Protein AF-A0A9E3CIA0-F1 (afdb_monomer)

Sequence (448 aa):
MLYSSHSVLGVLFTSPPWKVFLYASAAACLLLLLPAWLLHLHSIPTTSDNLGFFYTYHWSVVYPIIIPLLLAMAVAVSERMNSCVVQLIKDGRITTRPDRNEPSYAEALSRYLQARAKKLVIIAFVITVIVTLADTYDLWIGFIADHVPSSRNPGWDTAFNAQNWGGAYQVQNFSPGDHYLRFKLGNLFFDVIAYLFQGTAFFLGLFWVGKFTLYLMAFARLIGGEDASYQFNPLTSDLDFCMGLKPMGVLFNNFLSITVVLTGLAFLKRLYLIDSGRGQPFGMYLQTSFWNIIQPSKDNPLPFPFNHFTEFFRSGCWGIDGLDVSALIAVVFMTVPIVVICFLPLWQIRTLVDKRRSEELDRLQAEHAEALRLRNYDRVQLVQYEKQCLEKANIWPNGNARAKRYLTIIFALAAGAFAPPLLAIVLAGSFSDGLVKYFKLIFHSRTA

Radius of gyration: 27.61 Å; Cα contacts (8 Å, |Δi|>4): 446; chains: 1; bounding box: 72×44×93 Å

Nearest PDB structures (foldseek):
  8iza-assembly1_A  TM=1.812E-01  e=1.238E+00  Homo sapiens

Solvent-accessible surface area (backbone atoms only — not comparable to full-atom values): 23900 Å² total; per-residue (Å²): 107,90,41,71,84,34,76,69,65,21,54,58,45,70,40,62,29,70,56,46,23,53,52,42,20,50,48,32,39,61,60,46,51,46,52,29,51,78,68,58,41,40,62,38,73,52,100,88,52,52,70,5,41,66,64,38,59,54,66,54,40,37,50,32,45,49,50,17,45,50,51,16,51,51,19,51,50,54,57,44,55,58,54,36,52,54,48,35,40,74,72,54,30,41,40,73,40,92,92,53,100,66,76,57,70,67,55,52,49,35,53,58,46,49,76,44,44,66,59,46,53,52,52,24,49,54,53,28,51,55,51,45,51,51,50,42,45,68,54,55,48,15,67,74,61,76,59,51,76,91,78,56,65,79,56,92,74,51,76,63,63,50,70,42,70,82,59,66,63,59,53,96,78,68,70,89,60,70,57,56,55,53,51,55,52,47,49,53,55,49,33,55,45,50,51,52,51,49,36,49,51,47,26,53,50,46,38,48,55,52,50,54,34,53,50,42,42,47,54,36,45,45,44,57,40,101,80,34,63,26,40,69,46,69,40,47,80,32,90,82,23,24,37,71,34,48,55,59,14,56,52,48,52,54,53,50,50,56,47,44,50,56,38,47,53,43,24,54,52,41,50,50,51,47,24,67,55,63,81,42,60,54,71,57,50,51,50,51,49,49,44,45,68,76,55,51,44,91,91,55,64,59,68,70,70,79,85,38,62,68,54,50,63,65,36,66,71,54,49,54,75,62,49,58,67,29,59,54,48,52,43,4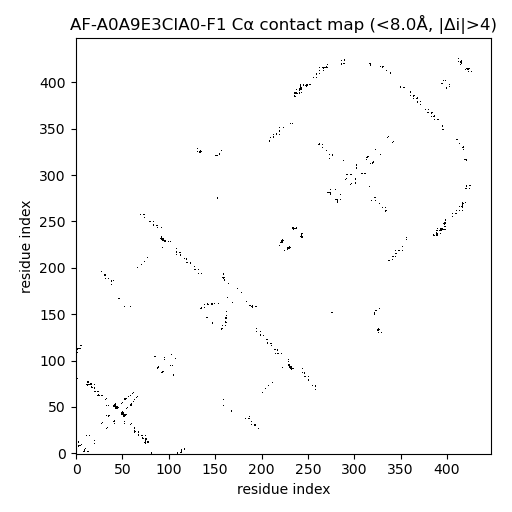6,65,55,40,49,51,54,54,57,51,52,46,54,36,50,50,51,39,31,55,48,45,45,52,53,49,51,56,49,47,54,50,42,52,52,48,35,54,49,27,57,74,71,67,39,62,70,57,31,54,51,39,53,50,30,45,55,35,49,73,66,33,28,62,36,41,65,32,58,68,54,53,50,51,51,50,52,51,46,49,42,34,42,40,28,37,73,27,50,58,54,28,53,51,51,51,52,50,58,47,39,63,50,44,54,52,49,49,49,56,62,65,56,73,76,74,124

Mean predicted aligned error: 10.42 Å

Structure (mmCIF, N/CA/C/O backbone):
data_AF-A0A9E3CIA0-F1
#
_entry.id   AF-A0A9E3CIA0-F1
#
loop_
_atom_site.group_PDB
_atom_site.id
_atom_site.type_symbol
_atom_site.label_atom_id
_atom_site.label_alt_id
_atom_site.label_comp_id
_atom_site.label_asym_id
_atom_site.label_entity_id
_atom_site.label_seq_id
_atom_site.pdbx_PDB_ins_code
_atom_site.Cartn_x
_atom_site.Cartn_y
_atom_site.Cartn_z
_atom_site.occupancy
_atom_site.B_iso_or_equiv
_atom_site.auth_seq_id
_atom_site.auth_comp_id
_atom_site.auth_asym_id
_atom_site.auth_atom_id
_atom_site.pdbx_PDB_model_num
ATOM 1 N N . MET A 1 1 ? -19.661 4.865 -1.825 1.00 65.38 1 MET A N 1
ATOM 2 C CA . MET A 1 1 ? -19.329 5.657 -0.618 1.00 65.38 1 MET A CA 1
ATOM 3 C C . MET A 1 1 ? -17.910 6.232 -0.677 1.00 65.38 1 MET A C 1
ATOM 5 O O . MET A 1 1 ? -17.776 7.414 -0.964 1.00 65.38 1 MET A O 1
ATOM 9 N N . LEU A 1 2 ? -16.858 5.409 -0.557 1.00 75.00 2 LEU A N 1
ATOM 10 C CA . LEU A 1 2 ? -15.448 5.847 -0.459 1.00 75.00 2 LEU A CA 1
ATOM 11 C C . LEU A 1 2 ? -14.902 6.647 -1.662 1.00 75.00 2 LEU A C 1
ATOM 13 O O . LEU A 1 2 ? -14.087 7.555 -1.475 1.00 75.00 2 LEU A O 1
ATOM 17 N N . TYR A 1 3 ? -15.365 6.340 -2.878 1.00 80.75 3 TYR A N 1
ATOM 18 C CA . TYR A 1 3 ? -14.881 6.955 -4.125 1.00 80.75 3 TYR A CA 1
ATOM 19 C C . TYR A 1 3 ? -15.952 7.722 -4.909 1.00 80.75 3 TYR A C 1
ATOM 21 O O . TYR A 1 3 ? -15.725 8.107 -6.048 1.00 80.75 3 TYR A O 1
ATOM 29 N N . SER A 1 4 ? -17.104 7.985 -4.291 1.00 79.12 4 SER A N 1
ATOM 30 C CA . SER A 1 4 ? -18.243 8.669 -4.931 1.00 79.12 4 SER A CA 1
ATOM 31 C C . SER A 1 4 ? -17.907 10.058 -5.496 1.00 79.12 4 SER A C 1
ATOM 33 O O . SER A 1 4 ? -18.561 10.522 -6.419 1.00 79.12 4 SER A O 1
ATOM 35 N N . SER A 1 5 ? -16.867 10.708 -4.971 1.00 81.06 5 SER A N 1
ATOM 36 C CA . SER A 1 5 ? -16.386 12.020 -5.413 1.00 81.06 5 SER A CA 1
ATOM 37 C C . SER A 1 5 ? -15.472 11.985 -6.645 1.00 81.06 5 SER A C 1
ATOM 39 O O . SER A 1 5 ? -14.976 13.034 -7.053 1.00 81.06 5 SER A O 1
ATOM 41 N N . HIS A 1 6 ? -15.174 10.808 -7.201 1.00 84.25 6 HIS A N 1
ATOM 42 C CA . HIS A 1 6 ? -14.298 10.657 -8.361 1.00 84.25 6 HIS A CA 1
ATOM 43 C C . HIS A 1 6 ? -15.020 9.873 -9.452 1.00 84.25 6 HIS A C 1
ATOM 45 O O . HIS A 1 6 ? -15.336 8.709 -9.245 1.00 84.25 6 HIS A O 1
ATOM 51 N N . SER A 1 7 ? -15.238 10.472 -10.623 1.00 84.62 7 SER A N 1
ATOM 52 C CA . SER A 1 7 ? -15.901 9.783 -11.736 1.00 84.62 7 SER A CA 1
ATOM 53 C C . SER A 1 7 ? -15.069 8.594 -12.230 1.00 84.62 7 SER A C 1
ATOM 55 O O . SER A 1 7 ? -15.485 7.449 -12.100 1.00 84.62 7 SER A O 1
ATOM 57 N N . VAL A 1 8 ? -13.849 8.844 -12.711 1.00 89.75 8 VAL A N 1
ATOM 58 C CA . VAL A 1 8 ? -12.990 7.802 -13.304 1.00 89.75 8 VAL A CA 1
ATOM 59 C C . VAL A 1 8 ? -12.382 6.884 -12.240 1.00 89.75 8 VAL A C 1
ATOM 61 O O . VAL A 1 8 ? -12.529 5.666 -12.304 1.00 89.75 8 VAL A O 1
ATOM 64 N N . LEU A 1 9 ? -11.740 7.459 -11.215 1.00 90.62 9 LEU A N 1
ATOM 65 C CA . LEU A 1 9 ? -11.125 6.664 -10.143 1.00 90.62 9 LEU A CA 1
ATOM 66 C C . LEU A 1 9 ? -12.173 5.919 -9.313 1.00 90.62 9 LEU A C 1
ATOM 68 O O . LEU A 1 9 ? -11.881 4.852 -8.786 1.00 90.62 9 LEU A O 1
ATOM 72 N N . GLY A 1 10 ? -13.394 6.451 -9.209 1.00 88.94 10 GLY A N 1
ATOM 73 C CA . GLY A 1 10 ? -14.493 5.743 -8.567 1.00 88.94 10 GLY A CA 1
ATOM 74 C C . GLY A 1 10 ? -14.844 4.474 -9.311 1.00 88.94 10 GLY A C 1
ATOM 75 O O . GLY A 1 10 ? -14.804 3.417 -8.695 1.00 88.94 10 GLY A O 1
ATOM 76 N N . VAL A 1 11 ? -15.068 4.557 -10.625 1.00 92.69 11 VAL A N 1
ATOM 77 C CA . VAL A 1 11 ? -15.352 3.376 -11.452 1.00 92.69 11 VAL A CA 1
ATOM 78 C C . VAL A 1 11 ? -14.238 2.336 -11.330 1.00 92.69 11 VAL A C 1
ATOM 80 O O . VAL A 1 11 ? -14.533 1.157 -11.145 1.00 92.69 11 VAL A O 1
ATOM 83 N N . LEU A 1 12 ? -12.968 2.755 -11.358 1.00 93.25 12 LEU A N 1
ATOM 84 C CA . LEU A 1 12 ? -11.829 1.845 -11.220 1.00 93.25 12 LEU A CA 1
ATOM 85 C C . LEU A 1 12 ? -11.809 1.128 -9.857 1.00 93.25 12 LEU A C 1
ATOM 87 O O . LEU A 1 12 ? -11.757 -0.098 -9.812 1.00 93.25 12 LEU A O 1
ATOM 91 N N . PHE A 1 13 ? -11.883 1.873 -8.748 1.00 91.81 13 PHE A N 1
ATOM 92 C CA . PHE A 1 13 ? -11.757 1.321 -7.389 1.00 91.81 13 PHE A CA 1
ATOM 93 C C . PHE A 1 13 ? -13.036 0.678 -6.833 1.00 91.81 13 PHE A C 1
ATOM 95 O O . PHE A 1 13 ? -13.015 0.155 -5.720 1.00 91.81 13 PHE A O 1
ATOM 102 N N . THR A 1 14 ? -14.140 0.704 -7.584 1.00 91.38 14 THR A N 1
ATOM 103 C CA . THR A 1 14 ? -15.372 -0.042 -7.273 1.00 91.38 14 THR A CA 1
ATOM 104 C C . THR A 1 14 ? -15.670 -1.152 -8.280 1.00 91.38 14 THR A C 1
ATOM 106 O O . THR A 1 14 ? -16.736 -1.761 -8.216 1.00 91.38 14 THR A O 1
ATOM 109 N N . SER A 1 15 ? -14.788 -1.372 -9.257 1.00 94.81 15 SER A N 1
ATOM 110 C CA . SER A 1 15 ? -14.933 -2.467 -10.214 1.00 94.81 15 SER A CA 1
ATOM 111 C C . SER A 1 15 ? -14.483 -3.788 -9.590 1.00 94.81 15 SER A C 1
ATOM 113 O O . SER A 1 15 ? -13.536 -3.784 -8.810 1.00 94.81 15 SER A O 1
ATOM 115 N N . PRO A 1 16 ? -15.063 -4.936 -9.991 1.00 96.56 16 PRO A N 1
ATOM 116 C CA . PRO A 1 16 ? -14.598 -6.236 -9.522 1.00 96.56 16 PRO A CA 1
ATOM 117 C C . PRO A 1 16 ? -13.082 -6.409 -9.745 1.00 96.56 16 PRO A C 1
ATOM 119 O O . PRO A 1 16 ? -12.627 -6.215 -10.879 1.00 96.56 16 PRO A O 1
ATOM 122 N N . PRO A 1 17 ? -12.297 -6.827 -8.730 1.00 96.69 17 PRO A N 1
ATOM 123 C CA . PRO A 1 17 ? -10.834 -6.898 -8.808 1.00 96.69 17 PRO A CA 1
ATOM 124 C C . PRO A 1 17 ? -10.300 -7.668 -10.019 1.00 96.69 17 PRO A C 1
ATOM 126 O O . PRO A 1 17 ? -9.365 -7.228 -10.683 1.00 96.69 17 PRO A O 1
ATOM 129 N N . TRP A 1 18 ? -10.932 -8.794 -10.356 1.00 97.50 18 TRP A N 1
ATOM 130 C CA . TRP A 1 18 ? -10.537 -9.611 -11.504 1.00 97.50 18 TRP A CA 1
ATOM 131 C C . TRP A 1 18 ? -10.726 -8.882 -12.844 1.00 97.50 18 TRP A C 1
ATOM 133 O O . TRP A 1 18 ? -9.916 -9.063 -13.748 1.00 97.50 18 TRP A O 1
ATOM 143 N N . LYS A 1 19 ? -11.747 -8.020 -12.976 1.00 97.44 19 LYS A N 1
ATOM 144 C CA . LYS A 1 19 ? -11.937 -7.191 -14.178 1.00 97.44 19 LYS A CA 1
ATOM 145 C C . LYS A 1 19 ? -10.846 -6.139 -14.278 1.00 97.44 19 LYS A C 1
ATOM 147 O O . LYS A 1 19 ? -10.323 -5.918 -15.361 1.00 97.44 19 LYS A O 1
ATOM 152 N N . VAL A 1 20 ? -10.488 -5.520 -13.152 1.00 96.94 20 VAL A N 1
ATOM 153 C CA . VAL A 1 20 ? -9.400 -4.535 -13.110 1.00 96.94 20 VAL A CA 1
ATOM 154 C C . VAL A 1 20 ? -8.080 -5.176 -13.524 1.00 96.94 20 VAL A C 1
ATOM 156 O O . VAL A 1 20 ? -7.387 -4.601 -14.355 1.00 96.94 20 VAL A O 1
ATOM 159 N N . PHE A 1 21 ? -7.778 -6.381 -13.028 1.00 97.44 21 PHE A N 1
ATOM 160 C CA . PHE A 1 21 ? -6.616 -7.153 -13.473 1.00 97.44 21 PHE A CA 1
ATOM 161 C C . PHE A 1 21 ? -6.641 -7.375 -14.989 1.00 97.44 21 PHE A C 1
ATOM 163 O O . PHE A 1 21 ? -5.723 -6.946 -15.679 1.00 97.44 21 PHE A O 1
ATOM 170 N N . LEU A 1 22 ? -7.714 -7.975 -15.519 1.00 97.56 22 LEU A N 1
ATOM 171 C CA . LEU A 1 22 ? -7.807 -8.298 -16.945 1.00 97.56 22 LEU A CA 1
ATOM 172 C C . LEU A 1 22 ? -7.706 -7.056 -17.835 1.00 97.56 22 LEU A C 1
ATOM 174 O O . LEU A 1 22 ? -6.965 -7.075 -18.813 1.00 97.56 22 LEU A O 1
ATOM 178 N N . TYR A 1 23 ? -8.414 -5.974 -17.505 1.00 96.62 23 TYR A N 1
ATOM 179 C CA . TYR A 1 23 ? -8.383 -4.750 -18.304 1.00 96.62 23 TYR A CA 1
ATOM 180 C C . TYR A 1 23 ? -7.047 -4.020 -18.203 1.00 96.62 23 TYR A C 1
ATOM 182 O O . TYR A 1 23 ? -6.560 -3.535 -19.220 1.00 96.62 23 TYR A O 1
ATOM 190 N N . ALA A 1 24 ? -6.431 -3.956 -17.020 1.00 95.44 24 ALA A N 1
ATOM 191 C CA . ALA A 1 24 ? -5.124 -3.328 -16.861 1.00 95.44 24 ALA A CA 1
ATOM 192 C C . ALA A 1 24 ? -4.017 -4.143 -17.548 1.00 95.44 24 ALA A C 1
ATOM 194 O O . ALA A 1 24 ? -3.172 -3.556 -18.217 1.00 95.44 24 ALA A O 1
ATOM 195 N N . SER A 1 25 ? -4.054 -5.477 -17.462 1.00 96.00 25 SER A N 1
ATOM 196 C CA . SER A 1 25 ? -3.141 -6.358 -18.199 1.00 96.00 25 SER A CA 1
ATOM 197 C C . SER A 1 25 ? -3.344 -6.253 -19.708 1.00 96.00 25 SER A C 1
ATOM 199 O O . SER A 1 25 ? -2.373 -6.093 -20.440 1.00 96.00 25 SER A O 1
ATOM 201 N N . ALA A 1 26 ? -4.591 -6.265 -20.188 1.00 96.19 26 ALA A N 1
ATOM 202 C CA . ALA A 1 26 ? -4.884 -6.078 -21.607 1.00 96.19 26 ALA A CA 1
ATOM 203 C C . ALA A 1 26 ? -4.418 -4.702 -22.103 1.00 96.19 26 ALA A C 1
ATOM 205 O O . ALA A 1 26 ? -3.800 -4.618 -23.159 1.00 96.19 26 ALA A O 1
ATOM 206 N N . ALA A 1 27 ? -4.648 -3.636 -21.329 1.00 94.19 27 ALA A N 1
ATOM 207 C CA . ALA A 1 27 ? -4.149 -2.302 -21.644 1.00 94.19 27 ALA A CA 1
ATOM 208 C C . ALA A 1 27 ? -2.615 -2.265 -21.674 1.00 94.19 27 ALA A C 1
ATOM 210 O O . ALA A 1 27 ? -2.051 -1.699 -22.601 1.00 94.19 27 ALA A O 1
ATOM 211 N N . ALA A 1 28 ? -1.933 -2.910 -20.725 1.00 92.38 28 ALA A N 1
ATOM 212 C CA . ALA A 1 28 ? -0.477 -3.018 -20.730 1.00 92.38 28 ALA A CA 1
ATOM 213 C C . ALA A 1 28 ? 0.035 -3.761 -21.974 1.00 92.38 28 ALA A C 1
ATOM 215 O O . ALA A 1 28 ? 0.963 -3.299 -22.629 1.00 92.38 28 ALA A O 1
ATOM 216 N N . CYS A 1 29 ? -0.590 -4.875 -22.363 1.00 92.06 29 CYS A N 1
ATOM 217 C CA . CYS A 1 29 ? -0.238 -5.577 -23.597 1.00 92.06 29 CYS A CA 1
ATOM 218 C C . CYS A 1 29 ? -0.504 -4.710 -24.841 1.00 92.06 29 CYS A C 1
ATOM 220 O O . CYS A 1 29 ? 0.338 -4.617 -25.728 1.00 92.06 29 CYS A O 1
ATOM 222 N N . LEU A 1 30 ? -1.645 -4.029 -24.915 1.00 93.94 30 LEU A N 1
ATOM 223 C CA . LEU A 1 30 ? -1.985 -3.189 -26.065 1.00 93.94 30 LEU A CA 1
ATOM 224 C C . LEU A 1 30 ? -1.110 -1.936 -26.175 1.00 93.94 30 LEU A C 1
ATOM 226 O O . LEU A 1 30 ? -0.823 -1.506 -27.285 1.00 93.94 30 LEU A O 1
ATOM 230 N N . LEU A 1 31 ? -0.701 -1.346 -25.052 1.00 91.69 31 LEU A N 1
ATOM 231 C CA . LEU A 1 31 ? 0.063 -0.097 -25.025 1.00 91.69 31 LEU A CA 1
ATOM 232 C C . LEU A 1 31 ? 1.575 -0.316 -24.987 1.00 91.69 31 LEU A C 1
ATOM 234 O O . LEU A 1 31 ? 2.312 0.557 -25.422 1.00 91.69 31 LEU A O 1
ATOM 238 N N . LEU A 1 32 ? 2.051 -1.455 -24.490 1.00 89.94 32 LEU A N 1
ATOM 239 C CA . LEU A 1 32 ? 3.484 -1.732 -24.383 1.00 89.94 32 LEU A CA 1
ATOM 240 C C . LEU A 1 32 ? 3.906 -2.831 -25.357 1.00 89.94 32 LEU A C 1
ATOM 242 O O . LEU A 1 32 ? 4.764 -2.617 -26.204 1.00 89.94 32 LEU A O 1
ATOM 246 N N . LEU A 1 33 ? 3.269 -4.000 -25.305 1.00 89.44 33 LEU A N 1
ATOM 247 C CA . LEU A 1 33 ? 3.695 -5.138 -26.122 1.00 89.44 33 LEU A CA 1
ATOM 248 C C . LEU A 1 33 ? 3.472 -4.895 -27.622 1.00 89.44 33 LEU A C 1
ATOM 250 O O . LEU A 1 33 ? 4.367 -5.153 -28.425 1.00 89.44 33 LEU A O 1
ATOM 254 N N . LEU A 1 34 ? 2.294 -4.397 -28.010 1.00 89.00 34 LEU A N 1
ATOM 255 C CA . LEU A 1 34 ? 1.970 -4.175 -29.420 1.00 89.00 34 LEU A CA 1
ATOM 256 C C . LEU A 1 34 ? 2.868 -3.093 -30.057 1.00 89.00 34 LEU A C 1
ATOM 258 O O . LEU A 1 34 ? 3.450 -3.380 -31.103 1.00 89.00 34 LEU A O 1
ATOM 262 N N . PRO A 1 35 ? 3.072 -1.903 -29.452 1.00 88.50 35 PRO A N 1
ATOM 263 C CA . PRO A 1 35 ? 4.022 -0.925 -29.976 1.00 88.50 35 PRO A CA 1
ATOM 264 C C . PRO A 1 35 ? 5.459 -1.443 -30.004 1.00 88.50 35 PRO A C 1
ATOM 266 O O . PRO A 1 35 ? 6.139 -1.243 -31.007 1.00 88.50 35 PRO A O 1
ATOM 269 N N . ALA A 1 36 ? 5.904 -2.174 -28.974 1.00 86.31 36 ALA A N 1
ATOM 270 C CA . ALA A 1 36 ? 7.232 -2.786 -28.979 1.00 86.31 36 ALA A CA 1
ATOM 271 C C . ALA A 1 36 ? 7.400 -3.769 -30.146 1.00 86.31 36 ALA A C 1
ATOM 273 O O . ALA A 1 36 ? 8.452 -3.825 -30.778 1.00 86.31 36 ALA A O 1
ATOM 274 N N . TRP A 1 37 ? 6.361 -4.537 -30.472 1.00 86.44 37 TRP A N 1
ATOM 275 C CA . TRP A 1 37 ? 6.397 -5.459 -31.600 1.00 86.44 37 TRP A CA 1
ATOM 276 C C . TRP A 1 37 ? 6.401 -4.724 -32.948 1.00 86.44 37 TRP A C 1
ATOM 278 O O . TRP A 1 37 ? 7.287 -4.971 -33.764 1.00 86.44 37 TRP A O 1
ATOM 288 N N . LEU A 1 38 ? 5.480 -3.772 -33.151 1.00 86.94 38 LEU A N 1
ATOM 289 C CA . LEU A 1 38 ? 5.347 -2.994 -34.394 1.00 86.94 38 LEU A CA 1
ATOM 290 C C . LEU A 1 38 ? 6.608 -2.186 -34.727 1.00 86.94 38 LEU A C 1
ATOM 292 O O . LEU A 1 38 ? 6.976 -2.048 -35.893 1.00 86.94 38 LEU A O 1
ATOM 296 N N . LEU A 1 39 ? 7.285 -1.675 -33.702 1.00 81.56 39 LEU A N 1
ATOM 297 C CA . LEU A 1 39 ? 8.508 -0.889 -33.839 1.00 81.56 39 LEU A CA 1
ATOM 298 C C . LEU A 1 39 ? 9.781 -1.756 -33.842 1.00 81.56 39 LEU A C 1
ATOM 300 O O . LEU A 1 39 ? 10.877 -1.213 -33.900 1.00 81.56 39 LEU A O 1
ATOM 304 N N . HIS A 1 40 ? 9.650 -3.091 -33.817 1.00 77.00 40 HIS A N 1
ATOM 305 C CA . HIS A 1 40 ? 10.763 -4.053 -33.756 1.00 77.00 40 HIS A CA 1
ATOM 306 C C . HIS A 1 40 ? 11.671 -3.888 -32.523 1.00 77.00 40 HIS A C 1
ATOM 308 O O . HIS A 1 40 ? 12.847 -4.232 -32.540 1.00 77.00 40 HIS A O 1
ATOM 314 N N . LEU A 1 41 ? 11.094 -3.418 -31.420 1.00 76.50 41 LEU A N 1
ATOM 315 C CA . LEU A 1 41 ? 11.759 -3.164 -30.141 1.00 76.50 41 LEU A CA 1
ATOM 316 C C . LEU A 1 41 ? 11.647 -4.337 -29.157 1.00 76.50 41 LEU A C 1
ATOM 318 O O . LEU A 1 41 ? 12.113 -4.284 -28.020 1.00 76.50 41 LEU A O 1
ATOM 322 N N . HIS A 1 42 ? 11.008 -5.420 -29.588 1.00 80.75 42 HIS A N 1
ATOM 323 C CA . HIS A 1 42 ? 10.791 -6.614 -28.783 1.00 80.75 42 HIS A CA 1
ATOM 324 C C . HIS A 1 42 ? 12.085 -7.399 -28.496 1.00 80.75 42 HIS A C 1
ATOM 326 O O . HIS A 1 42 ? 12.179 -8.063 -27.463 1.00 80.75 42 HIS A O 1
ATOM 332 N N . SER A 1 43 ? 13.078 -7.304 -29.385 1.00 77.81 43 SER A N 1
ATOM 333 C CA . SER A 1 43 ? 14.399 -7.925 -29.268 1.00 77.81 43 SER A CA 1
ATOM 334 C C . SER A 1 43 ? 15.439 -7.001 -29.892 1.00 77.81 43 SER A C 1
ATOM 336 O O . SER A 1 43 ? 15.408 -6.768 -31.097 1.00 77.81 43 SER A O 1
ATOM 338 N N . ILE A 1 44 ? 16.370 -6.511 -29.081 1.00 71.44 44 ILE A N 1
ATOM 339 C CA . ILE A 1 44 ? 17.448 -5.621 -29.508 1.00 71.44 44 ILE A CA 1
ATOM 340 C C . ILE A 1 44 ? 18.770 -6.250 -29.069 1.00 71.44 44 ILE A C 1
ATOM 342 O O . ILE A 1 44 ? 19.197 -6.050 -27.927 1.00 71.44 44 ILE A O 1
ATOM 346 N N . PRO A 1 45 ? 19.402 -7.058 -29.935 1.00 66.19 45 PRO A N 1
ATOM 347 C CA . PRO A 1 45 ? 20.661 -7.699 -29.601 1.00 66.19 45 PRO A CA 1
ATOM 348 C C . PRO A 1 45 ? 21.776 -6.657 -29.468 1.00 66.19 45 PRO A C 1
ATOM 350 O O . PRO A 1 45 ? 21.880 -5.717 -30.254 1.00 66.19 45 PRO A O 1
ATOM 353 N N . THR A 1 46 ? 22.631 -6.860 -28.477 1.00 64.69 46 THR A N 1
ATOM 354 C CA . THR A 1 46 ? 23.883 -6.133 -28.255 1.00 64.69 46 THR A CA 1
ATOM 355 C C . THR A 1 46 ? 25.051 -7.117 -28.310 1.00 64.69 46 THR A C 1
ATOM 357 O O . THR A 1 46 ? 24.861 -8.318 -28.501 1.00 64.69 46 THR A O 1
ATOM 360 N N . THR A 1 47 ? 26.279 -6.628 -28.146 1.00 61.16 47 THR A N 1
ATOM 361 C CA . THR A 1 47 ? 27.492 -7.462 -28.157 1.00 61.16 47 THR A CA 1
ATOM 362 C C . THR A 1 47 ? 27.544 -8.488 -27.025 1.00 61.16 47 THR A C 1
ATOM 364 O O . THR A 1 47 ? 28.229 -9.498 -27.169 1.00 61.16 47 THR A O 1
ATOM 367 N N . SER A 1 48 ? 26.835 -8.256 -25.916 1.00 62.84 48 SER A N 1
ATOM 368 C CA . SER A 1 48 ? 26.877 -9.118 -24.727 1.00 62.84 48 SER A CA 1
ATOM 369 C C . SER A 1 48 ? 25.509 -9.516 -24.170 1.00 62.84 48 SER A C 1
ATOM 371 O O . SER A 1 48 ? 25.458 -10.401 -23.323 1.00 62.84 48 SER A O 1
ATOM 373 N N . ASP A 1 49 ? 24.418 -8.882 -24.606 1.00 68.88 49 ASP A N 1
ATOM 374 C CA . ASP A 1 49 ? 23.072 -9.101 -24.056 1.00 68.88 49 ASP A CA 1
ATOM 375 C C . ASP A 1 49 ? 21.957 -8.709 -25.051 1.00 68.88 49 ASP A C 1
ATOM 377 O O . ASP A 1 49 ? 22.231 -8.334 -26.193 1.00 68.88 49 ASP A O 1
ATOM 381 N N . ASN A 1 50 ? 20.695 -8.751 -24.635 1.00 70.88 50 ASN A N 1
ATOM 382 C CA . ASN A 1 50 ? 19.547 -8.258 -25.381 1.00 70.88 50 ASN A CA 1
ATOM 383 C C . ASN A 1 50 ? 18.760 -7.236 -24.549 1.00 70.88 50 ASN A C 1
ATOM 385 O O . ASN A 1 50 ? 18.279 -7.534 -23.460 1.00 70.88 50 ASN A O 1
ATOM 389 N N . LEU A 1 51 ? 18.601 -6.030 -25.093 1.00 71.38 51 LEU A N 1
ATOM 390 C CA . LEU A 1 51 ? 17.903 -4.913 -24.444 1.00 71.38 51 LEU A CA 1
ATOM 391 C C . LEU A 1 51 ? 16.447 -4.769 -24.910 1.00 71.38 51 LEU A C 1
ATOM 393 O O . LEU A 1 51 ? 15.803 -3.759 -24.647 1.00 71.38 51 LEU A O 1
ATOM 397 N N . GLY A 1 52 ? 15.934 -5.740 -25.664 1.00 71.44 52 GLY A N 1
ATOM 398 C CA . GLY A 1 52 ? 14.564 -5.708 -26.156 1.00 71.44 52 GLY A CA 1
ATOM 399 C C . GLY A 1 52 ? 13.539 -5.915 -25.046 1.00 71.44 52 GLY A C 1
ATOM 400 O O . GLY A 1 52 ? 13.815 -6.543 -24.024 1.00 71.44 52 GLY A O 1
ATOM 401 N N . PHE A 1 53 ? 12.313 -5.451 -25.298 1.00 81.94 53 PHE A N 1
ATOM 402 C CA . PHE A 1 53 ? 11.190 -5.488 -24.356 1.00 81.94 53 PHE A CA 1
ATOM 403 C C . PHE A 1 53 ? 11.035 -6.825 -23.611 1.00 81.94 53 PHE A C 1
ATOM 405 O O . PHE A 1 53 ? 10.778 -6.834 -22.409 1.00 81.94 53 PHE A O 1
ATOM 412 N N . PHE A 1 54 ? 11.196 -7.962 -24.300 1.00 83.38 54 PHE A N 1
ATOM 413 C CA . PHE A 1 54 ? 11.025 -9.286 -23.692 1.00 83.38 54 PHE A CA 1
ATOM 414 C C . PHE A 1 54 ? 12.146 -9.693 -22.736 1.00 83.38 54 PHE A C 1
ATOM 416 O O . PHE A 1 54 ? 11.902 -10.474 -21.817 1.00 83.38 54 PHE A O 1
ATOM 423 N N . TYR A 1 55 ? 13.343 -9.154 -22.935 1.00 78.75 55 TYR A N 1
ATOM 424 C CA . TYR A 1 55 ? 14.536 -9.471 -22.156 1.00 78.75 55 TYR A CA 1
ATOM 425 C C . TYR A 1 55 ? 14.651 -8.581 -20.916 1.00 78.75 55 TYR A C 1
ATOM 427 O O . TYR A 1 55 ? 15.285 -8.953 -19.931 1.00 78.75 55 TYR A O 1
ATOM 435 N N . THR A 1 56 ? 13.932 -7.457 -20.894 1.00 76.81 56 THR A N 1
ATOM 436 C CA . THR A 1 56 ? 13.795 -6.621 -19.705 1.00 76.81 56 THR A CA 1
ATOM 437 C C . THR A 1 56 ? 12.579 -7.043 -18.877 1.00 76.81 56 THR A C 1
ATOM 439 O O . THR A 1 56 ? 11.446 -6.653 -19.159 1.00 76.81 56 THR A O 1
ATOM 442 N N . TYR A 1 57 ? 12.815 -7.782 -17.784 1.00 79.88 57 TYR A N 1
ATOM 443 C CA . TYR A 1 57 ? 11.780 -8.317 -16.872 1.00 79.88 57 TYR A CA 1
ATOM 444 C C . TYR A 1 57 ? 10.714 -7.288 -16.432 1.00 79.88 57 TYR A C 1
ATOM 446 O O . TYR A 1 57 ? 9.569 -7.626 -16.135 1.00 79.88 57 TYR A O 1
ATOM 454 N N . HIS A 1 58 ? 11.055 -6.004 -16.398 1.00 75.50 58 HIS A N 1
ATOM 455 C CA . HIS A 1 58 ? 10.179 -4.962 -15.865 1.00 75.50 58 HIS A CA 1
ATOM 456 C C . HIS A 1 58 ? 9.095 -4.596 -16.861 1.00 75.50 58 HIS A C 1
ATOM 458 O O . HIS A 1 58 ? 7.917 -4.513 -16.513 1.00 75.50 58 HIS A O 1
ATOM 464 N N . TRP A 1 59 ? 9.495 -4.461 -18.117 1.00 80.94 59 TRP A N 1
ATOM 465 C CA . TRP A 1 59 ? 8.596 -4.170 -19.213 1.00 80.94 59 TRP A CA 1
ATOM 466 C C . TRP A 1 59 ? 7.765 -5.397 -19.593 1.00 80.94 59 TRP A C 1
ATOM 468 O O . TRP A 1 59 ? 6.559 -5.262 -19.789 1.00 80.94 59 TRP A O 1
ATOM 478 N N . SER A 1 60 ? 8.352 -6.599 -19.584 1.00 86.00 60 SER A N 1
ATOM 479 C CA . SER A 1 60 ? 7.655 -7.825 -19.994 1.00 86.00 60 SER A CA 1
ATOM 480 C C . SER A 1 60 ? 6.814 -8.497 -18.904 1.00 86.00 60 SER A C 1
ATOM 482 O O . SER A 1 60 ? 5.787 -9.096 -19.224 1.00 86.00 60 SER A O 1
ATOM 484 N N . VAL A 1 61 ? 7.198 -8.395 -17.626 1.00 88.38 61 VAL A N 1
ATOM 485 C CA . VAL A 1 61 ? 6.509 -9.082 -16.514 1.00 88.38 61 VAL A CA 1
ATOM 486 C C . VAL A 1 61 ? 5.901 -8.098 -15.523 1.00 88.38 61 VAL A C 1
ATOM 488 O O . VAL A 1 61 ? 4.722 -8.218 -15.176 1.00 88.38 61 VAL A O 1
ATOM 491 N N . VAL A 1 62 ? 6.671 -7.112 -15.054 1.00 88.12 62 VAL A N 1
ATOM 492 C CA . VAL A 1 62 ? 6.202 -6.232 -13.972 1.00 88.12 62 VAL A CA 1
ATOM 493 C C . VAL A 1 62 ? 5.004 -5.396 -14.421 1.00 88.12 62 VAL A C 1
ATOM 495 O O . VAL A 1 62 ? 3.961 -5.450 -13.772 1.00 88.12 62 VAL A O 1
ATOM 498 N N . TYR A 1 63 ? 5.100 -4.674 -15.536 1.00 88.12 63 TYR A N 1
ATOM 499 C CA . TYR A 1 63 ? 4.001 -3.826 -16.012 1.00 88.12 63 TYR A CA 1
ATOM 500 C C . TYR A 1 63 ? 2.774 -4.586 -16.544 1.00 88.12 63 TYR A C 1
ATOM 502 O O . TYR A 1 63 ? 1.664 -4.143 -16.248 1.00 88.12 63 TYR A O 1
ATOM 510 N N . PRO A 1 64 ? 2.900 -5.716 -17.267 1.00 92.69 64 PRO A N 1
ATOM 511 C CA . PRO A 1 64 ? 1.730 -6.426 -17.790 1.00 92.69 64 PRO A CA 1
ATOM 512 C C . PRO A 1 64 ? 1.051 -7.363 -16.789 1.00 92.69 64 PRO A C 1
ATOM 514 O O . PRO A 1 64 ? -0.132 -7.665 -16.946 1.00 92.69 64 PRO A O 1
ATOM 517 N N . ILE A 1 65 ? 1.770 -7.828 -15.762 1.00 93.88 65 ILE A N 1
ATOM 518 C CA . ILE A 1 65 ? 1.262 -8.841 -14.824 1.00 93.88 65 ILE A CA 1
ATOM 519 C C . ILE A 1 65 ? 1.242 -8.301 -13.396 1.00 93.88 65 ILE A C 1
ATOM 521 O O . ILE A 1 65 ? 0.183 -8.240 -12.770 1.00 93.88 65 ILE A O 1
ATOM 525 N N . ILE A 1 66 ? 2.397 -7.893 -12.867 1.00 92.00 66 ILE A N 1
ATOM 526 C CA . ILE A 1 66 ? 2.532 -7.577 -11.439 1.00 92.00 66 ILE A CA 1
ATOM 527 C C . ILE A 1 66 ? 1.793 -6.286 -11.064 1.00 92.00 66 ILE A C 1
ATOM 529 O O . ILE A 1 66 ? 1.066 -6.272 -10.074 1.00 92.00 66 ILE A O 1
ATOM 533 N N . ILE A 1 67 ? 1.921 -5.211 -11.846 1.00 91.44 67 ILE A N 1
ATOM 534 C CA . ILE A 1 67 ? 1.233 -3.936 -11.588 1.00 91.44 67 ILE A CA 1
ATOM 535 C C . ILE A 1 67 ? -0.298 -4.092 -11.676 1.00 91.44 67 ILE A C 1
ATOM 537 O O . ILE A 1 67 ? -0.976 -3.692 -10.725 1.00 91.44 67 ILE A O 1
ATOM 541 N N . PRO A 1 68 ? -0.875 -4.723 -12.719 1.00 95.81 68 PRO A N 1
ATOM 542 C CA . PRO A 1 68 ? -2.297 -5.065 -12.759 1.00 95.81 68 PRO A CA 1
ATOM 543 C C . PRO A 1 68 ? -2.758 -5.903 -11.570 1.00 95.81 68 PRO A C 1
ATOM 545 O O . PRO A 1 68 ? -3.830 -5.646 -11.020 1.00 95.81 68 PRO A O 1
ATOM 548 N N . LEU A 1 69 ? -1.952 -6.878 -11.136 1.00 96.50 69 LEU A N 1
ATOM 549 C CA . LEU A 1 69 ? -2.266 -7.705 -9.972 1.00 96.50 69 LEU A CA 1
ATOM 550 C C . LEU A 1 69 ? -2.308 -6.866 -8.692 1.00 96.50 69 LEU A C 1
ATOM 552 O O . LEU A 1 69 ? -3.267 -6.959 -7.927 1.00 96.50 69 LEU A O 1
ATOM 556 N N . LEU A 1 70 ? -1.312 -6.005 -8.475 1.00 93.31 70 LEU A N 1
ATOM 557 C CA . LEU A 1 70 ? -1.267 -5.102 -7.326 1.00 93.31 70 LEU A CA 1
ATOM 558 C C . LEU A 1 70 ? -2.434 -4.114 -7.332 1.00 93.31 70 LEU A C 1
ATOM 560 O O . LEU A 1 70 ? -3.025 -3.866 -6.282 1.00 93.31 70 LEU A O 1
ATOM 564 N N . LEU A 1 71 ? -2.815 -3.600 -8.504 1.00 95.00 71 LEU A N 1
ATOM 565 C CA . LEU A 1 71 ? -3.985 -2.740 -8.653 1.00 95.00 71 LEU A CA 1
ATOM 566 C C . LEU A 1 71 ? -5.279 -3.496 -8.318 1.00 95.00 71 LEU A C 1
ATOM 568 O O . LEU A 1 71 ? -6.108 -2.986 -7.570 1.00 95.00 71 LEU A O 1
ATOM 572 N N . ALA A 1 72 ? -5.440 -4.732 -8.793 1.00 97.12 72 ALA A N 1
ATOM 573 C CA . ALA A 1 72 ? -6.583 -5.570 -8.443 1.00 97.12 72 ALA A CA 1
ATOM 574 C C . ALA A 1 72 ? -6.643 -5.869 -6.936 1.00 97.12 72 ALA A C 1
ATOM 576 O O . ALA A 1 72 ? -7.705 -5.767 -6.321 1.00 97.12 72 ALA A O 1
ATOM 577 N N . MET A 1 73 ? -5.504 -6.171 -6.306 1.00 95.75 73 MET A N 1
ATOM 578 C CA . MET A 1 73 ? -5.423 -6.340 -4.853 1.00 95.75 73 MET A CA 1
ATOM 579 C C . MET A 1 73 ? -5.798 -5.051 -4.111 1.00 95.75 73 MET A C 1
ATOM 581 O O . MET A 1 73 ? -6.548 -5.102 -3.136 1.00 95.75 73 MET 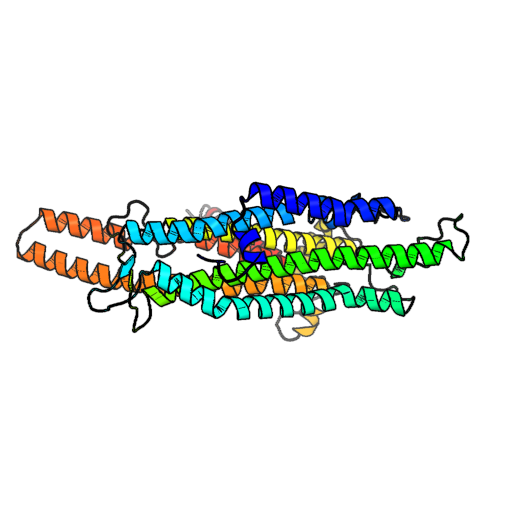A O 1
ATOM 585 N N . ALA A 1 74 ? -5.325 -3.896 -4.582 1.00 94.25 74 ALA A N 1
ATOM 586 C CA . ALA A 1 74 ? -5.658 -2.590 -4.024 1.00 94.25 74 ALA A CA 1
ATOM 587 C C . ALA A 1 74 ? -7.169 -2.315 -4.085 1.00 94.25 74 ALA A C 1
ATOM 589 O O . ALA A 1 74 ? -7.753 -1.889 -3.089 1.00 94.25 74 ALA A O 1
ATOM 590 N N . VAL A 1 75 ? -7.814 -2.640 -5.209 1.00 95.38 75 VAL A N 1
ATOM 591 C CA . VAL A 1 75 ? -9.272 -2.554 -5.390 1.00 95.38 75 VAL A CA 1
ATOM 592 C C . VAL A 1 75 ? -10.005 -3.500 -4.434 1.00 95.38 75 VAL A C 1
ATOM 594 O O . VAL A 1 75 ? -10.928 -3.073 -3.744 1.00 95.38 75 VAL A O 1
ATOM 597 N N . ALA A 1 76 ? -9.547 -4.747 -4.291 1.00 95.69 76 ALA A N 1
ATOM 598 C CA . ALA A 1 76 ? -10.138 -5.707 -3.354 1.00 95.69 76 ALA A CA 1
ATOM 599 C C . ALA A 1 76 ? -10.057 -5.227 -1.892 1.00 95.69 76 ALA A C 1
ATOM 601 O O . ALA A 1 76 ? -10.980 -5.433 -1.101 1.00 95.69 76 ALA A O 1
ATOM 602 N N . VAL A 1 77 ? -8.955 -4.570 -1.512 1.00 94.44 77 VAL A N 1
ATOM 603 C CA . VAL A 1 77 ? -8.819 -3.922 -0.199 1.00 94.44 77 VAL A CA 1
ATOM 604 C C . VAL A 1 77 ? -9.797 -2.757 -0.077 1.00 94.44 77 VAL A C 1
ATOM 606 O O . VAL A 1 77 ? -10.499 -2.659 0.930 1.00 94.44 77 VAL A O 1
ATOM 609 N N . SER A 1 78 ? -9.890 -1.917 -1.105 1.00 93.88 78 SER A N 1
ATOM 610 C CA . SER A 1 78 ? -10.786 -0.762 -1.156 1.00 93.88 78 SER A CA 1
ATOM 611 C C . SER A 1 78 ? -12.267 -1.122 -1.016 1.00 93.88 78 SER A C 1
ATOM 613 O O . SER A 1 78 ? -12.994 -0.434 -0.298 1.00 93.88 78 SER A O 1
ATOM 615 N N . GLU A 1 79 ? -12.717 -2.218 -1.629 1.00 91.69 79 GLU A N 1
ATOM 616 C CA . GLU A 1 79 ? -14.080 -2.738 -1.463 1.00 91.69 79 GLU A CA 1
ATOM 617 C C . GLU A 1 79 ? -14.358 -3.141 -0.006 1.00 91.69 79 GLU A C 1
ATOM 619 O O . GLU A 1 79 ? -15.406 -2.811 0.558 1.00 91.69 79 GLU A O 1
ATOM 624 N N . ARG A 1 80 ? -13.385 -3.792 0.648 1.00 93.31 80 ARG A N 1
ATOM 625 C CA . ARG A 1 80 ? -13.513 -4.261 2.038 1.00 93.31 80 ARG A CA 1
ATOM 626 C C . ARG A 1 80 ? -13.545 -3.130 3.059 1.00 93.31 80 ARG A C 1
ATOM 628 O O . ARG A 1 80 ? -14.160 -3.308 4.105 1.00 93.31 80 ARG A O 1
ATOM 635 N N . MET A 1 81 ? -12.941 -1.975 2.772 1.00 93.12 81 MET A N 1
ATOM 636 C CA . MET A 1 81 ? -12.917 -0.826 3.691 1.00 93.12 81 MET A CA 1
ATOM 637 C C . MET A 1 81 ? -14.327 -0.437 4.166 1.00 93.12 81 MET A C 1
ATOM 639 O O . MET A 1 81 ? -14.538 -0.212 5.354 1.00 93.12 81 MET A O 1
ATOM 643 N N . ASN A 1 82 ? -15.309 -0.397 3.259 1.00 89.69 82 ASN A N 1
ATOM 644 C CA . ASN A 1 82 ? -16.686 -0.057 3.623 1.00 89.69 82 ASN A CA 1
ATOM 645 C C . ASN A 1 82 ? -17.335 -1.158 4.473 1.00 89.69 82 ASN A C 1
ATOM 647 O O . ASN A 1 82 ? -17.954 -0.869 5.495 1.00 89.69 82 ASN A O 1
ATOM 651 N N . SER A 1 83 ? -17.153 -2.420 4.079 1.00 91.50 83 SER A N 1
ATOM 652 C CA . SER A 1 83 ? -17.691 -3.569 4.812 1.00 91.50 83 SER A CA 1
ATOM 653 C C . SER A 1 83 ? -17.134 -3.661 6.233 1.00 91.50 83 SER A C 1
ATOM 655 O O . SER A 1 83 ? -17.889 -3.957 7.153 1.00 91.50 83 SER A O 1
ATOM 657 N N . CYS A 1 84 ? -15.852 -3.335 6.441 1.00 92.44 84 CYS A N 1
ATOM 658 C CA . CYS A 1 84 ? -15.244 -3.280 7.771 1.00 92.44 84 CYS A CA 1
ATOM 659 C C . CYS A 1 84 ? -15.939 -2.256 8.679 1.00 92.44 84 CYS A C 1
ATOM 661 O O . CYS A 1 84 ? -16.234 -2.565 9.830 1.00 92.44 84 CYS A O 1
ATOM 663 N N . VAL A 1 85 ? -16.228 -1.055 8.170 1.00 92.12 85 VAL A N 1
ATOM 664 C CA . VAL A 1 85 ? -16.920 -0.009 8.944 1.00 92.12 85 VAL A CA 1
ATOM 665 C C . VAL A 1 85 ? -18.346 -0.427 9.275 1.00 92.12 85 VAL A C 1
ATOM 667 O O . VAL A 1 85 ? -18.763 -0.321 10.424 1.00 92.12 85 VAL A O 1
ATOM 670 N N . VAL A 1 86 ? -19.082 -0.937 8.285 1.00 92.06 86 VAL A N 1
ATOM 671 C CA . VAL A 1 86 ? -20.458 -1.414 8.483 1.00 92.06 86 VAL A CA 1
ATOM 672 C C . VAL A 1 86 ? -20.501 -2.538 9.516 1.00 92.06 86 VAL A C 1
ATOM 674 O O . VAL A 1 86 ? -21.372 -2.531 10.381 1.00 92.06 86 VAL A O 1
ATOM 677 N N . GLN A 1 87 ? -19.540 -3.464 9.470 1.00 93.25 87 GLN A N 1
ATOM 678 C CA . GLN A 1 87 ? -19.427 -4.540 10.447 1.00 93.25 87 GLN A CA 1
ATOM 679 C C . GLN A 1 87 ? -19.168 -4.000 11.860 1.00 93.25 87 GLN A C 1
ATOM 681 O O . GLN A 1 87 ? -19.890 -4.359 12.781 1.00 93.25 87 GLN A O 1
ATOM 686 N N . LEU A 1 88 ? -18.215 -3.078 12.036 1.00 92.00 88 LEU A N 1
ATOM 687 C CA . LEU A 1 88 ? -17.934 -2.483 13.349 1.00 92.00 88 LEU A CA 1
ATOM 688 C C . LEU A 1 88 ? -19.135 -1.733 13.944 1.00 92.00 88 LEU A C 1
ATOM 690 O O . LEU A 1 88 ? -19.331 -1.758 15.159 1.00 92.00 88 LEU A O 1
ATOM 694 N N . ILE A 1 89 ? -19.938 -1.072 13.105 1.00 93.00 89 ILE A N 1
ATOM 695 C CA . ILE A 1 89 ? -21.180 -0.416 13.536 1.00 93.00 89 ILE A CA 1
ATOM 696 C C . ILE A 1 89 ? -22.220 -1.468 13.939 1.00 93.00 89 ILE A C 1
ATOM 698 O O . ILE A 1 89 ? -22.795 -1.377 15.021 1.00 93.00 89 ILE A O 1
ATOM 702 N N . LYS A 1 90 ? -22.443 -2.485 13.095 1.00 92.44 90 LYS A N 1
ATOM 703 C CA . LYS A 1 90 ? -23.417 -3.559 13.347 1.00 92.44 90 LYS A CA 1
ATOM 704 C C . LYS A 1 90 ? -23.100 -4.336 14.627 1.00 92.44 90 LYS A C 1
ATOM 706 O O . LYS A 1 90 ? -24.011 -4.666 15.377 1.00 92.44 90 LYS A O 1
ATOM 711 N N . ASP A 1 91 ? -21.819 -4.566 14.896 1.00 91.50 91 ASP A N 1
ATOM 712 C CA . ASP A 1 91 ? -21.329 -5.277 16.081 1.00 91.50 91 ASP A CA 1
ATOM 713 C C . ASP A 1 91 ? -21.333 -4.388 17.351 1.00 91.50 91 ASP A C 1
ATOM 715 O O . ASP A 1 91 ? -20.835 -4.785 18.412 1.00 91.50 91 ASP A O 1
ATOM 719 N N . GLY A 1 92 ? -21.839 -3.149 17.253 1.00 90.19 92 GLY A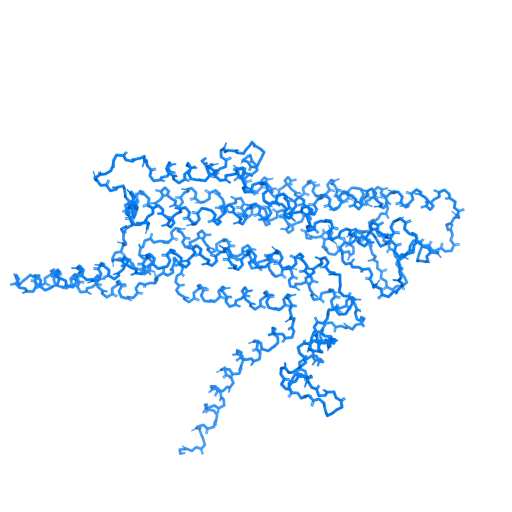 N 1
ATOM 720 C CA . GLY A 1 92 ? -21.907 -2.181 18.352 1.00 90.19 92 GLY A CA 1
ATOM 721 C C . GLY A 1 92 ? -20.541 -1.686 18.835 1.00 90.19 92 GLY A C 1
ATOM 722 O O . GLY A 1 92 ? -20.444 -1.077 19.902 1.00 90.19 92 GLY A O 1
ATOM 723 N N . ARG A 1 93 ? -19.469 -1.954 18.073 1.00 91.44 93 ARG A N 1
ATOM 724 C CA . ARG A 1 93 ? -18.103 -1.524 18.408 1.00 91.44 93 ARG A CA 1
ATOM 725 C C . ARG A 1 93 ? -17.921 -0.033 18.181 1.00 91.44 93 ARG A C 1
ATOM 727 O O . ARG A 1 93 ? -17.107 0.583 18.856 1.00 91.44 93 ARG A O 1
ATOM 734 N N . ILE A 1 94 ? -18.667 0.543 17.243 1.00 91.25 94 ILE A N 1
ATOM 735 C CA . ILE A 1 94 ? -18.739 1.987 17.031 1.00 91.25 94 ILE A CA 1
ATOM 736 C C . ILE A 1 94 ? -20.186 2.419 17.205 1.00 91.25 94 ILE A C 1
ATOM 738 O O . ILE A 1 94 ? -21.071 1.925 16.510 1.00 91.25 94 ILE A O 1
ATOM 742 N N . THR A 1 95 ? -20.413 3.357 18.118 1.00 90.75 95 THR A N 1
ATOM 743 C CA . THR A 1 95 ? -21.744 3.898 18.419 1.00 90.75 95 THR A CA 1
ATOM 744 C C . THR A 1 95 ? -21.719 5.421 18.377 1.00 90.75 95 THR A C 1
ATOM 746 O O . THR A 1 95 ? -20.694 6.041 18.672 1.00 90.75 95 THR A O 1
ATOM 749 N N . THR A 1 96 ? -22.829 6.034 17.966 1.00 90.00 96 THR A N 1
ATOM 750 C CA . THR A 1 96 ? -23.027 7.484 18.093 1.00 90.00 96 THR A CA 1
ATOM 751 C C . THR A 1 96 ? -23.310 7.795 19.554 1.00 90.00 96 THR A C 1
ATOM 753 O O . THR A 1 96 ? -24.077 7.071 20.193 1.00 90.00 96 THR A O 1
ATOM 756 N N . ARG A 1 97 ? -22.683 8.839 20.101 1.00 85.31 97 ARG A N 1
ATOM 757 C CA . ARG A 1 97 ? -22.970 9.214 21.484 1.00 85.31 97 ARG A CA 1
ATOM 758 C C . ARG A 1 97 ? -24.406 9.755 21.600 1.00 85.31 97 ARG A C 1
ATOM 760 O O . ARG A 1 97 ? -24.839 10.495 20.717 1.00 85.31 97 ARG A O 1
ATOM 767 N N . PRO A 1 98 ? -25.149 9.395 22.660 1.00 80.38 98 PRO A N 1
ATOM 768 C CA . PRO A 1 98 ? -26.571 9.729 22.791 1.00 80.38 98 PRO A CA 1
ATOM 769 C C . PRO A 1 98 ? -26.840 11.232 22.962 1.00 80.38 98 PRO A C 1
ATOM 771 O O . PRO A 1 98 ? -27.954 11.685 22.730 1.00 80.38 98 PRO A O 1
ATOM 774 N N . ASP A 1 99 ? -25.829 12.005 23.353 1.00 80.12 99 ASP A N 1
ATOM 775 C CA . ASP A 1 99 ? -25.879 13.451 23.573 1.00 80.12 99 ASP A CA 1
ATOM 776 C C . ASP A 1 99 ? -25.732 14.277 22.285 1.00 80.12 99 ASP A C 1
ATOM 778 O O . ASP A 1 99 ? -25.887 15.498 22.324 1.00 80.12 99 ASP A O 1
ATOM 782 N N . ARG A 1 100 ? -25.446 13.647 21.135 1.00 79.00 100 ARG A N 1
ATOM 783 C CA . ARG A 1 100 ? -25.198 14.360 19.877 1.00 79.00 100 ARG A CA 1
ATOM 784 C C . ARG A 1 100 ? -26.121 13.908 18.748 1.00 79.00 100 ARG A C 1
ATOM 786 O O . ARG A 1 100 ? -26.180 12.732 18.400 1.00 79.00 100 ARG A O 1
ATOM 793 N N . ASN A 1 101 ? -26.794 14.874 18.118 1.00 84.25 101 ASN A N 1
ATOM 794 C CA . ASN A 1 101 ? -27.605 14.658 16.917 1.00 84.25 101 ASN A CA 1
ATOM 795 C C . ASN A 1 101 ? -26.718 14.654 15.662 1.00 84.25 101 ASN A C 1
ATOM 797 O O . ASN A 1 101 ? -26.695 15.607 14.884 1.00 84.25 101 ASN A O 1
ATOM 801 N N . GLU A 1 102 ? -25.918 13.605 15.527 1.00 86.56 102 GLU A N 1
ATOM 802 C CA . GLU A 1 102 ? -24.911 13.468 14.476 1.00 86.56 102 GLU A CA 1
ATOM 803 C C . GLU A 1 102 ? -25.338 12.413 13.448 1.00 86.56 102 GLU A C 1
ATOM 805 O O . GLU A 1 102 ? -26.080 11.484 13.783 1.00 86.56 102 GLU A O 1
ATOM 810 N N . PRO A 1 103 ? -24.895 12.533 12.182 1.00 88.38 103 PRO A N 1
ATOM 811 C CA . PRO A 1 103 ? -25.191 11.536 11.162 1.00 88.38 103 PRO A CA 1
ATOM 812 C C . PRO A 1 103 ? -24.598 10.169 11.538 1.00 88.38 103 PRO A C 1
ATOM 814 O O . PRO A 1 103 ? -23.833 10.024 12.491 1.00 88.38 103 PRO A O 1
ATOM 817 N N . SER A 1 104 ? -24.921 9.128 10.769 1.00 89.81 104 SER A N 1
ATOM 818 C CA . SER A 1 104 ? -24.292 7.820 10.993 1.00 89.81 104 SER A CA 1
ATOM 819 C C . SER A 1 104 ? -22.763 7.918 10.865 1.00 89.81 104 SER A C 1
ATOM 821 O O . SER A 1 104 ? -22.247 8.664 10.026 1.00 89.81 104 SER A O 1
ATOM 823 N N . TYR A 1 105 ? -22.019 7.122 11.643 1.00 91.06 105 TYR A N 1
ATOM 824 C CA . TYR A 1 105 ? -20.550 7.111 11.585 1.00 91.06 105 TYR A CA 1
ATOM 825 C C . TYR A 1 105 ? -20.024 6.904 10.163 1.00 91.06 105 TYR A C 1
ATOM 827 O O . TYR A 1 105 ? -19.091 7.580 9.725 1.00 91.06 105 TYR A O 1
ATOM 835 N N . ALA A 1 106 ? -20.653 5.986 9.424 1.00 91.25 106 ALA A N 1
ATOM 836 C CA . ALA A 1 106 ? -20.314 5.739 8.036 1.00 91.25 106 ALA A CA 1
ATOM 837 C C . ALA A 1 106 ? -20.464 7.035 7.221 1.00 91.25 106 ALA A C 1
ATOM 839 O O . ALA A 1 106 ? -19.535 7.446 6.528 1.00 91.25 106 ALA A O 1
ATOM 840 N N . GLU A 1 107 ? -21.595 7.728 7.329 1.00 91.06 107 GLU A N 1
ATOM 841 C CA . GLU A 1 107 ? -21.826 8.972 6.600 1.00 91.06 107 GLU A CA 1
ATOM 842 C C . GLU A 1 107 ? -20.807 10.067 6.953 1.00 91.06 107 GLU A C 1
ATOM 844 O O . GLU A 1 107 ? -20.239 10.678 6.043 1.00 91.06 107 GLU A O 1
ATOM 849 N N . ALA A 1 108 ? -20.497 10.269 8.237 1.00 92.06 108 ALA A N 1
ATOM 850 C CA . ALA A 1 108 ? -19.462 11.216 8.656 1.00 92.06 108 ALA A CA 1
ATOM 851 C C . ALA A 1 108 ? -18.080 10.860 8.087 1.00 92.06 108 ALA A C 1
ATOM 853 O O . ALA A 1 108 ? -17.369 11.735 7.580 1.00 92.06 108 ALA A O 1
ATOM 854 N N . LEU A 1 109 ? -17.723 9.573 8.091 1.00 92.69 109 LEU A N 1
ATOM 855 C CA . LEU A 1 109 ? -16.503 9.069 7.467 1.00 92.69 109 LEU A CA 1
ATOM 856 C C . LEU A 1 109 ? -16.481 9.369 5.961 1.00 92.69 109 LEU A C 1
ATOM 858 O O . LEU A 1 109 ? -15.479 9.856 5.434 1.00 92.69 109 LEU A O 1
ATOM 862 N N . SER A 1 110 ? -17.595 9.138 5.263 1.00 91.94 110 SER A N 1
ATOM 863 C CA . SER A 1 110 ? -17.721 9.439 3.834 1.00 91.94 110 SER A CA 1
ATOM 864 C C . SER A 1 110 ? -17.561 10.929 3.550 1.00 91.94 110 SER A C 1
ATOM 866 O O . SER A 1 110 ? -16.775 11.290 2.674 1.00 91.94 110 SER A O 1
ATOM 868 N N . ARG A 1 111 ? -18.232 11.803 4.312 1.00 91.75 111 ARG A N 1
ATOM 869 C CA . ARG A 1 111 ? -18.108 13.265 4.175 1.00 91.75 111 ARG A CA 1
ATOM 870 C C . ARG A 1 111 ? -16.663 13.720 4.390 1.00 91.75 111 ARG A C 1
ATOM 872 O O . ARG A 1 111 ? -16.132 14.494 3.593 1.00 91.75 111 ARG A O 1
ATOM 879 N N . TYR A 1 112 ? -15.984 13.181 5.406 1.00 91.44 112 TYR A N 1
ATOM 880 C CA . TYR A 1 112 ? -14.575 13.481 5.677 1.00 91.44 112 TYR A CA 1
ATOM 881 C C . TYR A 1 112 ? -13.663 13.105 4.498 1.00 91.44 112 TYR A C 1
ATOM 883 O O . TYR A 1 112 ? -12.755 13.864 4.136 1.00 91.44 112 TYR A O 1
ATOM 891 N N . LEU A 1 113 ? -13.898 11.937 3.895 1.00 91.94 113 LEU A N 1
ATOM 892 C CA . LEU A 1 113 ? -13.126 11.438 2.757 1.00 91.94 113 LEU A CA 1
ATOM 893 C C . LEU A 1 113 ? -13.422 12.191 1.460 1.00 91.94 113 LEU A C 1
ATOM 895 O O . LEU A 1 113 ? -12.499 12.416 0.674 1.00 91.94 113 LEU A O 1
ATOM 899 N N . GLN A 1 114 ? -14.674 12.592 1.237 1.00 91.06 114 GLN A N 1
ATOM 900 C CA . GLN A 1 114 ? -15.084 13.410 0.094 1.00 91.06 114 GLN A CA 1
ATOM 901 C C . GLN A 1 114 ? -14.461 14.810 0.164 1.00 91.06 114 GLN A C 1
ATOM 903 O O . GLN A 1 114 ? -13.895 15.280 -0.822 1.00 91.06 114 GLN A O 1
ATOM 908 N N . ALA A 1 115 ? -14.454 15.439 1.344 1.00 92.19 115 ALA A N 1
ATOM 909 C CA . ALA A 1 115 ? -13.894 16.780 1.536 1.00 92.19 115 ALA A CA 1
ATOM 910 C C . ALA A 1 115 ? -12.393 16.877 1.193 1.00 92.19 115 ALA A C 1
ATOM 912 O O . ALA A 1 115 ? -11.897 17.938 0.812 1.00 92.19 115 ALA A O 1
ATOM 913 N N . ARG A 1 116 ? -11.647 15.770 1.308 1.00 92.44 116 ARG A N 1
ATOM 914 C CA . ARG A 1 116 ? -10.202 15.712 1.006 1.00 92.44 116 ARG A CA 1
ATOM 915 C C . ARG A 1 116 ? -9.871 15.066 -0.334 1.00 92.44 116 ARG A C 1
ATOM 917 O O . ARG A 1 116 ? -8.716 15.098 -0.752 1.00 92.44 116 ARG A O 1
ATOM 924 N N . ALA A 1 117 ? -10.866 14.519 -1.023 1.00 88.88 117 ALA A N 1
ATOM 925 C CA . ALA A 1 117 ? -10.664 13.712 -2.216 1.00 88.88 117 ALA A CA 1
ATOM 926 C C . ALA A 1 117 ? -9.966 14.500 -3.339 1.00 88.88 117 ALA A C 1
ATOM 928 O O . ALA A 1 117 ? -8.980 14.029 -3.902 1.00 88.88 117 ALA A O 1
ATOM 929 N N . LYS A 1 118 ? -10.418 15.732 -3.618 1.00 90.69 118 LYS A N 1
ATOM 930 C CA . LYS A 1 118 ? -9.821 16.593 -4.657 1.00 90.69 118 LYS A CA 1
ATOM 931 C C . LYS A 1 118 ? -8.364 16.951 -4.348 1.00 90.69 118 LYS A C 1
ATOM 933 O O . LYS A 1 118 ? -7.518 16.875 -5.232 1.00 90.69 118 LYS A O 1
ATOM 938 N N . LYS A 1 119 ? -8.063 17.298 -3.090 1.00 93.44 119 LYS A N 1
ATOM 939 C CA . LYS A 1 119 ? -6.695 17.632 -2.656 1.00 93.44 119 LYS A CA 1
ATOM 940 C C . LYS A 1 119 ? -5.756 16.440 -2.826 1.00 93.44 119 LYS A C 1
ATOM 942 O O . LYS A 1 119 ? -4.654 16.616 -3.327 1.00 93.44 119 LYS A O 1
ATOM 947 N N . LEU A 1 120 ? -6.212 15.238 -2.469 1.00 91.81 120 LEU A N 1
ATOM 948 C CA . LEU A 1 120 ? -5.427 14.016 -2.630 1.00 91.81 120 LEU A CA 1
ATOM 949 C C . LEU A 1 120 ? -5.068 13.749 -4.098 1.00 91.81 120 LEU A C 1
ATOM 951 O O . LEU A 1 120 ? -3.917 13.444 -4.382 1.00 91.81 120 LEU A O 1
ATOM 955 N N . VAL A 1 121 ? -6.026 13.894 -5.021 1.00 93.44 121 VAL A N 1
ATOM 956 C CA . VAL A 1 121 ? -5.771 13.722 -6.463 1.00 93.44 121 VAL A CA 1
ATOM 957 C C . VAL A 1 121 ? -4.713 14.706 -6.954 1.00 93.44 121 VAL A C 1
ATOM 959 O O . VAL A 1 121 ? -3.780 14.295 -7.633 1.00 93.44 121 VAL A O 1
ATOM 962 N N . ILE A 1 122 ? -4.825 15.984 -6.577 1.00 94.69 122 ILE A N 1
ATOM 963 C CA . ILE A 1 122 ? -3.862 17.019 -6.979 1.00 94.69 122 ILE A CA 1
ATOM 964 C C . ILE A 1 122 ? -2.465 16.700 -6.438 1.00 94.69 122 ILE A C 1
ATOM 966 O O . ILE A 1 122 ? -1.500 16.745 -7.190 1.00 94.69 122 ILE A O 1
ATOM 970 N N . ILE A 1 123 ? -2.355 16.340 -5.156 1.00 91.38 123 ILE A N 1
ATOM 971 C CA . ILE A 1 123 ? -1.067 16.010 -4.530 1.00 91.38 123 ILE A CA 1
ATOM 972 C C . ILE A 1 123 ? -0.437 14.786 -5.203 1.00 91.38 123 ILE A C 1
ATOM 974 O O . ILE A 1 123 ? 0.733 14.838 -5.569 1.00 91.38 123 ILE A O 1
ATOM 978 N N . ALA A 1 124 ? -1.207 13.711 -5.402 1.00 91.38 124 ALA A N 1
ATOM 979 C CA . ALA A 1 124 ? -0.716 12.511 -6.073 1.00 91.38 124 ALA A CA 1
ATOM 980 C C . ALA A 1 124 ? -0.244 12.828 -7.500 1.00 91.38 124 ALA A C 1
ATOM 982 O O . ALA A 1 124 ? 0.839 12.407 -7.884 1.00 91.38 124 ALA A O 1
ATOM 983 N N . PHE A 1 125 ? -1.008 13.629 -8.250 1.00 94.12 125 PHE A N 1
ATOM 984 C CA . PHE A 1 125 ? -0.647 14.044 -9.606 1.00 94.12 125 PHE A CA 1
ATOM 985 C C . PHE A 1 125 ? 0.654 14.854 -9.641 1.00 94.12 125 PHE A C 1
ATOM 987 O O . PHE A 1 125 ? 1.549 14.534 -10.416 1.00 94.12 125 PHE A O 1
ATOM 994 N N . VAL A 1 126 ? 0.791 15.865 -8.777 1.00 93.19 126 VAL A N 1
ATOM 995 C CA . VAL A 1 126 ? 2.001 16.701 -8.711 1.00 93.19 126 VAL A CA 1
ATOM 996 C C . VAL A 1 126 ? 3.233 15.863 -8.368 1.00 93.19 126 VAL A C 1
ATOM 998 O O . VAL A 1 126 ? 4.257 15.997 -9.032 1.00 93.19 126 VAL A O 1
ATOM 1001 N N . ILE A 1 127 ? 3.134 14.966 -7.380 1.00 87.94 127 ILE A N 1
ATOM 1002 C CA . ILE A 1 127 ? 4.246 14.076 -7.016 1.00 87.94 127 ILE A CA 1
ATOM 1003 C C . ILE A 1 127 ? 4.606 13.165 -8.193 1.00 87.94 127 ILE A C 1
ATOM 1005 O O . ILE A 1 127 ? 5.780 13.056 -8.530 1.00 87.94 127 ILE A O 1
ATOM 1009 N N . THR A 1 128 ? 3.620 12.556 -8.858 1.00 89.88 128 THR A N 1
ATOM 1010 C CA . THR A 1 128 ? 3.861 11.721 -10.042 1.00 89.88 128 THR A CA 1
ATOM 1011 C C . THR A 1 128 ? 4.578 12.484 -11.146 1.00 89.88 128 THR A C 1
ATOM 1013 O O . THR A 1 128 ? 5.521 11.946 -11.719 1.00 89.88 128 THR A O 1
ATOM 1016 N N . VAL A 1 129 ? 4.167 13.719 -11.445 1.00 90.81 129 VAL A N 1
ATOM 1017 C CA . VAL A 1 129 ? 4.821 14.545 -12.469 1.00 90.81 129 VAL A CA 1
ATOM 1018 C C . VAL A 1 129 ? 6.273 14.821 -12.087 1.00 90.81 129 VAL A C 1
ATOM 1020 O O . VAL A 1 129 ? 7.153 14.611 -12.911 1.00 90.81 129 VAL A O 1
ATOM 1023 N N . ILE A 1 130 ? 6.544 15.213 -10.838 1.00 87.56 130 ILE A N 1
ATOM 1024 C CA . ILE A 1 130 ? 7.913 15.465 -10.357 1.00 87.56 130 ILE A CA 1
ATOM 1025 C C . ILE A 1 130 ? 8.779 14.207 -10.486 1.00 87.56 130 ILE A C 1
ATOM 1027 O O . ILE A 1 130 ? 9.884 14.280 -11.017 1.00 87.56 130 ILE A O 1
ATOM 1031 N N . VAL A 1 131 ? 8.271 13.053 -10.041 1.00 83.00 131 VAL A N 1
ATOM 1032 C CA . VAL A 1 131 ? 8.996 11.776 -10.125 1.00 83.00 131 VAL A CA 1
ATOM 1033 C C . VAL A 1 131 ? 9.234 11.385 -11.583 1.00 83.00 131 VAL A C 1
ATOM 1035 O O . VAL A 1 131 ? 10.352 11.039 -11.932 1.00 83.00 131 VAL A O 1
ATOM 1038 N N . THR A 1 132 ? 8.226 11.498 -12.450 1.00 84.62 132 THR A N 1
ATOM 1039 C CA . THR A 1 132 ? 8.343 11.129 -13.874 1.00 84.62 132 THR A CA 1
ATOM 1040 C C . THR A 1 132 ? 9.303 12.055 -14.623 1.00 84.62 132 THR A C 1
ATOM 1042 O O . THR A 1 132 ? 10.068 11.595 -15.463 1.00 84.62 132 THR A O 1
ATOM 1045 N N . LEU A 1 133 ? 9.310 13.357 -14.315 1.00 83.81 133 LEU A N 1
ATOM 1046 C CA . LEU A 1 133 ? 10.261 14.308 -14.899 1.00 83.81 133 LEU A CA 1
ATOM 1047 C C . LEU A 1 133 ? 11.695 14.031 -14.445 1.00 83.81 133 LEU A C 1
ATOM 1049 O O . LEU A 1 133 ? 12.604 14.086 -15.265 1.00 83.81 133 LEU A O 1
ATOM 1053 N N . ALA A 1 134 ? 11.896 13.706 -13.165 1.00 79.94 134 ALA A N 1
ATOM 1054 C CA . ALA A 1 134 ? 13.206 13.296 -12.666 1.00 79.94 134 ALA A CA 1
ATOM 1055 C C . ALA A 1 134 ? 13.684 11.994 -13.335 1.00 79.94 134 ALA A C 1
ATOM 1057 O O . ALA A 1 134 ? 14.859 11.875 -13.655 1.00 79.94 134 ALA A O 1
ATOM 1058 N N . ASP A 1 135 ? 12.762 11.061 -13.589 1.00 75.25 135 ASP A N 1
ATOM 1059 C CA . ASP A 1 135 ? 13.009 9.745 -14.199 1.00 75.25 135 ASP A CA 1
ATOM 1060 C C . ASP A 1 135 ? 13.238 9.755 -15.703 1.00 75.25 135 ASP A C 1
ATOM 1062 O O . ASP A 1 135 ? 13.950 8.911 -16.232 1.00 75.25 135 ASP A O 1
ATOM 1066 N N . THR A 1 136 ? 12.715 10.763 -16.390 1.00 76.94 136 THR A N 1
ATOM 1067 C CA . THR A 1 136 ? 12.913 10.936 -17.834 1.00 76.94 136 THR A CA 1
ATOM 1068 C C . THR A 1 136 ? 13.994 11.960 -18.172 1.00 76.94 136 THR A C 1
ATOM 1070 O O . THR A 1 136 ? 14.291 12.161 -19.347 1.00 76.94 136 THR A O 1
ATOM 1073 N N . TYR A 1 137 ? 14.593 12.625 -17.179 1.00 77.06 137 TYR A N 1
ATOM 1074 C CA . TYR A 1 137 ? 15.531 13.729 -17.400 1.00 77.06 137 TYR A CA 1
ATOM 1075 C C . TYR A 1 137 ? 16.720 13.331 -18.287 1.00 77.06 137 TYR A C 1
ATOM 1077 O O . TYR A 1 137 ? 16.991 13.994 -19.292 1.00 77.06 137 TYR A O 1
ATOM 1085 N N . ASP A 1 138 ? 17.380 12.217 -17.961 1.00 68.12 138 ASP A N 1
ATOM 1086 C CA . ASP A 1 138 ? 18.538 11.725 -18.714 1.00 68.12 138 ASP A CA 1
ATOM 1087 C C . ASP A 1 138 ? 18.145 11.281 -20.139 1.00 68.12 138 ASP A C 1
ATOM 1089 O O . ASP A 1 138 ? 18.914 11.481 -21.084 1.00 68.12 138 ASP A O 1
ATOM 1093 N N . LEU A 1 139 ? 16.919 10.774 -20.327 1.00 70.50 139 LEU A N 1
ATOM 1094 C CA . LEU A 1 139 ? 16.380 10.427 -21.646 1.00 70.50 139 LEU A CA 1
ATOM 1095 C C . LEU A 1 139 ? 16.227 11.661 -22.537 1.00 70.50 139 LEU A C 1
ATOM 1097 O O . LEU A 1 139 ? 16.665 11.652 -23.688 1.00 70.50 139 LEU A O 1
ATOM 1101 N N . TRP A 1 140 ? 15.631 12.735 -22.013 1.00 72.81 140 TRP A N 1
ATOM 1102 C CA . TRP A 1 140 ? 15.419 13.967 -22.776 1.00 72.81 140 TRP A CA 1
ATOM 1103 C C . TRP A 1 140 ? 16.736 14.633 -23.164 1.00 72.81 140 TRP A C 1
ATOM 1105 O O . TRP A 1 140 ? 16.878 15.093 -24.298 1.00 72.81 140 TRP A O 1
ATOM 1115 N N . ILE A 1 141 ? 17.717 14.640 -22.258 1.00 71.38 141 ILE A N 1
ATOM 1116 C CA . ILE A 1 141 ? 19.061 15.135 -22.572 1.00 71.38 141 ILE A CA 1
ATOM 1117 C C . ILE A 1 141 ? 19.703 14.287 -23.664 1.00 71.38 141 ILE A C 1
ATOM 1119 O O . ILE A 1 141 ? 20.224 14.851 -24.623 1.00 71.38 141 ILE A O 1
ATOM 1123 N N . GLY A 1 142 ? 19.629 12.958 -23.565 1.00 65.25 142 GLY A N 1
ATOM 1124 C CA . GLY A 1 142 ? 20.190 12.076 -24.585 1.00 65.25 142 GLY A CA 1
ATOM 1125 C C . GLY A 1 142 ? 19.535 12.230 -25.954 1.00 65.25 142 GLY A C 1
ATOM 1126 O O . GLY A 1 142 ? 20.233 12.226 -26.965 1.00 65.25 142 GLY A O 1
ATOM 1127 N N . PHE A 1 143 ? 18.220 12.452 -25.997 1.00 69.00 143 PHE A N 1
ATOM 1128 C CA . PHE A 1 143 ? 17.501 12.696 -27.245 1.00 69.00 143 PHE A CA 1
ATOM 1129 C C . PHE A 1 143 ? 17.910 14.015 -27.928 1.00 69.00 143 PHE A C 1
ATOM 1131 O O . PHE A 1 143 ? 18.047 14.052 -29.155 1.00 69.00 143 PHE A O 1
ATOM 1138 N N . ILE A 1 144 ? 18.087 15.088 -27.141 1.00 73.38 144 ILE A N 1
ATOM 1139 C CA . ILE A 1 144 ? 18.394 16.444 -27.632 1.00 73.38 144 ILE A CA 1
ATOM 1140 C C . ILE A 1 144 ? 19.878 16.603 -27.977 1.00 73.38 144 ILE A C 1
ATOM 1142 O O . ILE A 1 144 ? 20.203 17.209 -28.994 1.00 73.38 144 ILE A O 1
ATOM 1146 N N . ALA A 1 145 ? 20.775 16.104 -27.127 1.00 65.69 145 ALA A N 1
ATOM 1147 C CA . ALA A 1 145 ? 22.209 16.351 -27.249 1.00 65.69 145 ALA A CA 1
ATOM 1148 C C . ALA 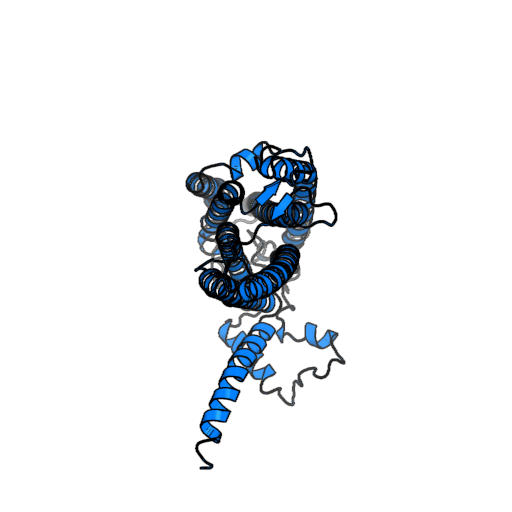A 1 145 ? 22.918 15.394 -28.223 1.00 65.69 145 ALA A C 1
ATOM 1150 O O . ALA A 1 145 ? 24.088 15.618 -28.522 1.00 65.69 145 ALA A O 1
ATOM 1151 N N . ASP A 1 146 ? 22.256 14.316 -28.671 1.00 60.44 146 ASP A N 1
ATOM 1152 C CA . ASP A 1 146 ? 22.818 13.220 -29.490 1.00 60.44 146 ASP A CA 1
ATOM 1153 C C . ASP A 1 146 ? 24.106 12.576 -28.927 1.00 60.44 146 ASP A C 1
ATOM 1155 O O . ASP A 1 146 ? 24.708 11.716 -29.567 1.00 60.44 146 ASP A O 1
ATOM 1159 N N . HIS A 1 147 ? 24.518 12.958 -27.715 1.00 52.69 147 HIS A N 1
ATOM 1160 C CA . HIS A 1 147 ? 25.627 12.442 -26.924 1.00 52.69 147 HIS A CA 1
ATOM 1161 C C . HIS A 1 147 ? 25.271 12.604 -25.442 1.00 52.69 147 HIS A C 1
ATOM 1163 O O . HIS A 1 147 ? 25.109 13.721 -24.949 1.00 52.69 147 HIS A O 1
ATOM 1169 N N . VAL A 1 148 ? 25.212 11.495 -24.706 1.00 51.66 148 VAL A N 1
ATOM 1170 C CA . VAL A 1 148 ? 25.316 11.514 -23.239 1.00 51.66 148 VAL A CA 1
ATOM 1171 C C . VAL A 1 148 ? 26.713 10.993 -22.898 1.00 51.66 148 VAL A C 1
ATOM 1173 O O . VAL A 1 148 ? 27.129 9.998 -23.495 1.00 51.66 148 VAL A O 1
ATOM 1176 N N . PRO A 1 149 ? 27.469 11.639 -21.990 1.00 49.66 149 PRO A N 1
ATOM 1177 C CA . PRO A 1 149 ? 28.797 11.173 -21.605 1.00 49.66 149 PRO A CA 1
ATOM 1178 C C . PRO A 1 149 ? 28.787 9.686 -21.220 1.00 49.66 149 PRO A C 1
ATOM 1180 O O . PRO A 1 149 ? 27.959 9.238 -20.427 1.00 49.66 149 PRO A O 1
ATOM 1183 N N . SER A 1 150 ? 29.741 8.942 -21.785 1.00 45.84 150 SER A N 1
ATOM 1184 C CA . SER A 1 150 ? 29.895 7.476 -21.778 1.00 45.84 150 SER A CA 1
ATOM 1185 C C . SER A 1 150 ? 30.118 6.825 -20.404 1.00 45.84 150 SER A C 1
ATOM 1187 O O . SER A 1 150 ? 30.458 5.649 -20.328 1.00 45.84 150 SER A O 1
ATOM 1189 N N . SER A 1 151 ? 29.994 7.579 -19.313 1.00 45.53 151 SER A N 1
ATOM 1190 C CA . SER A 1 151 ? 30.284 7.123 -17.950 1.00 45.53 151 SER A CA 1
ATOM 1191 C C . SER A 1 151 ? 29.054 6.676 -17.160 1.00 45.53 151 SER A C 1
ATOM 1193 O O . SER A 1 151 ? 29.211 6.136 -16.067 1.00 45.53 151 SER A O 1
ATOM 1195 N N . ARG A 1 152 ? 27.836 6.880 -17.677 1.00 48.91 152 ARG A N 1
ATOM 1196 C CA . ARG A 1 152 ? 26.611 6.342 -17.069 1.00 48.91 152 ARG A CA 1
ATOM 1197 C C . ARG A 1 152 ? 26.134 5.159 -17.887 1.00 48.91 152 ARG A C 1
ATOM 1199 O O . ARG A 1 152 ? 25.721 5.370 -19.017 1.00 48.91 152 ARG A O 1
ATOM 1206 N N . ASN A 1 153 ? 26.175 3.952 -17.323 1.00 45.59 153 ASN A N 1
ATOM 1207 C CA . ASN A 1 153 ? 25.458 2.822 -17.909 1.00 45.59 153 ASN A CA 1
ATOM 1208 C C . ASN A 1 153 ? 23.969 3.187 -18.010 1.00 45.59 153 ASN A C 1
ATOM 1210 O O . ASN A 1 153 ? 23.441 3.793 -17.072 1.00 45.59 153 ASN A O 1
ATOM 1214 N N . PRO A 1 154 ? 23.295 2.842 -19.117 1.00 46.22 154 PRO A N 1
ATOM 1215 C CA . PRO A 1 154 ? 21.868 3.087 -19.261 1.00 46.22 154 PRO A CA 1
ATOM 1216 C C . PRO A 1 154 ? 21.108 2.451 -18.099 1.00 46.22 154 PRO A C 1
ATOM 1218 O O . PRO A 1 154 ? 21.252 1.258 -17.821 1.00 46.22 154 PRO A O 1
ATOM 1221 N N . GLY A 1 155 ? 20.339 3.279 -17.399 1.00 48.56 155 GLY A N 1
ATOM 1222 C CA . GLY A 1 155 ? 19.481 2.845 -16.311 1.00 48.56 155 GLY A CA 1
ATOM 1223 C C . GLY A 1 155 ? 18.324 1.980 -16.809 1.00 48.56 155 GLY A C 1
ATOM 1224 O O . GLY A 1 155 ? 17.940 1.999 -17.977 1.00 48.56 155 GLY A O 1
ATOM 1225 N N . TRP A 1 156 ? 17.748 1.232 -15.873 1.00 38.34 156 TRP A N 1
ATOM 1226 C CA . TRP A 1 156 ? 16.531 0.421 -16.007 1.00 38.34 156 TRP A CA 1
ATOM 1227 C C . TRP A 1 156 ? 15.341 1.178 -16.640 1.00 38.34 156 TRP A C 1
ATOM 1229 O O . TRP A 1 156 ? 14.417 0.612 -17.217 1.00 38.34 156 TRP A O 1
ATOM 1239 N N . ASP A 1 157 ? 15.337 2.479 -16.436 1.00 44.56 157 ASP A N 1
ATOM 1240 C CA . ASP A 1 157 ? 14.222 3.411 -16.487 1.00 44.56 157 ASP A CA 1
ATOM 1241 C C . ASP A 1 157 ? 13.888 3.775 -17.929 1.00 44.56 157 ASP A C 1
ATOM 1243 O O . ASP A 1 157 ? 12.720 3.885 -18.295 1.00 44.56 157 ASP A O 1
ATOM 1247 N N . THR A 1 158 ? 14.923 3.894 -18.761 1.00 50.78 158 THR A N 1
ATOM 1248 C CA . THR A 1 158 ? 14.789 4.196 -20.180 1.00 50.78 158 THR A CA 1
ATOM 1249 C C . THR A 1 158 ? 14.272 2.974 -20.906 1.00 50.78 158 THR A C 1
ATOM 1251 O O . THR A 1 158 ? 14.964 1.957 -20.979 1.00 50.78 158 THR A O 1
ATOM 1254 N N . ALA A 1 159 ? 13.061 3.072 -21.457 1.00 47.28 159 ALA A N 1
ATOM 1255 C CA . ALA A 1 159 ? 12.539 2.030 -22.326 1.00 47.28 159 ALA A CA 1
ATOM 1256 C C . ALA A 1 159 ? 13.514 1.779 -23.494 1.00 47.28 159 ALA A C 1
ATOM 1258 O O . ALA A 1 159 ? 13.730 0.613 -23.817 1.00 47.28 159 ALA A O 1
ATOM 1259 N N . PHE A 1 160 ? 14.212 2.814 -24.000 1.00 56.00 160 PHE A N 1
ATOM 1260 C CA . PHE A 1 160 ? 15.372 2.667 -24.886 1.00 56.00 160 PHE A CA 1
ATOM 1261 C C . PHE A 1 160 ? 16.542 3.630 -24.608 1.00 56.00 160 PHE A C 1
ATOM 1263 O O . PHE A 1 160 ? 16.395 4.833 -24.416 1.00 56.00 160 PHE A O 1
ATOM 1270 N N . ASN A 1 161 ? 17.756 3.072 -24.633 1.00 52.41 161 ASN A N 1
ATOM 1271 C CA . ASN A 1 161 ? 19.010 3.764 -24.342 1.00 52.41 161 ASN A CA 1
ATOM 1272 C C . ASN A 1 161 ? 19.396 4.779 -25.438 1.00 52.41 161 ASN A C 1
ATOM 1274 O O . ASN A 1 161 ? 19.842 4.359 -26.505 1.00 52.41 161 ASN A O 1
ATOM 1278 N N . ALA A 1 162 ? 19.325 6.084 -25.150 1.00 43.44 162 ALA A N 1
ATOM 1279 C CA . ALA A 1 162 ? 19.801 7.169 -26.022 1.00 43.44 162 ALA A CA 1
ATOM 1280 C C . ALA A 1 162 ? 21.322 7.141 -26.312 1.00 43.44 162 ALA A C 1
ATOM 1282 O O . ALA A 1 162 ? 21.760 7.636 -27.347 1.00 43.44 162 ALA A O 1
ATOM 1283 N N . GLN A 1 163 ? 22.148 6.535 -25.448 1.00 41.75 163 GLN A N 1
ATOM 1284 C CA . GLN A 1 163 ? 23.613 6.492 -25.615 1.00 41.75 163 GLN A CA 1
ATOM 1285 C C . GLN A 1 163 ? 24.088 5.545 -26.717 1.00 41.75 163 GLN A C 1
ATOM 1287 O O . GLN A 1 163 ? 25.178 5.722 -27.254 1.00 41.75 163 GLN A O 1
ATOM 1292 N N . ASN A 1 164 ? 23.293 4.533 -27.068 1.00 45.47 164 ASN A N 1
ATOM 1293 C CA . ASN A 1 164 ? 23.711 3.495 -28.012 1.00 45.47 164 ASN A CA 1
ATOM 1294 C C . ASN A 1 164 ? 23.337 3.786 -29.464 1.00 45.47 164 ASN A C 1
ATOM 1296 O O . ASN A 1 164 ? 23.613 2.959 -30.334 1.00 45.47 164 ASN A O 1
ATOM 1300 N N . TRP A 1 165 ? 22.744 4.948 -29.744 1.00 49.31 165 TRP A N 1
ATOM 1301 C CA . TRP A 1 165 ? 22.180 5.250 -31.058 1.00 49.31 165 TRP A CA 1
ATOM 1302 C C . TRP A 1 165 ? 23.273 5.301 -32.136 1.00 49.31 165 TRP A C 1
ATOM 1304 O O . TRP A 1 165 ? 23.048 4.845 -33.251 1.00 49.31 165 TRP A O 1
ATOM 1314 N N . GLY A 1 166 ? 24.495 5.716 -31.786 1.00 40.12 166 GLY A N 1
ATOM 1315 C CA . GLY A 1 166 ? 25.605 5.833 -32.740 1.00 40.12 166 GLY A CA 1
ATOM 1316 C C . GLY A 1 166 ? 26.514 4.605 -32.918 1.00 40.12 166 GLY A C 1
ATOM 1317 O O . GLY A 1 166 ? 27.208 4.538 -33.930 1.00 40.12 166 GLY A O 1
ATOM 1318 N N . GLY A 1 167 ? 26.545 3.652 -31.971 1.00 40.31 167 GLY A N 1
ATOM 1319 C CA . GLY A 1 167 ? 27.594 2.612 -31.910 1.00 40.31 167 GLY A CA 1
ATOM 1320 C C . GLY A 1 167 ? 27.099 1.161 -31.895 1.00 40.31 167 GLY A C 1
ATOM 1321 O O . GLY A 1 167 ? 27.545 0.356 -32.705 1.00 40.31 167 GLY A O 1
ATOM 1322 N N . ALA A 1 168 ? 26.145 0.812 -31.025 1.00 40.97 168 ALA A N 1
ATOM 1323 C CA . ALA A 1 168 ? 25.638 -0.565 -30.924 1.00 40.97 168 ALA A CA 1
ATOM 1324 C C . ALA A 1 168 ? 24.690 -0.947 -32.079 1.00 40.97 168 ALA A C 1
ATOM 1326 O O . ALA A 1 168 ? 24.537 -2.124 -32.391 1.00 40.97 168 ALA A O 1
ATOM 1327 N N . TYR A 1 169 ? 24.098 0.047 -32.751 1.00 43.94 169 TYR A N 1
ATOM 1328 C CA . TYR A 1 169 ? 23.299 -0.145 -33.967 1.00 43.94 169 TYR A CA 1
ATOM 1329 C C . TYR A 1 169 ? 24.124 -0.087 -35.259 1.00 43.94 169 TYR A C 1
ATOM 1331 O O . TYR A 1 169 ? 23.560 -0.253 -36.339 1.00 43.94 169 TYR A O 1
ATOM 1339 N N . GLN A 1 170 ? 25.456 0.038 -35.173 1.00 43.34 170 GLN A N 1
ATOM 1340 C CA . GLN A 1 170 ? 26.354 -0.278 -36.291 1.00 43.34 170 GLN A CA 1
ATOM 1341 C C . GLN A 1 170 ? 26.497 -1.798 -36.477 1.00 43.34 170 GLN A C 1
ATOM 1343 O O . GLN A 1 170 ? 27.586 -2.322 -36.712 1.00 43.34 170 GLN A O 1
ATOM 1348 N N . VAL A 1 171 ? 25.386 -2.538 -36.401 1.00 43.78 171 VAL A N 1
ATOM 1349 C CA . VAL A 1 171 ? 25.317 -3.829 -37.081 1.00 43.78 171 VAL A CA 1
ATOM 1350 C C . VAL A 1 171 ? 25.587 -3.509 -38.550 1.00 43.78 171 VAL A C 1
ATOM 1352 O O . VAL A 1 171 ? 24.888 -2.681 -39.131 1.00 43.78 171 VAL A O 1
ATOM 1355 N N . GLN A 1 172 ? 26.637 -4.113 -39.107 1.00 43.78 172 GLN A N 1
ATOM 1356 C CA . GLN A 1 172 ? 27.377 -3.734 -40.324 1.00 43.78 172 GLN A CA 1
ATOM 1357 C C . GLN A 1 172 ? 26.569 -3.537 -41.633 1.00 43.78 172 GLN A C 1
ATOM 1359 O O . GLN A 1 172 ? 27.173 -3.319 -42.676 1.00 43.78 172 GLN A O 1
ATOM 1364 N N . ASN A 1 173 ? 25.231 -3.564 -41.615 1.00 45.03 173 ASN A N 1
ATOM 1365 C CA . 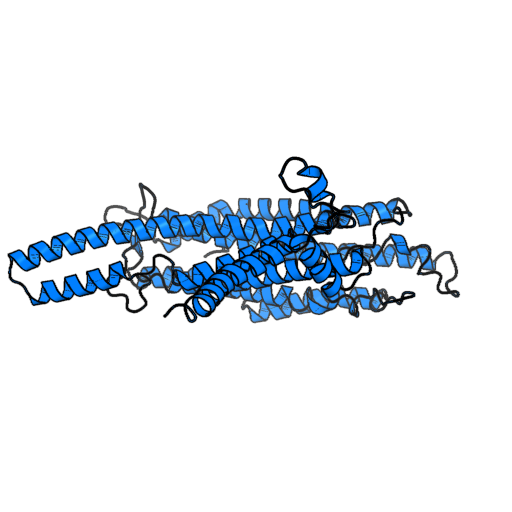ASN A 1 173 ? 24.369 -3.576 -42.799 1.00 45.03 173 ASN A CA 1
ATOM 1366 C C . ASN A 1 173 ? 23.231 -2.527 -42.817 1.00 45.03 173 ASN A C 1
ATOM 1368 O O . ASN A 1 173 ? 22.398 -2.578 -43.721 1.00 45.03 173 ASN A O 1
ATOM 1372 N N . PHE A 1 174 ? 23.145 -1.582 -41.870 1.00 46.25 174 PHE A N 1
ATOM 1373 C CA . PHE A 1 174 ? 22.103 -0.538 -41.912 1.00 46.25 174 PHE A CA 1
ATOM 1374 C C . PHE A 1 174 ? 22.596 0.749 -42.591 1.00 46.25 174 PHE A C 1
ATOM 1376 O O . PHE A 1 174 ? 23.489 1.428 -42.092 1.00 46.25 174 PHE A O 1
ATOM 1383 N N . SER A 1 175 ? 21.993 1.091 -43.738 1.00 43.56 175 SER A N 1
ATOM 1384 C CA . SER A 1 175 ? 22.332 2.295 -44.509 1.00 43.56 175 SER A CA 1
ATOM 1385 C C . SER A 1 175 ? 22.074 3.574 -43.687 1.00 43.56 175 SER A C 1
ATOM 1387 O O . SER A 1 175 ? 20.941 3.784 -43.234 1.00 43.56 175 SER A O 1
ATOM 1389 N N . PRO A 1 176 ? 23.082 4.446 -43.504 1.00 47.38 176 PRO A N 1
ATOM 1390 C CA . PRO A 1 176 ? 22.973 5.660 -42.703 1.00 47.38 176 PRO A CA 1
ATOM 1391 C C . PRO A 1 176 ? 22.181 6.719 -43.480 1.00 47.38 176 PRO A C 1
ATOM 1393 O O . PRO A 1 176 ? 22.566 7.116 -44.575 1.00 47.38 176 PRO A O 1
ATOM 1396 N N . GLY A 1 177 ? 21.039 7.151 -42.948 1.00 51.41 177 GLY A N 1
ATOM 1397 C CA . GLY A 1 177 ? 20.187 8.157 -43.586 1.00 51.41 177 GLY A CA 1
ATOM 1398 C C . GLY A 1 177 ? 18.765 8.111 -43.038 1.00 51.41 177 GLY A C 1
ATOM 1399 O O . GLY A 1 177 ? 18.506 8.582 -41.934 1.00 51.41 177 GLY A O 1
ATOM 1400 N N . ASP A 1 178 ? 17.851 7.472 -43.765 1.00 49.31 178 ASP A N 1
ATOM 1401 C CA . ASP A 1 178 ? 16.417 7.493 -43.436 1.00 49.31 178 ASP A CA 1
ATOM 1402 C C . ASP A 1 178 ? 15.994 6.465 -42.381 1.00 49.31 178 ASP A C 1
ATOM 1404 O O . ASP A 1 178 ? 15.042 6.686 -41.627 1.00 49.31 178 ASP A O 1
ATOM 1408 N N . HIS A 1 179 ? 16.701 5.337 -42.297 1.00 50.97 179 HIS A N 1
ATOM 1409 C CA . HIS A 1 179 ? 16.390 4.302 -41.313 1.00 50.97 179 HIS A CA 1
ATOM 1410 C C . HIS A 1 179 ? 16.708 4.785 -39.896 1.00 50.97 179 HIS A C 1
ATOM 1412 O O . HIS A 1 179 ? 15.869 4.651 -39.009 1.00 50.97 179 HIS A O 1
ATOM 1418 N N . TYR A 1 180 ? 17.852 5.446 -39.701 1.00 57.53 180 TYR A N 1
ATOM 1419 C CA . TYR A 1 180 ? 18.279 5.965 -38.400 1.00 57.53 180 TYR A CA 1
ATOM 1420 C C . TYR A 1 180 ? 17.255 6.925 -37.774 1.00 57.53 180 TYR A C 1
ATOM 1422 O O . TYR A 1 180 ? 16.851 6.739 -36.627 1.00 57.53 180 TYR A O 1
ATOM 1430 N N . LEU A 1 181 ? 16.767 7.909 -38.540 1.00 57.53 181 LEU A N 1
ATOM 1431 C CA . LEU A 1 181 ? 15.797 8.890 -38.042 1.00 57.53 181 LEU A CA 1
ATOM 1432 C C . LEU A 1 181 ? 14.434 8.252 -37.719 1.00 57.53 181 LEU A C 1
ATOM 1434 O O . LEU A 1 181 ? 13.823 8.586 -36.702 1.00 57.53 181 LEU A O 1
ATOM 1438 N N . ARG A 1 182 ? 13.964 7.311 -38.552 1.00 57.59 182 ARG A N 1
ATOM 1439 C CA . ARG A 1 182 ? 12.710 6.575 -38.304 1.00 57.59 182 ARG A CA 1
ATOM 1440 C C . ARG A 1 182 ? 12.796 5.706 -37.048 1.00 57.59 182 ARG A C 1
ATOM 1442 O O . ARG A 1 182 ? 11.837 5.679 -36.282 1.00 57.59 182 ARG A O 1
ATOM 1449 N N . PHE A 1 183 ? 13.937 5.063 -36.800 1.00 65.25 183 PHE A N 1
ATOM 1450 C CA . PHE A 1 183 ? 14.175 4.302 -35.569 1.00 65.25 183 PHE A CA 1
ATOM 1451 C C . PHE A 1 183 ? 14.282 5.215 -34.336 1.00 65.25 183 PHE A C 1
ATOM 1453 O O . PHE A 1 183 ? 13.659 4.926 -33.318 1.00 65.25 183 PHE A O 1
ATOM 1460 N N . LYS A 1 184 ? 14.965 6.364 -34.442 1.00 68.25 184 LYS A N 1
ATOM 1461 C CA . LYS A 1 184 ? 15.057 7.393 -33.384 1.00 68.25 184 LYS A CA 1
ATOM 1462 C C . LYS A 1 184 ? 13.679 7.914 -32.949 1.00 68.25 184 LYS A C 1
ATOM 1464 O O . LYS A 1 184 ? 13.385 7.961 -31.756 1.00 68.25 184 LYS A O 1
ATOM 1469 N N . LEU A 1 185 ? 12.813 8.272 -33.899 1.00 74.62 185 LEU A N 1
ATOM 1470 C CA . LEU A 1 185 ? 11.456 8.751 -33.597 1.00 74.62 185 LEU A CA 1
ATOM 1471 C C . LEU A 1 185 ? 10.522 7.633 -33.111 1.00 74.62 185 LEU A C 1
ATOM 1473 O O . LEU A 1 185 ? 9.695 7.879 -32.236 1.00 74.62 185 LEU A O 1
ATOM 1477 N N . GLY A 1 186 ? 10.666 6.414 -33.644 1.00 75.69 186 GLY A N 1
ATOM 1478 C CA . GLY A 1 186 ? 9.932 5.239 -33.170 1.00 75.69 186 GLY A CA 1
ATOM 1479 C C . GLY A 1 186 ? 10.247 4.912 -31.709 1.00 75.69 186 GLY A C 1
ATOM 1480 O O . GLY A 1 186 ? 9.327 4.732 -30.915 1.00 75.69 186 GLY A O 1
ATOM 1481 N N . ASN A 1 187 ? 11.529 4.931 -31.337 1.00 73.38 187 ASN A N 1
ATOM 1482 C CA . ASN A 1 187 ? 11.976 4.735 -29.957 1.00 73.38 187 ASN A CA 1
ATOM 1483 C C . ASN A 1 187 ? 11.418 5.809 -29.026 1.00 73.38 187 ASN A C 1
ATOM 1485 O O . ASN A 1 187 ? 10.778 5.470 -28.038 1.00 73.38 187 ASN A O 1
ATOM 1489 N N . LEU A 1 188 ? 11.555 7.090 -29.391 1.00 77.00 188 LEU A N 1
ATOM 1490 C CA . LEU A 1 188 ? 11.009 8.186 -28.587 1.00 77.00 188 LEU A CA 1
ATOM 1491 C C . LEU A 1 188 ? 9.491 8.050 -28.395 1.00 77.00 188 LEU A C 1
ATOM 1493 O O . LEU A 1 188 ? 8.979 8.263 -27.298 1.00 77.00 188 LEU A O 1
ATOM 1497 N N . PHE A 1 189 ? 8.755 7.701 -29.454 1.00 83.19 189 PHE A N 1
ATOM 1498 C CA . PHE A 1 189 ? 7.311 7.489 -29.363 1.00 83.19 189 PHE A CA 1
ATOM 1499 C C . PHE A 1 189 ? 6.966 6.355 -28.392 1.00 83.19 189 PHE A C 1
ATOM 1501 O O . PHE A 1 189 ? 6.060 6.503 -27.569 1.00 83.19 189 PHE A O 1
ATOM 1508 N N . PHE A 1 190 ? 7.704 5.245 -28.456 1.00 83.56 190 PHE A N 1
ATOM 1509 C CA . PHE A 1 190 ? 7.544 4.150 -27.511 1.00 83.56 190 PHE A CA 1
ATOM 1510 C C . PHE A 1 190 ? 7.858 4.580 -26.076 1.00 83.56 190 PHE A C 1
ATOM 1512 O O . PHE A 1 190 ? 7.054 4.316 -25.183 1.00 83.56 190 PHE A O 1
ATOM 1519 N N . ASP A 1 191 ? 8.973 5.279 -25.857 1.00 81.69 191 ASP A N 1
ATOM 1520 C CA . ASP A 1 191 ? 9.375 5.781 -24.543 1.00 81.69 191 ASP A CA 1
ATOM 1521 C C . ASP A 1 191 ? 8.273 6.662 -23.944 1.00 81.69 191 ASP A C 1
ATOM 1523 O O . ASP A 1 191 ? 7.852 6.446 -22.810 1.00 81.69 191 ASP A O 1
ATOM 1527 N N . VAL A 1 192 ? 7.710 7.594 -24.719 1.00 85.44 192 VAL A N 1
ATOM 1528 C CA . VAL A 1 192 ? 6.591 8.437 -24.265 1.00 85.44 192 VAL A CA 1
ATOM 1529 C C . VAL A 1 192 ? 5.408 7.590 -23.782 1.00 85.44 192 VAL A C 1
ATOM 1531 O O . VAL A 1 192 ? 4.837 7.886 -22.730 1.00 85.44 192 VAL A O 1
ATOM 1534 N N . ILE A 1 193 ? 5.046 6.522 -24.501 1.00 88.44 193 ILE A N 1
ATOM 1535 C CA . ILE A 1 193 ? 3.966 5.616 -24.080 1.00 88.44 193 ILE A CA 1
ATOM 1536 C C . ILE A 1 193 ? 4.352 4.854 -22.807 1.00 88.44 193 ILE A C 1
ATOM 1538 O O . ILE A 1 193 ? 3.554 4.777 -21.868 1.00 88.44 193 ILE A O 1
ATOM 1542 N N . ALA A 1 194 ? 5.567 4.314 -22.759 1.00 85.50 194 ALA A N 1
ATOM 1543 C CA . ALA A 1 194 ? 6.079 3.535 -21.641 1.00 85.50 194 ALA A CA 1
ATOM 1544 C C . ALA A 1 194 ? 6.108 4.362 -20.343 1.00 85.50 194 ALA A C 1
ATOM 1546 O O . ALA A 1 194 ? 5.571 3.938 -19.316 1.00 85.50 194 ALA A O 1
ATOM 1547 N N . TYR A 1 195 ? 6.625 5.590 -20.406 1.00 85.56 195 TYR A N 1
ATOM 1548 C CA . TYR A 1 195 ? 6.674 6.508 -19.270 1.00 85.56 195 TYR A CA 1
ATOM 1549 C C . TYR A 1 195 ? 5.305 7.075 -18.891 1.00 85.56 195 TYR A C 1
ATOM 1551 O O . TYR A 1 195 ? 5.047 7.293 -17.707 1.00 85.56 195 TYR A O 1
ATOM 1559 N N . LEU A 1 196 ? 4.384 7.256 -19.843 1.00 89.62 196 LEU A N 1
ATOM 1560 C CA . LEU A 1 196 ? 2.995 7.594 -19.522 1.00 89.62 196 LEU A CA 1
ATOM 1561 C C . LEU A 1 196 ? 2.315 6.457 -18.744 1.00 89.62 196 LEU A C 1
ATOM 1563 O O . LEU A 1 196 ? 1.588 6.708 -17.775 1.00 89.62 196 LEU A O 1
ATOM 1567 N N . PHE A 1 197 ? 2.570 5.206 -19.132 1.00 89.44 197 PHE A N 1
ATOM 1568 C CA . PHE A 1 197 ? 2.062 4.029 -18.431 1.00 89.44 197 PHE A CA 1
ATOM 1569 C C . PHE A 1 197 ? 2.657 3.916 -17.020 1.00 89.44 197 PHE A C 1
ATOM 1571 O O . PHE A 1 197 ? 1.916 3.783 -16.042 1.00 89.44 197 PHE A O 1
ATOM 1578 N N . GLN A 1 198 ? 3.978 4.059 -16.892 1.00 87.00 198 GLN A N 1
ATOM 1579 C CA . GLN A 1 198 ? 4.680 4.089 -15.607 1.00 87.00 198 GLN A CA 1
ATOM 1580 C C . GLN A 1 198 ? 4.175 5.219 -14.698 1.00 87.00 198 GLN A C 1
ATOM 1582 O O . GLN A 1 198 ? 3.829 4.977 -13.539 1.00 87.00 198 GLN A O 1
ATOM 1587 N N . GLY A 1 199 ? 4.064 6.442 -15.222 1.00 89.19 199 GLY A N 1
ATOM 1588 C CA . GLY A 1 199 ? 3.532 7.590 -14.490 1.00 89.19 199 GLY A CA 1
ATOM 1589 C C . GLY A 1 199 ? 2.103 7.339 -14.004 1.00 89.19 199 GLY A C 1
ATOM 1590 O O . GLY A 1 199 ? 1.778 7.608 -12.846 1.00 89.19 199 GLY A O 1
ATOM 1591 N N . THR A 1 200 ? 1.261 6.720 -14.836 1.00 91.94 200 THR A N 1
ATOM 1592 C CA . THR A 1 200 ? -0.097 6.310 -14.445 1.00 91.94 200 THR A CA 1
ATOM 1593 C C . THR A 1 200 ? -0.072 5.306 -13.289 1.00 91.94 200 THR A C 1
ATOM 1595 O O . THR A 1 200 ? -0.825 5.464 -12.325 1.00 91.94 200 THR A O 1
ATOM 1598 N N . ALA A 1 201 ? 0.819 4.311 -13.329 1.00 89.56 201 ALA A N 1
ATOM 1599 C CA . ALA A 1 201 ? 0.982 3.344 -12.245 1.00 89.56 201 ALA A CA 1
ATOM 1600 C C . ALA A 1 201 ? 1.424 4.017 -10.931 1.00 89.56 201 ALA A C 1
ATOM 1602 O O . ALA A 1 201 ? 0.834 3.752 -9.879 1.00 89.56 201 ALA A O 1
ATOM 1603 N N . PHE A 1 202 ? 2.391 4.942 -10.983 1.00 86.69 202 PHE A N 1
ATOM 1604 C CA . PHE A 1 202 ? 2.813 5.727 -9.816 1.00 86.69 202 PHE A CA 1
ATOM 1605 C C . PHE A 1 202 ? 1.678 6.576 -9.250 1.00 86.69 202 PHE A C 1
ATOM 1607 O O . PHE A 1 202 ? 1.452 6.573 -8.040 1.00 86.69 202 PHE A O 1
ATOM 1614 N N . PHE A 1 203 ? 0.928 7.264 -10.112 1.00 92.38 203 PHE A N 1
ATOM 1615 C CA . PHE A 1 203 ? -0.225 8.058 -9.697 1.00 92.38 203 PHE A CA 1
ATOM 1616 C C . PHE A 1 203 ? -1.274 7.209 -8.977 1.00 92.38 203 PHE A C 1
ATOM 1618 O O . PHE A 1 203 ? -1.713 7.570 -7.883 1.00 92.38 203 P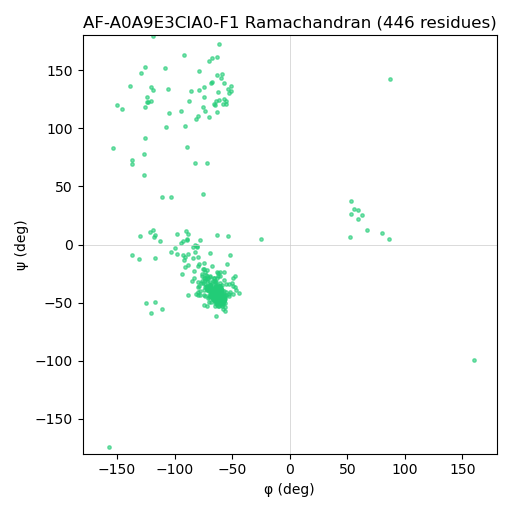HE A O 1
ATOM 1625 N N . LEU A 1 204 ? -1.652 6.064 -9.555 1.00 92.56 204 LEU A N 1
ATOM 1626 C CA . LEU A 1 204 ? -2.632 5.158 -8.958 1.00 92.56 204 LEU A CA 1
ATOM 1627 C C . LEU A 1 204 ? -2.149 4.602 -7.612 1.00 92.56 204 LEU A C 1
ATOM 1629 O O . LEU A 1 204 ? -2.931 4.560 -6.659 1.00 92.56 204 LEU A O 1
ATOM 1633 N N . GLY A 1 205 ? -0.868 4.235 -7.512 1.00 88.81 205 GLY A N 1
ATOM 1634 C CA . GLY A 1 205 ? -0.250 3.774 -6.269 1.00 88.81 205 GLY A CA 1
ATOM 1635 C C . GLY A 1 205 ? -0.279 4.839 -5.169 1.00 88.81 205 GLY A C 1
ATOM 1636 O O . GLY A 1 205 ? -0.805 4.591 -4.081 1.00 88.81 205 GLY A O 1
ATOM 1637 N N . LEU A 1 206 ? 0.210 6.049 -5.462 1.00 88.12 206 LEU A N 1
ATOM 1638 C CA . LEU A 1 206 ? 0.221 7.177 -4.520 1.00 88.12 206 LEU A CA 1
ATOM 1639 C C . LEU A 1 206 ? -1.192 7.576 -4.090 1.00 88.12 206 LEU A C 1
ATOM 1641 O O . LEU A 1 206 ? -1.451 7.791 -2.902 1.00 88.12 206 LEU A O 1
ATOM 1645 N N . PHE A 1 207 ? -2.124 7.640 -5.043 1.00 91.44 207 PHE A N 1
ATOM 1646 C CA . PHE A 1 207 ? -3.523 7.930 -4.762 1.00 91.44 207 PHE A CA 1
ATOM 1647 C C . PHE A 1 207 ? -4.133 6.882 -3.826 1.00 91.44 207 PHE A C 1
ATOM 1649 O O . PHE A 1 207 ? -4.785 7.250 -2.847 1.00 91.44 207 PHE A O 1
ATOM 1656 N N . TRP A 1 208 ? -3.910 5.590 -4.080 1.00 91.69 208 TRP A N 1
ATOM 1657 C CA . TRP A 1 208 ? -4.448 4.520 -3.241 1.00 91.69 208 TRP A CA 1
ATOM 1658 C C . TRP A 1 208 ? -3.864 4.543 -1.821 1.00 91.69 208 TRP A C 1
ATOM 1660 O O . TRP A 1 208 ? -4.635 4.547 -0.858 1.00 91.69 208 TRP A O 1
ATOM 1670 N N . VAL A 1 209 ? -2.537 4.656 -1.674 1.00 89.38 209 VAL A N 1
ATOM 1671 C CA . VAL A 1 209 ? -1.870 4.762 -0.359 1.00 89.38 209 VAL A CA 1
ATOM 1672 C C . VAL A 1 209 ? -2.388 5.974 0.415 1.00 89.38 209 VAL A C 1
ATOM 1674 O O . VAL A 1 209 ? -2.770 5.865 1.585 1.00 89.38 209 VAL A O 1
ATOM 1677 N N . GLY A 1 210 ? -2.476 7.134 -0.238 1.00 90.06 210 GLY A N 1
ATOM 1678 C CA . GLY A 1 210 ? -3.005 8.342 0.387 1.00 90.06 210 GLY A CA 1
ATOM 1679 C C . GLY A 1 210 ? -4.488 8.223 0.749 1.00 90.06 210 GLY A C 1
ATOM 1680 O O . GLY A 1 210 ? -4.906 8.689 1.809 1.00 90.06 210 GLY A O 1
ATOM 1681 N N . LYS A 1 211 ? -5.302 7.540 -0.065 1.00 91.38 211 LYS A N 1
ATOM 1682 C CA . LYS A 1 211 ? -6.722 7.312 0.240 1.00 91.38 211 LYS A CA 1
ATOM 1683 C C . LYS A 1 211 ? -6.895 6.390 1.445 1.00 91.38 211 LYS A C 1
ATOM 1685 O O . LYS A 1 211 ? -7.698 6.699 2.327 1.00 91.38 211 LYS A O 1
ATOM 1690 N N . PHE A 1 212 ? -6.132 5.301 1.502 1.00 91.25 212 PHE A N 1
ATOM 1691 C CA . PHE A 1 212 ? -6.132 4.371 2.630 1.00 91.25 212 PHE A CA 1
ATOM 1692 C C . PHE A 1 212 ? -5.698 5.061 3.928 1.00 91.25 212 PHE A C 1
ATOM 1694 O O . PHE A 1 212 ? -6.327 4.910 4.974 1.00 91.25 212 PHE A O 1
ATOM 1701 N N . THR A 1 213 ? -4.687 5.919 3.839 1.00 89.25 213 THR A N 1
ATOM 1702 C CA . THR A 1 213 ? -4.245 6.765 4.950 1.00 89.25 213 THR A CA 1
ATOM 1703 C C . THR A 1 213 ? -5.352 7.676 5.446 1.00 89.25 213 THR A C 1
ATOM 1705 O O . THR A 1 213 ? -5.636 7.709 6.642 1.00 89.25 213 THR A O 1
ATOM 1708 N N . LEU A 1 214 ? -5.970 8.443 4.542 1.00 91.19 214 LEU A N 1
ATOM 1709 C CA . LEU A 1 214 ? -7.038 9.365 4.913 1.00 91.19 214 LEU A CA 1
ATOM 1710 C C . LEU A 1 214 ? -8.192 8.622 5.578 1.00 91.19 214 LEU A C 1
ATOM 1712 O O . LEU A 1 214 ? -8.787 9.157 6.506 1.00 91.19 214 LEU A O 1
ATOM 1716 N N . TYR A 1 215 ? -8.478 7.396 5.141 1.00 92.69 215 TYR A N 1
ATOM 1717 C CA . TYR A 1 215 ? -9.445 6.523 5.795 1.00 92.69 215 TYR A CA 1
ATOM 1718 C C . TYR A 1 215 ? -9.038 6.176 7.228 1.00 92.69 215 TYR A C 1
ATOM 1720 O O . TYR A 1 215 ? -9.853 6.364 8.126 1.00 92.69 215 TYR A O 1
ATOM 1728 N N . LEU A 1 216 ? -7.795 5.751 7.476 1.00 90.50 216 LEU A N 1
ATOM 1729 C CA . LEU A 1 216 ? -7.332 5.448 8.836 1.00 90.50 216 LEU A CA 1
ATOM 1730 C C . LEU A 1 216 ? -7.318 6.690 9.740 1.00 90.50 216 LEU A C 1
ATOM 1732 O O . LEU A 1 216 ? -7.747 6.616 10.889 1.00 90.50 216 LEU A O 1
ATOM 1736 N N . MET A 1 217 ? -6.879 7.841 9.223 1.00 89.44 217 MET A N 1
ATOM 1737 C CA . MET A 1 217 ? -6.900 9.110 9.963 1.00 89.44 217 MET A CA 1
ATOM 1738 C C . MET A 1 217 ? -8.327 9.543 10.301 1.00 89.44 217 MET A C 1
ATOM 1740 O O . MET A 1 217 ? -8.602 9.969 11.421 1.00 89.44 217 MET A O 1
ATOM 1744 N N . ALA A 1 218 ? -9.242 9.440 9.334 1.00 91.19 218 ALA A N 1
ATOM 1745 C CA . ALA A 1 218 ? -10.650 9.745 9.542 1.00 91.19 218 ALA A CA 1
ATOM 1746 C C . ALA A 1 218 ? -11.259 8.804 10.582 1.00 91.19 218 ALA A C 1
ATOM 1748 O O . ALA A 1 218 ? -11.936 9.264 11.499 1.00 91.19 218 ALA A O 1
ATOM 1749 N N . PHE A 1 219 ? -10.951 7.510 10.471 1.00 91.06 219 PHE A N 1
ATOM 1750 C CA . PHE A 1 219 ? -11.401 6.492 11.402 1.00 91.06 219 PHE A CA 1
ATOM 1751 C C . PHE A 1 219 ? -10.989 6.836 12.836 1.00 91.06 219 PHE A C 1
ATOM 1753 O O . PHE A 1 219 ? -11.853 6.955 13.703 1.00 91.06 219 PHE A O 1
ATOM 1760 N N . ALA A 1 220 ? -9.690 7.080 13.052 1.00 88.75 220 ALA A N 1
ATOM 1761 C CA . ALA A 1 220 ? -9.114 7.417 14.352 1.00 88.75 220 ALA A CA 1
ATOM 1762 C C . ALA A 1 220 ? -9.686 8.719 14.930 1.00 88.75 220 ALA A C 1
ATOM 1764 O O . ALA A 1 220 ? -10.042 8.786 16.104 1.00 88.75 220 ALA A O 1
ATOM 1765 N N . ARG A 1 221 ? -9.806 9.761 14.098 1.00 89.62 221 ARG A N 1
ATOM 1766 C CA . ARG A 1 221 ? -10.269 11.081 14.538 1.00 89.62 221 ARG A CA 1
ATOM 1767 C C . ARG A 1 221 ? -11.738 11.074 14.951 1.00 89.62 221 ARG A C 1
ATOM 1769 O O . ARG A 1 221 ? -12.080 11.712 15.941 1.00 89.62 221 ARG A O 1
ATOM 1776 N N . LEU A 1 222 ? -12.592 10.366 14.213 1.00 90.38 222 LEU A N 1
ATOM 1777 C CA . LEU A 1 222 ? -14.030 10.333 14.488 1.00 90.38 222 LEU A CA 1
ATOM 1778 C C . LEU A 1 222 ? -14.366 9.591 15.790 1.00 90.38 222 LEU A C 1
ATOM 1780 O O . LEU A 1 222 ? -15.310 9.981 16.466 1.00 90.38 222 LEU A O 1
ATOM 1784 N N . ILE A 1 223 ? -13.590 8.570 16.167 1.00 87.69 223 ILE A N 1
ATOM 1785 C CA . ILE A 1 223 ? -13.796 7.813 17.419 1.00 87.69 223 ILE A CA 1
ATOM 1786 C C . ILE A 1 223 ? -13.014 8.378 18.621 1.00 87.69 223 ILE A C 1
ATOM 1788 O O . ILE A 1 223 ? -13.225 7.930 19.748 1.00 87.69 223 ILE A O 1
ATOM 1792 N N . GLY A 1 224 ? -12.087 9.315 18.383 1.00 78.56 224 GLY A N 1
ATOM 1793 C CA . GLY A 1 224 ? -10.986 9.607 19.306 1.00 78.56 224 GLY A CA 1
ATOM 1794 C C . GLY A 1 224 ? -10.600 11.035 19.608 1.00 78.56 224 GLY A C 1
ATOM 1795 O O . GLY A 1 224 ? -9.762 11.243 20.483 1.00 78.56 224 GLY A O 1
ATOM 1796 N N . GLY A 1 225 ? -11.148 12.005 18.883 1.00 74.50 225 GLY A N 1
ATOM 1797 C CA . GLY A 1 225 ? -10.924 13.412 19.196 1.00 74.50 225 GLY A CA 1
ATOM 1798 C C . GLY A 1 225 ? -11.471 13.803 20.573 1.00 74.50 225 GLY A C 1
ATOM 1799 O O . GLY A 1 225 ? -12.349 13.132 21.117 1.00 74.50 225 GLY A O 1
ATOM 1800 N N . GLU A 1 226 ? -10.980 14.925 21.103 1.00 68.06 226 GLU A N 1
ATOM 1801 C CA . GLU A 1 226 ? -11.490 15.553 22.336 1.00 68.06 226 GLU A CA 1
ATOM 1802 C C . GLU A 1 226 ? -13.016 15.768 22.270 1.00 68.06 226 GLU A C 1
ATOM 1804 O O . GLU A 1 226 ? -13.718 15.507 23.241 1.00 68.06 226 GLU A O 1
ATOM 1809 N N . ASP A 1 227 ? -13.532 16.063 21.071 1.00 68.75 227 ASP A N 1
ATOM 1810 C CA . ASP A 1 227 ? -14.956 16.185 20.739 1.00 68.75 227 ASP A CA 1
ATOM 1811 C C . ASP A 1 227 ? -15.467 15.063 19.822 1.00 68.75 227 ASP A C 1
ATOM 1813 O O . ASP A 1 227 ? -16.215 15.303 18.871 1.00 68.75 227 ASP A O 1
ATOM 1817 N N . ALA A 1 228 ? -15.040 13.820 20.047 1.00 80.25 228 ALA A N 1
ATOM 1818 C CA . ALA A 1 228 ? -15.515 12.698 19.245 1.00 80.25 228 ALA A CA 1
ATOM 1819 C C . ALA A 1 228 ? -17.028 12.491 19.418 1.00 80.25 228 ALA A C 1
ATOM 1821 O O . ALA A 1 228 ? -17.490 12.075 20.481 1.00 80.25 228 ALA A O 1
ATOM 1822 N N . SER A 1 229 ? -17.789 12.706 18.343 1.00 85.94 229 SER A N 1
ATOM 1823 C CA . SER A 1 229 ? -19.230 12.422 18.287 1.00 85.94 229 SER A CA 1
ATOM 1824 C C . SER A 1 229 ? -19.570 10.927 18.306 1.00 85.94 229 SER A C 1
ATOM 1826 O O . SER A 1 229 ? -20.731 10.539 18.436 1.00 85.94 229 SER A O 1
ATOM 1828 N N . TYR A 1 230 ? -18.546 10.080 18.216 1.00 90.50 230 TYR A N 1
ATOM 1829 C CA . TYR A 1 230 ? -18.667 8.633 18.210 1.00 90.50 230 TYR A CA 1
ATOM 1830 C C . TYR A 1 230 ? -17.788 8.024 19.295 1.00 90.50 230 TYR A C 1
ATOM 1832 O O . TYR A 1 230 ? -16.759 8.581 19.684 1.00 90.50 230 TYR A O 1
ATOM 1840 N N . GLN A 1 231 ? -18.194 6.859 19.781 1.00 88.81 231 GLN A N 1
ATOM 1841 C CA . GLN A 1 231 ? -17.475 6.107 20.794 1.00 88.81 231 GLN A CA 1
ATOM 1842 C C . GLN A 1 231 ? -17.095 4.729 20.264 1.00 88.81 231 GLN A C 1
ATOM 1844 O O . GLN A 1 231 ? -17.905 4.037 19.643 1.00 88.81 231 GLN A O 1
ATOM 1849 N N . PHE A 1 232 ? -15.847 4.347 20.533 1.00 90.12 232 PHE A N 1
ATOM 1850 C CA . PHE A 1 232 ? -15.377 2.980 20.377 1.00 90.12 232 PHE A CA 1
ATOM 1851 C C . PHE A 1 232 ? -15.648 2.191 21.664 1.00 90.12 232 PHE A C 1
ATOM 1853 O O . PHE A 1 232 ? -15.184 2.588 22.733 1.00 90.12 232 PHE A O 1
ATOM 1860 N N . ASN A 1 233 ? -16.375 1.083 21.542 1.00 89.25 233 ASN A N 1
ATOM 1861 C CA . ASN A 1 233 ? -16.716 0.179 22.636 1.00 89.25 233 ASN A CA 1
ATOM 1862 C C . ASN A 1 233 ? -15.894 -1.111 22.489 1.00 89.25 233 ASN A C 1
ATOM 1864 O O . ASN A 1 233 ? -16.239 -1.956 21.648 1.00 89.25 233 ASN A O 1
ATOM 1868 N N . PRO A 1 234 ? -14.803 -1.289 23.258 1.00 85.62 234 PRO A N 1
ATOM 1869 C CA . PRO A 1 234 ? -13.976 -2.484 23.150 1.00 85.62 234 PRO A CA 1
ATOM 1870 C C . PRO A 1 234 ? -14.774 -3.740 23.522 1.00 85.62 234 PRO A C 1
ATOM 1872 O O . PRO A 1 234 ? -15.673 -3.708 24.362 1.00 85.62 234 PRO A O 1
ATOM 1875 N N . LEU A 1 235 ? -14.471 -4.860 22.866 1.00 86.44 235 LEU A N 1
ATOM 1876 C CA . LEU A 1 235 ? -14.973 -6.168 23.291 1.00 86.44 235 LEU A CA 1
ATOM 1877 C C . LEU A 1 235 ? -14.079 -6.689 24.427 1.00 86.44 235 LEU A C 1
ATOM 1879 O O . LEU A 1 235 ? -12.923 -7.033 24.189 1.00 86.44 235 LEU A O 1
ATOM 1883 N N . THR A 1 236 ? -14.603 -6.700 25.654 1.00 83.38 236 THR A N 1
ATOM 1884 C CA . THR A 1 236 ? -13.871 -7.081 26.878 1.00 83.38 236 THR A CA 1
ATOM 1885 C C . THR A 1 236 ? -13.628 -8.587 26.978 1.00 83.38 236 THR A C 1
ATOM 1887 O O . THR A 1 236 ? -12.592 -9.016 27.476 1.00 83.38 236 THR A O 1
ATOM 1890 N N . SER A 1 237 ? -14.536 -9.391 26.426 1.00 80.75 237 SER A N 1
ATOM 1891 C CA . SER A 1 237 ? -14.469 -10.856 26.357 1.00 80.75 237 SER A CA 1
ATOM 1892 C C . SER A 1 237 ? -14.075 -11.363 24.961 1.00 80.75 237 SER A C 1
ATOM 1894 O O . SER A 1 237 ? -14.628 -12.334 24.447 1.00 80.75 237 SER A O 1
ATOM 1896 N N . ASP A 1 238 ? -13.120 -10.689 24.314 1.00 77.19 238 ASP A N 1
ATOM 1897 C CA . ASP A 1 238 ? -12.637 -11.078 22.985 1.00 77.19 238 ASP A CA 1
ATOM 1898 C C . ASP A 1 238 ? -11.632 -12.241 23.063 1.00 77.19 238 ASP A C 1
ATOM 1900 O O . ASP A 1 238 ? -10.491 -12.054 23.488 1.00 77.19 238 ASP A O 1
ATOM 1904 N N . LEU A 1 239 ? -12.035 -13.427 22.593 1.00 72.12 239 LEU A N 1
ATOM 1905 C CA . LEU A 1 239 ? -11.174 -14.617 22.506 1.00 72.12 239 LEU A CA 1
ATOM 1906 C C . LEU A 1 239 ? -9.978 -14.425 21.564 1.00 72.12 239 LEU A C 1
ATOM 1908 O O . LEU A 1 239 ? -8.936 -15.050 21.754 1.00 72.12 239 LEU A O 1
ATOM 1912 N N . ASP A 1 240 ? -10.112 -13.552 20.563 1.00 75.50 240 ASP A N 1
ATOM 1913 C CA . ASP A 1 240 ? -9.025 -13.216 19.645 1.00 75.50 240 ASP A CA 1
ATOM 1914 C C . ASP A 1 240 ? -8.101 -12.131 20.224 1.00 75.50 240 ASP A C 1
ATOM 1916 O O . ASP A 1 240 ? -7.112 -11.754 19.584 1.00 75.50 240 ASP A O 1
ATOM 1920 N N . PHE A 1 241 ? -8.399 -11.613 21.424 1.00 76.94 241 PHE A N 1
ATOM 1921 C CA . PHE A 1 241 ? -7.623 -10.577 22.101 1.00 76.94 241 PHE A CA 1
ATOM 1922 C C . PHE A 1 241 ? -7.400 -9.342 21.212 1.00 76.94 241 PHE A C 1
ATOM 1924 O O . PHE A 1 241 ? -6.314 -8.769 21.216 1.00 76.94 241 PHE A O 1
ATOM 1931 N N . CYS A 1 242 ? -8.391 -8.943 20.410 1.00 80.50 242 CYS A N 1
ATOM 1932 C CA . CYS A 1 242 ? -8.298 -7.824 19.465 1.00 80.50 242 CYS A CA 1
ATOM 1933 C C . CYS A 1 242 ? -9.278 -6.684 19.793 1.00 80.50 242 CYS A C 1
ATOM 1935 O O . CYS A 1 242 ? -9.441 -5.767 18.985 1.00 80.50 242 CYS A O 1
ATOM 1937 N N . MET A 1 243 ? -9.952 -6.738 20.947 1.00 84.88 243 MET A N 1
ATOM 1938 C CA . MET A 1 243 ? -10.968 -5.774 21.392 1.00 84.88 243 MET A CA 1
ATOM 1939 C C . MET A 1 243 ? -12.091 -5.536 20.364 1.00 84.88 243 MET A C 1
ATOM 1941 O O . MET A 1 243 ? -12.710 -4.473 20.354 1.00 84.88 243 MET A O 1
ATOM 1945 N N . GLY A 1 244 ? -12.369 -6.506 19.486 1.00 84.88 244 GLY A N 1
ATOM 1946 C CA . GLY A 1 244 ? -13.355 -6.371 18.407 1.00 84.88 244 GLY A CA 1
ATOM 1947 C C . GLY A 1 244 ? -12.869 -5.608 17.164 1.00 84.88 244 GLY A C 1
ATOM 1948 O O . GLY A 1 244 ? -13.665 -5.318 16.275 1.00 84.88 244 GLY A O 1
ATOM 1949 N N . LEU A 1 245 ? -11.569 -5.304 17.044 1.00 87.69 245 LEU A N 1
ATOM 1950 C CA . LEU A 1 245 ? -10.978 -4.611 15.883 1.00 87.69 245 LEU A CA 1
ATOM 1951 C C . LEU A 1 245 ? -10.521 -5.546 14.756 1.00 87.69 245 LEU A C 1
ATOM 1953 O O . LEU A 1 245 ? -9.902 -5.093 13.788 1.00 87.69 245 LEU A O 1
ATOM 1957 N N . LYS A 1 246 ? -10.848 -6.839 14.836 1.00 87.62 246 LYS A N 1
ATOM 1958 C CA . LYS A 1 246 ? -10.463 -7.855 13.845 1.00 87.62 246 LYS A CA 1
ATOM 1959 C C . LYS A 1 246 ? -10.762 -7.450 12.389 1.00 87.62 246 LYS A C 1
ATOM 1961 O O . LYS A 1 246 ? -9.870 -7.638 11.558 1.00 87.62 246 LYS A O 1
ATOM 1966 N N . PRO A 1 247 ? -11.920 -6.841 12.041 1.00 90.00 247 PRO A N 1
ATOM 1967 C CA . PRO A 1 247 ? -12.171 -6.390 10.668 1.00 90.00 247 PRO A CA 1
ATOM 1968 C C . PRO A 1 247 ? -11.136 -5.368 10.171 1.00 90.00 247 PRO A C 1
ATOM 1970 O O . PRO A 1 247 ? -10.631 -5.488 9.054 1.00 90.00 247 PRO A O 1
ATOM 1973 N N . MET A 1 248 ? -10.757 -4.403 11.017 1.00 88.94 248 MET A N 1
ATOM 1974 C CA . MET A 1 248 ? -9.721 -3.413 10.690 1.00 88.94 248 MET A CA 1
ATOM 1975 C C . MET A 1 248 ? -8.337 -4.046 10.623 1.00 88.94 248 MET A C 1
ATOM 1977 O O . MET A 1 248 ? -7.525 -3.668 9.780 1.00 88.94 248 MET A O 1
ATOM 1981 N N . GLY A 1 249 ? -8.084 -5.052 11.459 1.00 85.88 249 GLY A N 1
ATOM 1982 C CA . GLY A 1 249 ? -6.884 -5.866 11.376 1.00 85.88 249 GLY A CA 1
ATOM 1983 C C . GLY A 1 249 ? -6.727 -6.541 10.018 1.00 85.88 249 GLY A C 1
ATOM 1984 O O . GLY A 1 249 ? -5.722 -6.338 9.331 1.00 85.88 249 GLY A O 1
ATOM 1985 N N . VAL A 1 250 ? -7.733 -7.297 9.582 1.00 87.44 250 VAL A N 1
ATOM 1986 C CA . VAL A 1 250 ? -7.700 -7.991 8.285 1.00 87.44 250 VAL A CA 1
ATOM 1987 C C . VAL A 1 250 ? -7.452 -7.008 7.143 1.00 87.44 250 VAL A C 1
ATOM 1989 O O . VAL A 1 250 ? -6.594 -7.255 6.293 1.00 87.44 250 VAL A O 1
ATOM 1992 N N . LEU A 1 251 ? -8.154 -5.874 7.147 1.00 90.06 251 LEU A N 1
ATOM 1993 C CA . LEU A 1 251 ? -7.964 -4.812 6.165 1.00 90.06 251 LEU A CA 1
ATOM 1994 C C . LEU A 1 251 ? -6.511 -4.312 6.141 1.00 90.06 251 LEU A C 1
ATOM 1996 O O . LEU A 1 251 ? -5.899 -4.215 5.077 1.00 90.06 251 LEU A O 1
ATOM 2000 N N . PHE A 1 252 ? -5.944 -4.060 7.319 1.00 85.56 252 PHE A N 1
ATOM 2001 C CA . PHE A 1 252 ? -4.581 -3.577 7.466 1.00 85.56 252 PHE A CA 1
ATOM 2002 C C . PHE A 1 252 ? -3.521 -4.608 7.040 1.00 85.56 252 PHE A C 1
ATOM 2004 O O . PHE A 1 252 ? -2.552 -4.243 6.382 1.00 85.56 252 PHE A O 1
ATOM 2011 N N . ASN A 1 253 ? -3.715 -5.902 7.323 1.00 84.88 253 ASN A N 1
ATOM 2012 C CA . ASN A 1 253 ? -2.802 -6.953 6.848 1.00 84.88 253 ASN A CA 1
ATOM 2013 C C . ASN A 1 253 ? -2.758 -7.020 5.321 1.00 84.88 253 ASN A C 1
ATOM 2015 O O . ASN A 1 253 ? -1.684 -7.190 4.746 1.00 84.88 253 ASN A O 1
ATOM 2019 N N . ASN A 1 254 ? -3.911 -6.881 4.661 1.00 89.31 254 ASN A N 1
ATOM 2020 C CA . ASN A 1 254 ? -3.965 -6.902 3.200 1.00 89.31 254 ASN A CA 1
ATOM 2021 C C . ASN A 1 254 ? -3.211 -5.698 2.619 1.00 89.31 254 ASN A C 1
ATOM 2023 O O . ASN A 1 254 ? -2.401 -5.861 1.709 1.00 89.31 254 ASN A O 1
ATOM 2027 N N . PHE A 1 255 ? -3.410 -4.509 3.200 1.00 88.94 255 PHE A N 1
ATOM 2028 C CA . PHE A 1 255 ? -2.664 -3.308 2.829 1.00 88.94 255 PHE A CA 1
ATOM 2029 C C . PHE A 1 255 ? -1.145 -3.485 3.015 1.00 88.94 255 PHE A C 1
ATOM 2031 O O . PHE A 1 255 ? -0.363 -3.172 2.114 1.00 88.94 255 PHE A O 1
ATOM 2038 N N . LEU A 1 256 ? -0.719 -4.030 4.160 1.00 83.88 256 LEU A N 1
ATOM 2039 C CA . LEU A 1 256 ? 0.691 -4.301 4.444 1.00 83.88 256 LEU A CA 1
ATOM 2040 C C . LEU A 1 256 ? 1.290 -5.335 3.492 1.00 83.88 256 LEU A C 1
ATOM 2042 O O . LEU A 1 256 ? 2.444 -5.208 3.104 1.00 83.88 256 LEU A O 1
ATOM 2046 N N . SER A 1 257 ? 0.516 -6.339 3.088 1.00 86.44 257 SER A N 1
ATOM 2047 C CA . SER A 1 257 ? 0.981 -7.361 2.146 1.00 86.44 257 SER A CA 1
ATOM 2048 C C . SER A 1 257 ? 1.284 -6.750 0.776 1.00 86.44 257 SER A C 1
ATOM 2050 O O . SER A 1 257 ? 2.366 -6.967 0.239 1.00 86.44 257 SER A O 1
ATOM 2052 N N . ILE A 1 258 ? 0.381 -5.911 0.251 1.00 88.50 258 ILE A N 1
ATOM 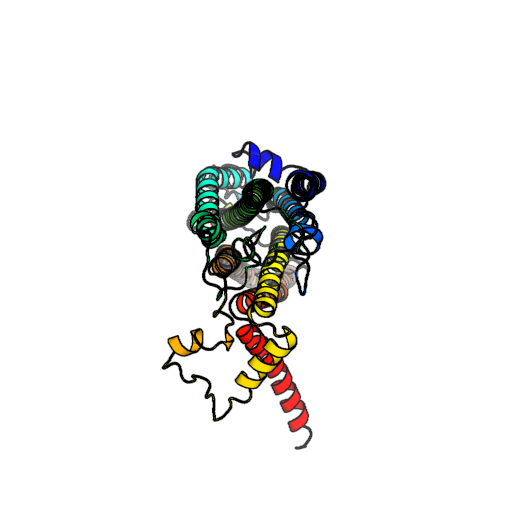2053 C CA . ILE A 1 258 ? 0.595 -5.153 -0.998 1.00 88.50 258 ILE A CA 1
ATOM 2054 C C . ILE A 1 258 ? 1.839 -4.268 -0.874 1.00 88.50 258 ILE A C 1
ATOM 2056 O O . ILE A 1 258 ? 2.698 -4.248 -1.751 1.00 88.50 258 ILE A O 1
ATOM 2060 N N . THR A 1 259 ? 1.960 -3.580 0.257 1.00 83.38 259 THR A N 1
ATOM 2061 C CA . THR A 1 259 ? 3.106 -2.737 0.594 1.00 83.38 259 THR A CA 1
ATOM 2062 C C . THR A 1 259 ? 4.431 -3.508 0.601 1.00 83.38 259 THR A C 1
ATOM 2064 O O . THR A 1 259 ? 5.425 -3.023 0.061 1.00 83.38 259 THR A O 1
ATOM 2067 N N . VAL A 1 260 ? 4.472 -4.701 1.202 1.00 84.31 260 VAL A N 1
ATOM 2068 C CA . VAL A 1 260 ? 5.675 -5.546 1.238 1.00 84.31 260 VAL A CA 1
ATOM 2069 C C . VAL A 1 260 ? 6.064 -5.964 -0.173 1.00 84.31 260 VAL A C 1
ATOM 2071 O O . VAL A 1 260 ? 7.244 -5.903 -0.500 1.00 84.31 260 VAL A O 1
ATOM 2074 N N . VAL A 1 261 ? 5.097 -6.321 -1.024 1.00 86.50 261 VAL A N 1
ATOM 2075 C CA . VAL A 1 261 ? 5.372 -6.652 -2.429 1.00 86.50 261 VAL A CA 1
ATOM 2076 C C . VAL A 1 261 ? 5.927 -5.438 -3.176 1.00 86.50 261 VAL A C 1
ATOM 2078 O O . VAL A 1 261 ? 6.966 -5.559 -3.814 1.00 86.50 261 VAL A O 1
ATOM 2081 N N . LEU A 1 262 ? 5.313 -4.255 -3.046 1.00 82.94 262 LEU A N 1
ATOM 2082 C CA . LEU A 1 262 ? 5.814 -3.014 -3.659 1.00 82.94 262 LEU A CA 1
ATOM 2083 C C . LEU A 1 262 ? 7.239 -2.671 -3.201 1.00 82.94 262 LEU A C 1
ATOM 2085 O O . LEU A 1 262 ? 8.104 -2.366 -4.019 1.00 82.94 262 LEU A O 1
ATOM 2089 N N . THR A 1 263 ? 7.496 -2.765 -1.897 1.00 79.69 263 THR A N 1
ATOM 2090 C CA . THR A 1 263 ? 8.824 -2.511 -1.317 1.00 79.69 263 THR A CA 1
ATOM 2091 C C . THR A 1 263 ? 9.831 -3.570 -1.771 1.00 79.69 263 THR A C 1
ATOM 2093 O O . THR A 1 263 ? 10.975 -3.246 -2.070 1.00 79.69 263 THR A O 1
ATOM 2096 N N . GLY A 1 264 ? 9.405 -4.830 -1.878 1.00 82.56 264 GLY A N 1
ATOM 2097 C CA . GLY A 1 264 ? 10.206 -5.929 -2.408 1.00 82.56 264 GLY A CA 1
ATOM 2098 C C . GLY A 1 264 ? 10.579 -5.719 -3.873 1.00 82.56 264 GLY A C 1
ATOM 2099 O O . GLY A 1 264 ? 11.731 -5.919 -4.231 1.00 82.56 264 GLY A O 1
ATOM 2100 N N . LEU A 1 265 ? 9.653 -5.236 -4.707 1.00 80.88 265 LEU A N 1
ATOM 2101 C CA . LEU A 1 265 ? 9.938 -4.866 -6.097 1.00 80.88 265 LEU A CA 1
ATOM 2102 C C . LEU A 1 265 ? 10.925 -3.699 -6.180 1.00 80.88 265 LEU A C 1
ATOM 2104 O O . LEU A 1 265 ? 11.846 -3.746 -6.987 1.00 80.88 265 LEU A O 1
ATOM 2108 N N . ALA A 1 266 ? 10.776 -2.681 -5.328 1.00 78.25 266 ALA A N 1
ATOM 2109 C CA . ALA A 1 266 ? 11.726 -1.573 -5.239 1.00 78.25 266 ALA A CA 1
ATOM 2110 C C . ALA A 1 266 ? 13.122 -2.048 -4.794 1.00 78.25 266 ALA A C 1
ATOM 2112 O O . ALA A 1 266 ? 14.136 -1.605 -5.331 1.00 78.25 266 ALA A O 1
ATOM 2113 N N . PHE A 1 267 ? 13.181 -2.993 -3.853 1.00 78.06 267 PHE A N 1
ATOM 2114 C CA . PHE A 1 267 ? 14.424 -3.624 -3.424 1.00 78.06 267 PHE A CA 1
ATOM 2115 C C . PHE A 1 267 ? 15.060 -4.455 -4.543 1.00 78.06 267 PHE A C 1
ATOM 2117 O O . PHE A 1 267 ? 16.232 -4.262 -4.837 1.00 78.06 267 PHE A O 1
ATOM 2124 N N . LEU A 1 268 ? 14.301 -5.312 -5.230 1.00 78.31 268 LEU A N 1
ATOM 2125 C CA . LEU A 1 268 ? 14.791 -6.054 -6.398 1.00 78.31 268 LEU A CA 1
ATOM 2126 C C . LEU A 1 268 ? 15.279 -5.100 -7.497 1.00 78.31 268 LEU A C 1
ATOM 2128 O O . LEU A 1 268 ? 16.345 -5.335 -8.068 1.00 78.31 268 LEU A O 1
ATOM 2132 N N . LYS A 1 269 ? 14.568 -3.978 -7.713 1.00 74.88 269 LYS A N 1
ATOM 2133 C CA . LYS A 1 269 ? 15.012 -2.900 -8.609 1.00 74.88 269 LYS A CA 1
ATOM 2134 C C . LYS A 1 269 ? 16.386 -2.374 -8.180 1.00 74.88 269 LYS A C 1
ATOM 2136 O O . LYS A 1 269 ? 17.291 -2.201 -8.989 1.00 74.88 269 LYS A O 1
ATOM 2141 N N . ARG A 1 270 ? 16.579 -2.149 -6.882 1.00 73.88 270 ARG A N 1
ATOM 2142 C CA . ARG A 1 270 ? 17.875 -1.715 -6.358 1.00 73.88 270 ARG A CA 1
ATOM 2143 C C . ARG A 1 270 ? 18.982 -2.729 -6.646 1.00 73.88 270 ARG A C 1
ATOM 2145 O O . ARG A 1 270 ? 20.076 -2.320 -7.020 1.00 73.88 270 ARG A O 1
ATOM 2152 N N . LEU A 1 271 ? 18.715 -4.021 -6.468 1.00 75.19 271 LEU A N 1
ATOM 2153 C CA . LEU A 1 271 ? 19.745 -5.050 -6.617 1.00 75.19 271 LEU A CA 1
ATOM 2154 C C . LEU A 1 271 ? 20.276 -5.150 -8.043 1.00 75.19 271 LEU A C 1
ATOM 2156 O O . LEU A 1 271 ? 21.487 -5.207 -8.233 1.00 75.19 271 LEU A O 1
ATOM 2160 N N . TYR A 1 272 ? 19.399 -5.120 -9.041 1.00 73.38 272 TYR A N 1
ATOM 2161 C CA . TYR A 1 272 ? 19.855 -5.215 -10.427 1.00 73.38 272 TYR A CA 1
ATOM 2162 C C . TYR A 1 272 ? 20.473 -3.915 -10.944 1.00 73.38 272 TYR A C 1
ATOM 2164 O O . TYR A 1 272 ? 21.377 -3.988 -11.769 1.00 73.38 272 TYR A O 1
ATOM 2172 N N . LEU A 1 273 ? 20.096 -2.737 -10.423 1.00 69.56 273 LEU A N 1
ATOM 2173 C CA . LEU A 1 273 ? 20.852 -1.509 -10.722 1.00 69.56 273 LEU A CA 1
ATOM 2174 C C . LEU A 1 273 ? 22.311 -1.624 -10.272 1.00 69.56 273 LEU A C 1
ATOM 2176 O O . LEU A 1 273 ? 23.210 -1.141 -10.953 1.00 69.56 273 LEU A O 1
ATOM 2180 N N . ILE A 1 274 ? 22.555 -2.278 -9.136 1.00 68.88 274 ILE A N 1
ATOM 2181 C CA . ILE A 1 274 ? 23.912 -2.488 -8.624 1.00 68.88 274 ILE A CA 1
ATOM 2182 C C . ILE A 1 274 ? 24.677 -3.489 -9.490 1.00 68.88 274 ILE A C 1
ATOM 2184 O O . ILE A 1 274 ? 25.840 -3.243 -9.804 1.00 68.88 274 ILE A O 1
ATOM 2188 N N . ASP A 1 275 ? 24.020 -4.580 -9.886 1.00 69.69 275 ASP A N 1
ATOM 2189 C CA . ASP A 1 275 ? 24.576 -5.596 -10.786 1.00 69.69 275 ASP A CA 1
ATOM 2190 C C . ASP A 1 275 ? 24.980 -4.972 -12.138 1.00 69.69 275 ASP A C 1
ATOM 2192 O O . ASP A 1 275 ? 26.136 -5.053 -12.563 1.00 69.69 275 ASP A O 1
ATOM 2196 N N . SER A 1 276 ? 24.058 -4.212 -12.738 1.00 64.12 276 SER A N 1
ATOM 2197 C CA . SER A 1 276 ? 24.225 -3.555 -14.042 1.00 64.12 276 SER A CA 1
ATOM 2198 C C . SER A 1 276 ? 25.227 -2.397 -14.010 1.00 64.12 276 SER A C 1
ATOM 2200 O O . SER A 1 276 ? 25.977 -2.182 -14.960 1.00 64.12 276 SER A O 1
ATOM 2202 N N . GLY A 1 277 ? 25.269 -1.630 -12.917 1.00 63.47 277 GLY A N 1
ATOM 2203 C CA . GLY A 1 277 ? 26.151 -0.469 -12.787 1.00 63.47 277 GLY A CA 1
ATOM 2204 C C . GLY A 1 277 ? 27.624 -0.821 -12.565 1.00 63.47 277 GLY A C 1
ATOM 2205 O O . GLY A 1 277 ? 28.489 0.014 -12.813 1.00 63.47 277 GLY A O 1
ATOM 2206 N N . ARG A 1 278 ? 27.933 -2.037 -12.091 1.00 63.66 278 ARG A N 1
ATOM 2207 C CA . ARG A 1 278 ? 29.298 -2.421 -11.677 1.00 63.66 278 ARG A CA 1
ATOM 2208 C C . ARG A 1 278 ? 29.929 -3.539 -12.482 1.00 63.66 278 ARG A C 1
ATOM 2210 O O . ARG A 1 278 ? 31.118 -3.792 -12.298 1.00 63.66 278 ARG A O 1
ATOM 2217 N N . GLY A 1 279 ? 29.153 -4.227 -13.318 1.00 63.22 279 GLY A N 1
ATOM 2218 C CA . GLY A 1 279 ? 29.628 -5.413 -14.031 1.00 63.22 279 GLY A CA 1
ATOM 2219 C C . GLY A 1 279 ? 30.105 -6.525 -13.086 1.00 63.22 279 GLY A C 1
ATOM 2220 O O . GLY A 1 279 ? 30.913 -7.361 -13.480 1.00 63.22 279 GLY A O 1
ATOM 2221 N N . GLN A 1 280 ? 29.650 -6.514 -11.828 1.00 65.44 280 GLN A N 1
ATOM 2222 C CA . GLN A 1 280 ? 29.965 -7.528 -10.827 1.00 65.44 280 GLN A CA 1
ATOM 2223 C C . GLN A 1 280 ? 28.671 -8.204 -10.381 1.00 65.44 280 GLN A C 1
ATOM 2225 O O . GLN A 1 280 ? 27.740 -7.483 -10.018 1.00 65.44 280 GLN A O 1
ATOM 2230 N N . PRO A 1 281 ? 28.635 -9.550 -10.310 1.00 67.12 281 PRO A N 1
ATOM 2231 C CA . PRO A 1 281 ? 27.478 -10.269 -9.805 1.00 67.12 281 PRO A CA 1
ATOM 2232 C C . PRO A 1 281 ? 27.068 -9.759 -8.423 1.00 67.12 281 PRO A C 1
ATOM 2234 O O . PRO A 1 281 ? 27.904 -9.662 -7.518 1.00 67.12 281 PRO A O 1
ATOM 2237 N N . PHE A 1 282 ? 25.775 -9.515 -8.220 1.00 63.91 282 PHE A N 1
ATOM 2238 C CA . PHE A 1 282 ? 25.214 -9.044 -6.950 1.00 63.91 282 PHE A CA 1
ATOM 2239 C C . PHE A 1 282 ? 25.722 -9.815 -5.714 1.00 63.91 282 PHE A C 1
ATOM 2241 O O . PHE A 1 282 ? 26.009 -9.219 -4.673 1.00 63.91 282 PHE A O 1
ATOM 2248 N N . GLY A 1 283 ? 25.883 -11.139 -5.827 1.00 66.56 283 GLY A N 1
ATOM 2249 C CA . GLY A 1 283 ? 26.424 -11.979 -4.755 1.00 66.56 283 GLY A CA 1
ATOM 2250 C C . GLY A 1 283 ? 27.853 -11.599 -4.352 1.00 66.56 283 GLY A C 1
ATOM 2251 O O . GLY A 1 283 ? 28.143 -11.503 -3.160 1.00 66.56 283 GLY A O 1
ATOM 2252 N N . MET A 1 284 ? 28.721 -11.298 -5.326 1.00 68.94 284 MET A N 1
ATOM 2253 C CA . MET A 1 284 ? 30.071 -10.793 -5.053 1.00 68.94 284 MET A CA 1
ATOM 2254 C C . MET A 1 284 ? 30.032 -9.389 -4.456 1.00 68.94 284 MET A C 1
ATOM 2256 O O . MET A 1 284 ? 30.802 -9.104 -3.541 1.00 68.94 284 MET A O 1
ATOM 2260 N N . TYR A 1 285 ? 29.124 -8.521 -4.914 1.00 67.81 285 TYR A N 1
ATOM 2261 C CA . TYR A 1 285 ? 28.943 -7.194 -4.321 1.00 67.81 285 TYR A CA 1
ATOM 2262 C C . TYR A 1 285 ? 28.538 -7.279 -2.845 1.00 67.81 285 TYR A C 1
ATOM 2264 O O . TYR A 1 285 ? 29.143 -6.602 -2.009 1.00 67.81 285 TYR A O 1
ATOM 2272 N N . LEU A 1 286 ? 27.557 -8.120 -2.501 1.00 67.81 286 LEU A N 1
ATOM 2273 C CA . LEU A 1 286 ? 27.159 -8.326 -1.110 1.00 67.81 286 LEU A CA 1
ATOM 2274 C C . LEU A 1 286 ? 28.301 -8.906 -0.291 1.00 67.81 286 LEU A C 1
ATOM 2276 O O . LEU A 1 286 ? 28.570 -8.397 0.790 1.00 67.81 286 LEU A O 1
ATOM 2280 N N . GLN A 1 287 ? 28.982 -9.935 -0.799 1.00 71.25 287 GLN A N 1
ATOM 2281 C CA . GLN A 1 287 ? 30.096 -10.564 -0.099 1.00 71.25 287 GLN A CA 1
ATOM 2282 C C . GLN A 1 287 ? 31.222 -9.561 0.162 1.00 71.25 287 GLN A C 1
ATOM 2284 O O . GLN A 1 287 ? 31.704 -9.472 1.285 1.00 71.25 287 GLN A O 1
ATOM 2289 N N . THR A 1 288 ? 31.591 -8.765 -0.842 1.00 69.62 288 THR A N 1
ATOM 2290 C CA . THR A 1 288 ? 32.630 -7.732 -0.741 1.00 69.62 288 THR A CA 1
ATOM 2291 C C . THR A 1 288 ? 32.214 -6.633 0.232 1.00 69.62 288 THR A C 1
ATOM 2293 O O . THR A 1 288 ? 32.968 -6.295 1.138 1.00 69.62 288 THR A O 1
ATOM 2296 N N . SER A 1 289 ? 30.987 -6.116 0.114 1.00 67.56 289 SER A N 1
ATOM 2297 C CA . SER A 1 289 ? 30.455 -5.092 1.025 1.00 67.56 289 SER A CA 1
ATOM 2298 C C . SER A 1 289 ? 30.386 -5.604 2.465 1.00 67.56 289 SER A C 1
ATOM 2300 O O . SER A 1 289 ? 30.760 -4.896 3.393 1.00 67.56 289 SER A O 1
ATOM 2302 N N . PHE A 1 290 ? 29.947 -6.847 2.658 1.00 66.94 290 PHE A N 1
ATOM 2303 C CA . PHE A 1 290 ? 29.839 -7.492 3.961 1.00 66.94 290 PHE A CA 1
ATOM 2304 C C . PHE A 1 290 ? 31.208 -7.762 4.585 1.00 66.94 290 PHE A C 1
ATOM 2306 O O . PHE A 1 290 ? 31.421 -7.469 5.759 1.00 66.94 290 PHE A O 1
ATOM 2313 N N . TRP A 1 291 ? 32.152 -8.272 3.794 1.00 67.00 291 TRP A N 1
ATOM 2314 C CA . TRP A 1 291 ? 33.511 -8.539 4.249 1.00 67.00 291 TRP A CA 1
ATOM 2315 C C . TRP A 1 291 ? 34.234 -7.249 4.621 1.00 67.00 291 TRP A C 1
ATOM 2317 O O . TRP A 1 291 ? 34.845 -7.185 5.682 1.00 67.00 291 TRP A O 1
ATOM 2327 N N . ASN A 1 292 ? 34.054 -6.190 3.829 1.00 65.62 292 ASN A N 1
ATOM 2328 C CA . ASN A 1 292 ? 34.582 -4.864 4.141 1.00 65.62 292 ASN A CA 1
ATOM 2329 C C . ASN A 1 292 ? 33.983 -4.279 5.429 1.00 65.62 292 ASN A C 1
ATOM 2331 O O . ASN A 1 292 ? 34.667 -3.516 6.100 1.00 65.62 292 ASN A O 1
ATOM 2335 N N . ILE A 1 293 ? 32.741 -4.636 5.791 1.00 64.38 293 ILE A N 1
ATOM 2336 C CA . ILE A 1 293 ? 32.106 -4.236 7.059 1.00 64.38 293 ILE A CA 1
ATOM 2337 C C . ILE A 1 293 ? 32.679 -5.014 8.254 1.00 64.38 293 ILE A C 1
ATOM 2339 O O . ILE A 1 293 ? 32.924 -4.423 9.303 1.00 64.38 293 ILE A O 1
ATOM 2343 N N . ILE A 1 294 ? 32.869 -6.331 8.121 1.00 65.69 294 ILE A N 1
ATOM 2344 C CA . ILE A 1 294 ? 33.307 -7.206 9.226 1.00 65.69 294 ILE A CA 1
ATOM 2345 C C . ILE A 1 294 ? 34.816 -7.123 9.459 1.00 65.69 294 ILE A C 1
ATOM 2347 O O . ILE A 1 294 ? 35.268 -7.122 10.603 1.00 65.69 294 ILE A O 1
ATOM 2351 N N . GLN A 1 295 ? 35.595 -7.077 8.383 1.00 65.00 295 GLN A N 1
ATOM 2352 C CA . GLN A 1 295 ? 37.048 -6.978 8.398 1.00 65.00 295 GLN A CA 1
ATOM 2353 C C . GLN A 1 295 ? 37.473 -5.789 7.533 1.00 65.00 295 GLN A C 1
ATOM 2355 O O . GLN A 1 295 ? 37.904 -5.980 6.393 1.00 65.00 295 GLN A O 1
ATOM 2360 N N . PRO A 1 296 ? 37.354 -4.553 8.050 1.00 59.03 296 PRO A N 1
ATOM 2361 C CA . PRO A 1 296 ? 37.904 -3.395 7.363 1.00 59.03 296 PRO A CA 1
ATOM 2362 C C . PRO A 1 296 ? 39.394 -3.624 7.092 1.00 59.03 296 PRO A C 1
ATOM 2364 O O . PRO A 1 296 ? 40.179 -3.867 8.012 1.00 59.03 296 PRO A O 1
ATOM 2367 N N . SER A 1 297 ? 39.777 -3.583 5.816 1.00 54.41 297 SER A N 1
ATOM 2368 C CA . SER A 1 297 ? 41.178 -3.651 5.406 1.00 54.41 297 SER A CA 1
ATOM 2369 C C . SER A 1 297 ? 41.958 -2.485 6.022 1.00 54.41 297 SER A C 1
ATOM 2371 O O . SER A 1 297 ? 41.450 -1.367 6.095 1.00 54.41 297 SER A O 1
ATOM 2373 N N . LYS A 1 298 ? 43.218 -2.721 6.414 1.00 55.50 298 LYS A N 1
ATOM 2374 C CA . LYS A 1 298 ? 44.131 -1.649 6.853 1.00 55.50 298 LYS A CA 1
ATOM 2375 C C . LYS A 1 298 ? 44.388 -0.603 5.758 1.00 55.50 298 LYS A C 1
ATOM 2377 O O . LYS A 1 298 ? 44.689 0.536 6.097 1.00 55.50 298 LYS A O 1
ATOM 2382 N N . ASP A 1 299 ? 44.220 -0.978 4.489 1.00 54.97 299 ASP A N 1
ATOM 2383 C CA . ASP A 1 299 ? 44.481 -0.122 3.324 1.00 54.97 299 ASP A CA 1
ATOM 2384 C C . ASP A 1 299 ? 43.238 0.658 2.857 1.00 54.97 299 ASP A C 1
ATOM 2386 O O . ASP A 1 299 ? 43.353 1.600 2.083 1.00 54.97 299 ASP A O 1
ATOM 2390 N N . ASN A 1 300 ? 42.050 0.284 3.344 1.00 51.88 300 ASN A N 1
ATOM 2391 C CA . ASN A 1 300 ? 40.785 0.989 3.132 1.00 51.88 300 ASN A CA 1
ATOM 2392 C C . ASN A 1 300 ? 40.034 1.027 4.470 1.00 51.88 300 ASN A C 1
ATOM 2394 O O . ASN A 1 300 ? 39.075 0.265 4.655 1.00 51.88 300 ASN A O 1
ATOM 2398 N N . PRO A 1 301 ? 40.487 1.850 5.435 1.00 52.66 301 PRO A N 1
ATOM 2399 C CA . PRO A 1 301 ? 39.782 1.988 6.696 1.00 52.66 301 PRO A CA 1
ATOM 2400 C C . PRO A 1 301 ? 38.350 2.425 6.395 1.00 52.66 301 PRO A C 1
ATOM 2402 O O . PRO A 1 301 ? 38.122 3.414 5.697 1.00 52.66 301 PRO A O 1
ATOM 2405 N N . LEU A 1 302 ? 37.369 1.674 6.905 1.00 49.12 302 LEU A N 1
ATOM 2406 C CA . LEU A 1 302 ? 35.998 2.169 6.936 1.00 49.12 302 LEU A CA 1
ATOM 2407 C C . LEU A 1 302 ? 36.027 3.561 7.582 1.00 49.12 302 LEU A C 1
ATOM 2409 O O . LEU A 1 302 ? 36.695 3.712 8.610 1.00 49.12 302 LEU A O 1
ATOM 2413 N N . PRO A 1 303 ? 35.301 4.554 7.042 1.00 45.78 303 PRO A N 1
ATOM 2414 C CA . PRO A 1 303 ? 35.151 5.858 7.670 1.00 45.78 303 PRO A CA 1
ATOM 2415 C C . PRO A 1 303 ? 34.248 5.705 8.904 1.00 45.78 303 PRO A C 1
ATOM 2417 O O . PRO A 1 303 ? 33.086 6.098 8.927 1.00 45.78 303 PRO A O 1
ATOM 2420 N N . PHE A 1 304 ? 34.779 5.056 9.931 1.00 40.69 304 PHE A N 1
ATOM 2421 C CA . PHE A 1 304 ? 34.278 5.039 11.289 1.00 40.69 304 PHE A CA 1
ATOM 2422 C C . PHE A 1 304 ? 35.429 5.544 12.171 1.00 40.69 304 PHE A C 1
ATOM 2424 O O . PHE A 1 304 ? 36.512 4.964 12.137 1.00 40.69 304 PHE A O 1
ATOM 2431 N N . PRO A 1 305 ? 35.234 6.617 12.955 1.00 48.78 305 PRO A N 1
ATOM 2432 C CA . PRO A 1 305 ? 33.955 7.196 13.344 1.00 48.78 305 PRO A CA 1
ATOM 2433 C C . PRO A 1 305 ? 33.480 8.300 12.383 1.00 48.78 305 PRO A C 1
ATOM 2435 O O . PRO A 1 305 ? 34.262 8.839 11.612 1.00 48.78 305 PRO A O 1
ATOM 2438 N N . PHE A 1 306 ? 32.185 8.610 12.486 1.00 46.12 306 PHE A N 1
ATOM 2439 C CA . PHE A 1 306 ? 31.318 9.652 11.895 1.00 46.12 306 PHE A CA 1
ATOM 2440 C C . PHE A 1 306 ? 31.885 11.013 11.403 1.00 46.12 306 PHE A C 1
ATOM 2442 O O . PHE A 1 306 ? 31.103 11.859 10.975 1.00 46.12 306 PHE A O 1
ATOM 2449 N N . ASN A 1 307 ? 33.193 11.259 11.405 1.00 41.75 307 ASN A N 1
ATOM 2450 C CA . ASN A 1 307 ? 33.801 12.535 11.022 1.00 41.75 307 ASN A CA 1
ATOM 2451 C C . ASN A 1 307 ? 33.789 12.790 9.502 1.00 41.75 307 ASN A C 1
ATOM 2453 O O . ASN A 1 307 ? 33.916 13.935 9.080 1.00 41.75 307 ASN A O 1
ATOM 2457 N N . HIS A 1 308 ? 33.560 11.757 8.682 1.00 47.31 308 HIS A N 1
ATOM 2458 C CA . HIS A 1 308 ? 33.459 11.874 7.224 1.00 47.31 308 HIS A CA 1
ATOM 2459 C C . HIS A 1 308 ? 32.161 11.256 6.693 1.00 47.31 308 HIS A C 1
ATOM 2461 O O . HIS A 1 308 ? 32.167 10.348 5.864 1.00 47.31 308 HIS A O 1
ATOM 2467 N N . PHE A 1 309 ? 31.013 11.767 7.152 1.00 45.69 309 PHE A N 1
ATOM 2468 C CA . PHE A 1 309 ? 29.693 11.413 6.605 1.00 45.69 309 PHE A CA 1
ATOM 2469 C C . PHE A 1 309 ? 29.657 11.532 5.067 1.00 45.69 309 PHE A C 1
ATOM 2471 O O . PHE A 1 309 ? 29.033 10.727 4.391 1.00 45.69 309 PHE A O 1
ATOM 2478 N N . THR A 1 310 ? 30.396 12.479 4.486 1.00 50.22 310 THR A N 1
ATOM 2479 C CA . THR A 1 310 ? 30.539 12.650 3.032 1.00 50.22 310 THR A CA 1
ATOM 2480 C C . THR A 1 310 ? 31.343 11.538 2.347 1.00 50.22 310 THR A C 1
ATOM 2482 O O . THR A 1 310 ? 30.971 11.120 1.251 1.00 50.22 310 THR A O 1
ATOM 2485 N N . GLU A 1 311 ? 32.404 11.015 2.969 1.00 47.81 311 GLU A N 1
ATOM 2486 C CA . GLU A 1 311 ? 33.160 9.864 2.443 1.00 47.81 311 GLU A CA 1
ATOM 2487 C C . GLU A 1 311 ? 32.402 8.554 2.628 1.00 47.81 311 GLU A C 1
ATOM 2489 O O . GLU A 1 311 ? 32.498 7.661 1.794 1.00 47.81 311 GLU A O 1
ATOM 2494 N N . PHE A 1 312 ? 31.568 8.464 3.664 1.00 48.66 312 PHE A N 1
ATOM 2495 C CA . PHE A 1 312 ? 30.648 7.353 3.854 1.00 48.66 312 PHE A CA 1
ATOM 2496 C C . PHE A 1 312 ? 29.697 7.213 2.656 1.00 48.66 312 PHE A C 1
ATOM 2498 O O . PHE A 1 312 ? 29.651 6.127 2.090 1.00 48.66 312 PHE A O 1
ATOM 2505 N N . PHE A 1 313 ? 29.051 8.291 2.182 1.00 50.56 313 PHE A N 1
ATOM 2506 C CA . PHE A 1 313 ? 28.213 8.263 0.964 1.00 50.56 313 PHE A CA 1
ATOM 2507 C C . PHE A 1 313 ? 29.000 8.119 -0.348 1.00 50.56 313 PHE A C 1
ATOM 2509 O O . PHE A 1 313 ? 28.463 7.562 -1.304 1.00 50.56 313 PHE A O 1
ATOM 2516 N N . ARG A 1 314 ? 30.250 8.602 -0.402 1.00 49.38 314 ARG A N 1
ATOM 2517 C CA . ARG A 1 314 ? 31.151 8.439 -1.562 1.00 49.38 314 ARG A CA 1
ATOM 2518 C C . ARG A 1 314 ? 31.825 7.076 -1.633 1.00 49.38 314 ARG A C 1
ATOM 2520 O O . ARG A 1 314 ? 32.346 6.709 -2.679 1.00 49.38 314 ARG A O 1
ATOM 2527 N N . SER A 1 315 ? 31.868 6.328 -0.535 1.00 50.91 315 SER A N 1
ATOM 2528 C CA . SER A 1 315 ? 32.386 4.972 -0.571 1.00 50.91 315 SER A CA 1
ATOM 2529 C C . SER A 1 315 ? 31.449 4.160 -1.460 1.00 50.91 315 SER A C 1
ATOM 2531 O O . SER A 1 315 ? 30.242 4.072 -1.211 1.00 50.91 315 SER A O 1
ATOM 2533 N N . GLY A 1 316 ? 31.993 3.541 -2.508 1.00 52.72 316 GLY A N 1
ATOM 2534 C CA . GLY A 1 316 ? 31.236 2.681 -3.413 1.00 52.72 316 GLY A CA 1
ATOM 2535 C C . GLY A 1 316 ? 30.431 1.586 -2.690 1.00 52.72 316 GLY A C 1
ATOM 2536 O O . GLY A 1 316 ? 29.588 0.939 -3.294 1.00 52.72 316 GLY A O 1
ATOM 2537 N N . CYS A 1 317 ? 30.600 1.377 -1.392 1.00 50.47 317 CYS A N 1
ATOM 2538 C CA . CYS A 1 317 ? 29.748 0.550 -0.552 1.00 50.47 317 CYS A CA 1
ATOM 2539 C C . CYS A 1 317 ? 28.240 0.822 -0.741 1.00 50.47 317 CYS A C 1
ATOM 2541 O O . CYS A 1 317 ? 27.470 -0.131 -0.757 1.00 50.47 317 CYS A O 1
ATOM 2543 N N . TRP A 1 318 ? 27.798 2.065 -0.972 1.00 55.69 318 TRP A N 1
ATOM 2544 C CA . TRP A 1 318 ? 26.363 2.381 -1.127 1.00 55.69 318 TRP A CA 1
ATOM 2545 C C . TRP A 1 318 ? 25.790 2.045 -2.503 1.00 55.69 318 TRP A C 1
ATOM 2547 O O . TRP A 1 318 ? 24.570 1.995 -2.669 1.00 55.69 318 TRP A O 1
ATOM 2557 N N . GLY A 1 319 ? 26.656 1.843 -3.501 1.00 52.56 319 GLY A N 1
ATOM 2558 C CA . GLY A 1 319 ? 26.236 1.743 -4.897 1.00 52.56 319 GLY A CA 1
ATOM 2559 C C . GLY A 1 319 ? 25.589 3.029 -5.421 1.00 52.56 319 GLY A C 1
ATOM 2560 O O . GLY A 1 319 ? 24.739 2.935 -6.288 1.00 52.56 319 GLY A O 1
ATOM 2561 N N . ILE A 1 320 ? 25.904 4.204 -4.855 1.00 57.09 320 ILE A N 1
ATOM 2562 C CA . ILE A 1 320 ? 25.377 5.507 -5.318 1.00 57.09 320 ILE A CA 1
ATOM 2563 C C . ILE A 1 320 ? 26.142 5.996 -6.556 1.00 57.09 320 ILE A C 1
ATOM 2565 O O . ILE A 1 320 ? 25.548 6.608 -7.439 1.00 57.09 320 ILE A O 1
ATOM 2569 N N . ASP A 1 321 ? 27.435 5.680 -6.659 1.00 49.16 321 ASP A N 1
ATOM 2570 C CA . ASP A 1 321 ? 28.212 5.942 -7.871 1.00 49.16 321 ASP A CA 1
ATOM 2571 C C . ASP A 1 321 ? 27.674 5.097 -9.034 1.00 49.16 321 ASP A C 1
ATOM 2573 O O . ASP A 1 321 ? 27.645 3.866 -8.947 1.00 49.16 321 ASP A O 1
ATOM 2577 N N . GLY A 1 322 ? 27.233 5.769 -10.103 1.00 50.72 322 GLY A N 1
ATOM 2578 C CA . GLY A 1 322 ? 26.584 5.149 -11.265 1.00 50.72 322 GLY A CA 1
ATOM 2579 C C . GLY A 1 322 ? 25.073 4.959 -11.119 1.00 50.72 322 GLY A C 1
ATOM 2580 O O . GLY A 1 322 ? 24.449 4.373 -11.999 1.00 50.72 322 GLY A O 1
ATOM 2581 N N . LEU A 1 323 ? 24.476 5.442 -10.027 1.00 54.12 323 LEU A N 1
ATOM 2582 C CA . LEU A 1 323 ? 23.050 5.296 -9.801 1.00 54.12 323 LEU A CA 1
ATOM 2583 C C . LEU A 1 323 ? 22.249 6.411 -10.470 1.00 54.12 323 LEU A C 1
ATOM 2585 O O . LEU A 1 323 ? 22.541 7.593 -10.274 1.00 54.12 323 LEU A O 1
ATOM 2589 N N . ASP A 1 324 ? 21.190 6.032 -11.181 1.00 55.81 324 ASP A N 1
ATOM 2590 C CA . ASP A 1 324 ? 20.214 6.999 -11.655 1.00 55.81 324 ASP A CA 1
ATOM 2591 C C . ASP A 1 324 ? 19.483 7.622 -10.448 1.00 55.81 324 ASP A C 1
ATOM 2593 O O . ASP A 1 324 ? 18.887 6.936 -9.604 1.00 55.81 324 ASP A O 1
ATOM 2597 N N . VAL A 1 325 ? 19.590 8.947 -10.329 1.00 57.56 325 VAL A N 1
ATOM 2598 C CA . VAL A 1 325 ? 18.970 9.756 -9.268 1.00 57.56 325 VAL A CA 1
ATOM 2599 C C . VAL A 1 325 ? 17.458 9.538 -9.262 1.00 57.56 325 VAL A C 1
ATOM 2601 O O . VAL A 1 325 ? 16.828 9.553 -8.202 1.00 57.56 325 VAL A O 1
ATOM 2604 N N . SER A 1 326 ? 16.890 9.258 -10.429 1.00 53.47 326 SER A N 1
ATOM 2605 C CA . SER A 1 326 ? 15.489 8.925 -10.609 1.00 53.47 326 SER A CA 1
ATOM 2606 C C . SER A 1 326 ? 15.040 7.672 -9.859 1.00 53.47 326 SER A C 1
ATOM 2608 O O . SER A 1 326 ? 14.031 7.697 -9.153 1.00 53.47 326 SER A O 1
ATOM 2610 N N . ALA A 1 327 ? 15.828 6.599 -9.911 1.00 58.41 327 ALA A N 1
ATOM 2611 C CA . ALA A 1 327 ? 15.522 5.341 -9.259 1.00 58.41 327 ALA A CA 1
ATOM 2612 C C . ALA A 1 327 ? 15.610 5.481 -7.739 1.00 58.41 327 ALA A C 1
ATOM 2614 O O . ALA A 1 327 ? 14.795 4.905 -7.017 1.00 58.41 327 ALA A O 1
ATOM 2615 N N . LEU A 1 328 ? 16.553 6.288 -7.240 1.00 64.00 328 LEU A N 1
ATOM 2616 C CA . LEU A 1 328 ? 16.625 6.633 -5.821 1.00 64.00 328 LEU A CA 1
ATOM 2617 C C . LEU A 1 328 ? 15.396 7.435 -5.385 1.00 64.00 328 LEU A C 1
ATOM 2619 O O . LEU A 1 328 ? 14.792 7.118 -4.361 1.00 64.00 328 LEU A O 1
ATOM 2623 N N . ILE A 1 329 ? 15.000 8.434 -6.177 1.00 65.06 329 ILE A N 1
ATOM 2624 C CA . ILE A 1 329 ? 13.785 9.221 -5.960 1.00 65.06 329 ILE A CA 1
ATOM 2625 C C . ILE A 1 329 ? 12.570 8.285 -5.939 1.00 65.06 329 ILE A C 1
ATOM 2627 O O . ILE A 1 329 ? 11.837 8.278 -4.956 1.00 65.06 329 ILE A O 1
ATOM 2631 N N . ALA A 1 330 ? 12.390 7.420 -6.935 1.00 62.62 330 ALA A N 1
ATOM 2632 C CA . ALA A 1 330 ? 11.288 6.464 -6.992 1.00 62.62 330 ALA A CA 1
ATOM 2633 C C . ALA A 1 330 ? 11.268 5.523 -5.776 1.00 62.62 330 ALA A C 1
ATOM 2635 O O . ALA A 1 330 ? 10.213 5.324 -5.177 1.00 62.62 330 ALA A O 1
ATOM 2636 N N . VAL A 1 331 ? 12.419 4.992 -5.348 1.00 65.56 331 VAL A N 1
ATOM 2637 C CA . VAL A 1 331 ? 12.520 4.161 -4.136 1.00 65.56 331 VAL A CA 1
ATOM 2638 C C . VAL A 1 331 ? 12.123 4.961 -2.895 1.00 65.5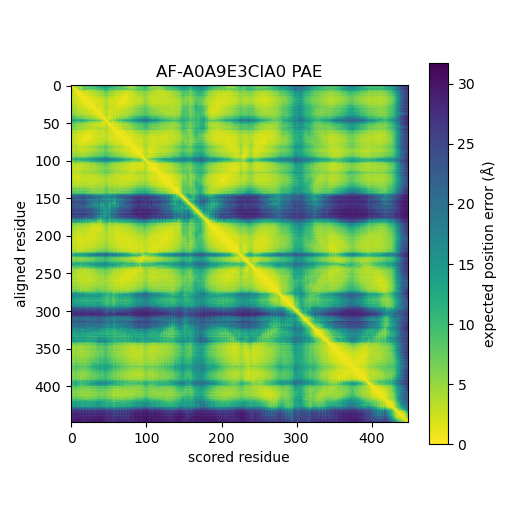6 331 VAL A C 1
ATOM 2640 O O . VAL A 1 331 ? 11.310 4.478 -2.109 1.00 65.56 331 VAL A O 1
ATOM 2643 N N . VAL A 1 332 ? 12.627 6.184 -2.720 1.00 68.88 332 VAL A N 1
ATOM 2644 C CA . VAL A 1 332 ? 12.302 7.052 -1.575 1.00 68.88 332 VAL A CA 1
ATOM 2645 C C . VAL A 1 332 ? 10.816 7.418 -1.566 1.00 68.88 332 VAL A C 1
ATOM 2647 O O . VAL A 1 332 ? 10.158 7.286 -0.537 1.00 68.88 332 VAL A O 1
ATOM 2650 N N . PHE A 1 333 ? 10.252 7.802 -2.710 1.00 65.81 333 PHE A N 1
ATOM 2651 C CA . PHE A 1 333 ? 8.837 8.150 -2.851 1.00 65.81 333 PHE A CA 1
ATOM 2652 C C . PHE A 1 333 ? 7.899 6.940 -2.776 1.00 65.81 333 PHE A C 1
ATOM 2654 O O . PHE A 1 333 ? 6.733 7.103 -2.431 1.00 65.81 333 PHE A O 1
ATOM 2661 N N . MET A 1 334 ? 8.376 5.725 -3.036 1.00 65.75 334 MET A N 1
ATOM 2662 C CA . MET A 1 334 ? 7.601 4.507 -2.792 1.00 65.75 334 MET A CA 1
ATOM 2663 C C . MET A 1 334 ? 7.675 4.104 -1.316 1.00 65.75 334 MET A C 1
ATOM 2665 O O . MET A 1 334 ? 6.662 3.760 -0.721 1.00 65.75 334 MET A O 1
ATOM 2669 N N . THR A 1 335 ? 8.849 4.182 -0.688 1.00 69.06 335 THR A N 1
ATOM 2670 C CA . THR A 1 335 ? 9.077 3.629 0.658 1.00 69.06 335 THR A CA 1
ATOM 2671 C C . THR A 1 335 ? 8.753 4.589 1.797 1.00 69.06 335 THR A C 1
ATOM 2673 O O . THR A 1 335 ? 8.104 4.185 2.761 1.00 69.06 335 THR A O 1
ATOM 2676 N N . VAL A 1 336 ? 9.140 5.864 1.707 1.00 68.88 336 VAL A N 1
ATOM 2677 C CA . VAL A 1 336 ? 8.930 6.839 2.791 1.00 68.88 336 VAL A CA 1
ATOM 2678 C C . VAL A 1 336 ? 7.445 7.126 3.011 1.00 68.88 336 VAL A C 1
ATOM 2680 O O . VAL A 1 336 ? 7.006 7.044 4.161 1.00 68.88 336 VAL A O 1
ATOM 2683 N N . PRO A 1 337 ? 6.628 7.382 1.969 1.00 64.25 337 PRO A N 1
ATOM 2684 C CA . PRO A 1 337 ? 5.189 7.532 2.131 1.00 64.25 337 PRO A CA 1
ATOM 2685 C C . PRO A 1 337 ? 4.558 6.291 2.750 1.00 64.25 337 PRO A C 1
ATOM 2687 O O . PRO A 1 337 ? 3.802 6.391 3.705 1.00 64.25 337 PRO A O 1
ATOM 2690 N N . ILE A 1 338 ? 4.931 5.102 2.295 1.00 66.12 338 ILE A N 1
ATOM 2691 C CA . ILE A 1 338 ? 4.425 3.858 2.864 1.00 66.12 338 ILE A CA 1
ATOM 2692 C C . ILE A 1 338 ? 4.759 3.743 4.361 1.00 66.12 338 ILE A C 1
ATOM 2694 O O . ILE A 1 338 ? 3.875 3.446 5.161 1.00 66.12 338 ILE A O 1
ATOM 2698 N N . VAL A 1 339 ? 5.999 4.006 4.770 1.00 66.69 339 VAL A N 1
ATOM 2699 C CA . VAL A 1 339 ? 6.416 3.847 6.171 1.00 66.69 339 VAL A CA 1
ATOM 2700 C C . VAL A 1 339 ? 5.818 4.941 7.057 1.00 66.69 339 VAL A C 1
ATOM 2702 O O . VAL A 1 339 ? 5.161 4.638 8.051 1.00 66.69 339 VAL A O 1
ATOM 2705 N N . VAL A 1 340 ? 5.996 6.211 6.695 1.00 67.94 340 VAL A N 1
ATOM 2706 C CA . VAL A 1 340 ? 5.578 7.356 7.519 1.00 67.94 340 VAL A CA 1
ATOM 2707 C C . VAL A 1 340 ? 4.059 7.485 7.542 1.00 67.94 340 VAL A C 1
ATOM 2709 O O . VAL A 1 340 ? 3.452 7.653 8.603 1.00 67.94 340 VAL A O 1
ATOM 2712 N N . ILE A 1 341 ? 3.431 7.386 6.371 1.00 65.88 341 ILE A N 1
ATOM 2713 C CA . ILE A 1 341 ? 2.009 7.666 6.223 1.00 65.88 341 ILE A CA 1
ATOM 2714 C C . ILE A 1 341 ? 1.169 6.505 6.767 1.00 65.88 341 ILE A C 1
ATOM 2716 O O . ILE A 1 341 ? 0.107 6.749 7.331 1.00 65.88 341 ILE A O 1
ATOM 2720 N N . CYS A 1 342 ? 1.642 5.258 6.704 1.00 65.94 342 CYS A N 1
ATOM 2721 C CA . CYS A 1 342 ? 0.900 4.151 7.312 1.00 65.94 342 CYS A CA 1
ATOM 2722 C C . CYS A 1 342 ? 1.106 4.095 8.823 1.00 65.94 342 CYS A C 1
ATOM 2724 O O . CYS A 1 342 ? 0.164 3.786 9.547 1.00 65.94 342 CYS A O 1
ATOM 2726 N N . PHE A 1 343 ? 2.299 4.428 9.322 1.00 74.75 343 PHE A N 1
ATOM 2727 C CA . PHE A 1 343 ? 2.593 4.318 10.748 1.00 74.75 343 PHE A CA 1
ATOM 2728 C C . PHE A 1 343 ? 1.861 5.360 11.596 1.00 74.75 343 PHE A C 1
ATOM 2730 O O . PHE A 1 343 ? 1.374 5.034 12.676 1.00 74.75 343 PHE A O 1
ATOM 2737 N N . LEU A 1 344 ? 1.734 6.598 11.114 1.00 79.31 344 LEU A N 1
ATOM 2738 C CA . LEU A 1 344 ? 1.171 7.687 11.914 1.00 79.31 344 LEU A CA 1
ATOM 2739 C C . LEU A 1 344 ? -0.320 7.486 12.276 1.00 79.31 344 LEU A C 1
ATOM 2741 O O . LEU A 1 344 ? -0.653 7.577 13.460 1.00 79.31 344 LEU A O 1
ATOM 2745 N N . PRO A 1 345 ? -1.227 7.132 11.345 1.00 76.50 345 PRO A N 1
ATOM 2746 C CA . PRO A 1 345 ? -2.615 6.810 11.675 1.00 76.50 345 PRO A CA 1
ATOM 2747 C C . PRO A 1 345 ? -2.736 5.567 12.560 1.00 76.50 345 PRO A C 1
ATOM 2749 O O . PRO A 1 345 ? -3.581 5.522 13.448 1.00 76.50 345 PRO A O 1
ATOM 2752 N N . LEU A 1 346 ? -1.881 4.559 12.361 1.00 78.50 346 LEU A N 1
ATOM 2753 C CA . LEU A 1 346 ? -1.874 3.365 13.210 1.00 78.50 346 LEU A CA 1
ATOM 2754 C C . LEU A 1 346 ? -1.457 3.684 14.633 1.00 78.50 346 LEU A C 1
ATOM 2756 O O . LEU A 1 346 ? -2.043 3.156 15.570 1.00 78.50 346 LEU A O 1
ATOM 2760 N N . TRP A 1 347 ? -0.457 4.548 14.793 1.00 83.56 347 TRP A N 1
ATOM 2761 C CA . TRP A 1 347 ? -0.038 5.030 16.095 1.00 83.56 347 TRP A CA 1
ATOM 2762 C C . TRP A 1 347 ? -1.188 5.753 16.797 1.00 83.56 347 TRP A C 1
ATOM 2764 O O . TRP A 1 347 ? -1.458 5.477 17.959 1.00 83.56 347 TRP A O 1
ATOM 2774 N N . GLN A 1 348 ? -1.935 6.597 16.080 1.00 84.81 348 GLN A N 1
ATOM 2775 C CA . GLN A 1 348 ? -3.123 7.262 16.626 1.00 84.81 348 GLN A CA 1
ATOM 2776 C C . GLN A 1 348 ? -4.205 6.265 17.061 1.00 84.81 348 GLN A C 1
ATOM 2778 O O . GLN A 1 348 ? -4.712 6.371 18.177 1.00 84.81 348 GLN A O 1
ATOM 2783 N N . ILE A 1 349 ? -4.531 5.274 16.220 1.00 84.81 349 ILE A N 1
ATOM 2784 C CA . ILE A 1 349 ? -5.486 4.210 16.570 1.00 84.81 349 ILE A CA 1
ATOM 2785 C C . ILE A 1 349 ? -4.984 3.437 17.791 1.00 84.81 349 ILE A C 1
ATOM 2787 O O . ILE A 1 349 ? -5.752 3.187 18.711 1.00 84.81 349 ILE A O 1
ATOM 2791 N N . ARG A 1 350 ? -3.694 3.097 17.837 1.00 86.56 350 ARG A N 1
ATOM 2792 C CA . ARG A 1 350 ? -3.082 2.386 18.960 1.00 86.56 350 ARG A CA 1
ATOM 2793 C C . ARG A 1 350 ? -3.228 3.172 20.258 1.00 86.56 350 ARG A C 1
ATOM 2795 O O . ARG A 1 350 ? -3.696 2.608 21.236 1.00 86.56 350 ARG A O 1
ATOM 2802 N N . THR A 1 351 ? -2.843 4.445 20.270 1.00 87.81 351 THR A N 1
ATOM 2803 C CA . THR A 1 351 ? -2.934 5.301 21.463 1.00 87.81 351 THR A CA 1
ATOM 2804 C C . THR A 1 351 ? -4.376 5.437 21.937 1.00 87.81 351 THR A C 1
ATOM 2806 O O . THR A 1 351 ? -4.644 5.387 23.133 1.00 87.81 351 THR A O 1
ATOM 2809 N N . LEU A 1 352 ? -5.322 5.552 21.004 1.00 87.00 352 LEU A N 1
ATOM 2810 C CA . LEU A 1 352 ? -6.741 5.585 21.328 1.00 87.00 352 LEU A CA 1
ATOM 2811 C C . LEU A 1 352 ? -7.227 4.287 21.968 1.00 87.00 352 LEU A C 1
ATOM 2813 O O . LEU A 1 352 ? -7.906 4.313 22.991 1.00 87.00 352 LEU A O 1
ATOM 2817 N N . VAL A 1 353 ? -6.905 3.160 21.343 1.00 87.69 353 VAL A N 1
ATOM 2818 C CA . VAL A 1 353 ? -7.319 1.840 21.811 1.00 87.69 353 VAL A CA 1
ATOM 2819 C C . VAL A 1 353 ? -6.694 1.546 23.170 1.00 87.69 353 VAL A C 1
ATOM 2821 O O . VAL A 1 353 ? -7.376 1.026 24.044 1.00 87.69 353 VAL A O 1
ATOM 2824 N N . ASP A 1 354 ? -5.439 1.939 23.378 1.00 89.56 354 ASP A N 1
ATOM 2825 C CA . ASP A 1 354 ? -4.755 1.804 24.662 1.00 89.56 354 ASP A CA 1
ATOM 2826 C C . ASP A 1 354 ? -5.418 2.652 25.752 1.00 89.56 354 ASP A C 1
ATOM 2828 O O . ASP A 1 354 ? -5.724 2.139 26.824 1.00 89.56 354 ASP A O 1
ATOM 2832 N N . LYS A 1 355 ? -5.748 3.915 25.451 1.00 90.06 355 LYS A N 1
ATOM 2833 C CA . LYS A 1 355 ? -6.497 4.780 26.371 1.00 90.06 355 LYS A CA 1
ATOM 2834 C C . LYS A 1 355 ? -7.845 4.160 26.751 1.00 90.06 355 LYS A C 1
ATOM 2836 O O . LYS A 1 355 ? -8.161 4.076 27.932 1.00 90.06 355 LYS A O 1
ATOM 2841 N N . ARG A 1 356 ? -8.616 3.680 25.767 1.00 88.88 356 ARG A N 1
ATOM 2842 C CA . ARG A 1 356 ? -9.915 3.029 26.010 1.00 88.88 356 ARG A CA 1
ATOM 2843 C C . ARG A 1 356 ? -9.787 1.731 26.794 1.00 88.88 356 ARG A C 1
ATOM 2845 O O . ARG A 1 356 ? -10.628 1.454 27.637 1.00 88.88 356 ARG A O 1
ATOM 2852 N N . ARG A 1 357 ? -8.738 0.954 26.539 1.00 90.62 357 ARG A N 1
ATOM 2853 C CA . ARG A 1 357 ? -8.425 -0.251 27.305 1.00 90.62 357 ARG A CA 1
ATOM 2854 C C . ARG A 1 357 ? -8.162 0.083 28.772 1.00 90.62 357 ARG A C 1
ATOM 2856 O O . ARG A 1 357 ? -8.702 -0.598 29.630 1.00 90.62 357 ARG A O 1
ATOM 2863 N N . SER A 1 358 ? -7.373 1.118 29.055 1.00 91.75 358 SER A N 1
ATOM 2864 C CA . SER A 1 358 ? -7.087 1.547 30.429 1.00 91.75 358 SER A CA 1
ATOM 2865 C C . SER A 1 358 ? -8.341 2.043 31.153 1.00 91.75 358 SER A C 1
ATOM 2867 O O . SER A 1 358 ? -8.620 1.574 32.248 1.00 91.75 358 SER A O 1
ATOM 2869 N N . GLU A 1 359 ? -9.148 2.897 30.512 1.00 91.75 359 GLU A N 1
ATOM 2870 C CA . GLU A 1 359 ? -10.433 3.363 31.069 1.00 91.75 359 GLU A CA 1
ATOM 2871 C C . GLU A 1 359 ? -11.374 2.192 31.405 1.00 91.75 359 GLU A C 1
ATOM 2873 O O . GLU A 1 359 ? -12.056 2.186 32.429 1.00 91.75 359 GLU A O 1
ATOM 2878 N N . GLU A 1 360 ? -11.400 1.178 30.543 1.00 91.75 360 GLU A N 1
ATOM 2879 C CA . GLU A 1 360 ? -12.229 -0.009 30.719 1.00 91.75 360 GLU A CA 1
ATOM 2880 C C . GLU A 1 360 ? -11.688 -0.945 31.816 1.00 91.75 360 GLU A C 1
ATOM 2882 O O . GLU A 1 360 ? -12.466 -1.496 32.594 1.00 91.75 360 GLU A O 1
ATOM 2887 N N . LEU A 1 361 ? -10.364 -1.080 31.947 1.00 93.62 361 LEU A N 1
ATOM 2888 C CA . LEU A 1 361 ? -9.737 -1.792 33.066 1.00 93.62 361 LEU A CA 1
ATOM 2889 C C . LEU A 1 361 ? -10.049 -1.121 34.409 1.00 93.62 361 LEU A C 1
ATOM 2891 O O . LEU A 1 361 ? -10.358 -1.823 35.371 1.00 93.62 361 LEU A O 1
ATOM 2895 N N . ASP A 1 362 ? -10.023 0.212 34.468 1.00 95.25 362 ASP A N 1
ATOM 2896 C CA . ASP A 1 362 ? -10.380 0.972 35.670 1.00 95.25 362 ASP A CA 1
ATOM 2897 C C . ASP A 1 362 ? -11.858 0.766 36.040 1.00 95.25 362 ASP A C 1
ATOM 2899 O O . ASP A 1 362 ? -12.188 0.547 37.210 1.00 95.25 362 ASP A O 1
ATOM 2903 N N . ARG A 1 363 ? -12.751 0.747 35.039 1.00 95.31 363 ARG A N 1
ATOM 2904 C CA . ARG A 1 363 ? -14.176 0.432 35.227 1.00 95.31 363 ARG A CA 1
ATOM 2905 C C . ARG A 1 363 ? -14.379 -0.974 35.792 1.00 95.31 363 ARG A C 1
ATOM 2907 O O . ARG A 1 363 ? -15.083 -1.128 36.788 1.00 95.31 363 ARG A O 1
ATOM 2914 N N . LEU A 1 364 ? -13.747 -1.984 35.192 1.00 94.00 364 LEU A N 1
ATOM 2915 C CA . LEU A 1 364 ? -13.826 -3.373 35.659 1.00 94.00 364 LEU A CA 1
ATOM 2916 C C . LEU A 1 364 ? -13.221 -3.531 37.061 1.00 94.00 364 LEU A C 1
ATOM 2918 O O . LEU A 1 364 ? -13.729 -4.304 37.869 1.00 94.00 364 LEU A O 1
ATOM 2922 N N . GLN A 1 365 ? -12.171 -2.777 37.393 1.00 96.06 365 GLN A N 1
ATOM 2923 C CA . GLN A 1 365 ? -11.587 -2.772 38.733 1.00 96.06 365 GLN A CA 1
ATOM 2924 C C . GLN A 1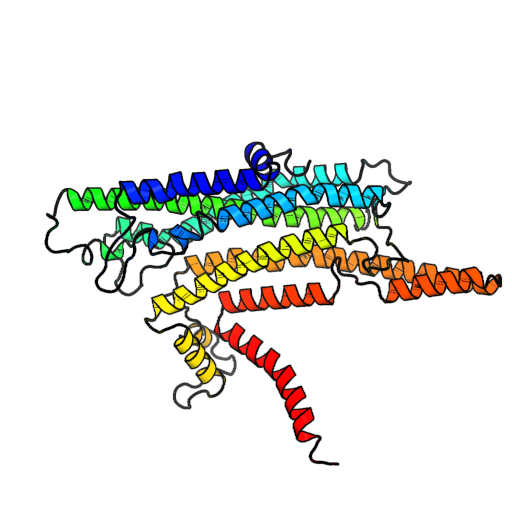 365 ? -12.563 -2.216 39.782 1.00 96.06 365 GLN A C 1
ATOM 2926 O O . GLN A 1 365 ? -12.683 -2.789 40.869 1.00 96.06 365 GLN A O 1
ATOM 2931 N N . ALA A 1 366 ? -13.268 -1.126 39.463 1.00 96.56 366 ALA A N 1
ATOM 2932 C CA . ALA A 1 366 ? -14.303 -0.564 40.328 1.00 96.56 366 ALA A CA 1
ATOM 2933 C C . ALA A 1 366 ? -15.482 -1.536 40.500 1.00 96.56 366 ALA A C 1
ATOM 2935 O O . ALA A 1 366 ? -15.916 -1.791 41.624 1.00 96.56 366 ALA A O 1
ATOM 2936 N N . GLU A 1 367 ? -15.937 -2.150 39.406 1.00 95.88 367 GLU A N 1
ATOM 2937 C CA . GLU A 1 367 ? -17.026 -3.125 39.430 1.00 95.88 367 GLU A CA 1
ATOM 2938 C C . GLU A 1 367 ? -16.662 -4.393 40.217 1.00 95.88 367 GLU A C 1
ATOM 2940 O O . GLU A 1 367 ? -17.471 -4.906 40.989 1.00 95.88 367 GLU A O 1
ATOM 2945 N N . HIS A 1 368 ? -15.426 -4.879 40.091 1.00 96.06 368 HIS A N 1
ATOM 2946 C CA . HIS A 1 368 ? -14.931 -6.003 40.882 1.00 96.06 368 HIS A CA 1
ATOM 2947 C C . HIS A 1 368 ? -14.992 -5.697 42.387 1.00 96.06 368 HIS A C 1
ATOM 2949 O O . HIS A 1 368 ? -15.425 -6.535 43.181 1.00 96.06 368 HIS A O 1
ATOM 2955 N N . ALA A 1 369 ? -14.570 -4.494 42.795 1.00 96.31 369 ALA A N 1
ATOM 2956 C CA . ALA A 1 369 ? -14.624 -4.068 44.192 1.00 96.31 369 ALA A CA 1
ATOM 2957 C C . ALA A 1 369 ? -16.071 -3.971 44.711 1.00 96.31 369 ALA A C 1
ATOM 2959 O O . ALA A 1 369 ? -16.356 -4.392 45.835 1.00 96.31 369 ALA A O 1
ATOM 2960 N N . GLU A 1 370 ? -16.994 -3.471 43.888 1.00 96.81 370 GLU A N 1
ATOM 2961 C CA . GLU A 1 370 ? -18.418 -3.399 44.217 1.00 96.81 370 GLU A CA 1
ATOM 2962 C C . GLU A 1 370 ? -19.061 -4.790 44.333 1.00 96.81 370 GLU A C 1
ATOM 2964 O O . GLU A 1 370 ? -19.721 -5.082 45.333 1.00 96.81 370 GLU A O 1
ATOM 2969 N N . ALA A 1 371 ? -18.815 -5.685 43.373 1.00 95.94 371 ALA A N 1
ATOM 2970 C CA . ALA A 1 371 ? -19.322 -7.056 43.396 1.00 95.94 371 ALA A CA 1
ATOM 2971 C C . ALA A 1 371 ? -18.835 -7.828 44.634 1.00 95.94 371 ALA A C 1
ATOM 2973 O O . ALA A 1 371 ? -19.607 -8.564 45.256 1.00 95.94 371 ALA A O 1
ATOM 2974 N N . LEU A 1 372 ? -17.581 -7.605 45.041 1.00 96.50 372 LEU A N 1
ATOM 2975 C CA . LEU A 1 372 ? -17.009 -8.177 46.258 1.00 96.50 372 LEU A CA 1
ATOM 2976 C C . LEU A 1 372 ? -17.680 -7.614 47.521 1.00 96.50 372 LEU A C 1
ATOM 2978 O O . LEU A 1 372 ? -17.999 -8.376 48.435 1.00 96.50 372 LEU A O 1
ATOM 2982 N N . ARG A 1 373 ? -17.984 -6.307 47.552 1.00 97.12 373 ARG A N 1
ATOM 2983 C CA . ARG A 1 373 ? -18.747 -5.671 48.643 1.00 97.12 373 ARG A CA 1
ATOM 2984 C C . ARG A 1 373 ? -20.156 -6.253 48.773 1.00 97.12 373 ARG A C 1
ATOM 2986 O O . ARG A 1 373 ? -20.629 -6.468 49.887 1.00 97.12 373 ARG A O 1
ATOM 2993 N N . LEU A 1 374 ? -20.809 -6.524 47.645 1.00 97.50 374 LEU A N 1
ATOM 2994 C CA . LEU A 1 374 ? -22.148 -7.116 47.572 1.00 97.50 374 LEU A CA 1
ATOM 2995 C C . LEU A 1 374 ? -22.151 -8.645 47.754 1.00 97.50 374 LEU A C 1
ATOM 2997 O O . LEU A 1 374 ? -23.221 -9.248 47.754 1.00 97.50 374 LEU A O 1
ATOM 3001 N N . ARG A 1 375 ? -20.978 -9.276 47.929 1.00 97.00 375 ARG A N 1
ATOM 3002 C CA . ARG A 1 375 ? -20.795 -10.737 48.029 1.00 97.00 375 ARG A CA 1
ATOM 3003 C C . ARG A 1 375 ? -21.366 -11.516 46.831 1.00 97.00 375 ARG A C 1
ATOM 3005 O O . ARG A 1 375 ? -21.774 -12.666 46.977 1.00 97.00 375 ARG A O 1
ATOM 3012 N N . ASN A 1 376 ? -21.376 -10.912 45.641 1.00 97.25 376 ASN A N 1
ATOM 3013 C CA . ASN A 1 376 ? -21.794 -11.565 44.401 1.00 97.25 376 ASN A CA 1
ATOM 3014 C C . ASN A 1 376 ? -20.585 -12.243 43.733 1.00 97.25 376 ASN A C 1
ATOM 3016 O O . ASN A 1 376 ? -19.923 -11.664 42.869 1.00 97.25 376 ASN A O 1
ATOM 3020 N N . TYR A 1 377 ? -20.272 -13.466 44.168 1.00 95.69 377 TYR A N 1
ATOM 3021 C CA . TYR A 1 377 ? -19.078 -14.191 43.720 1.00 95.69 377 TYR A CA 1
ATOM 3022 C C . TYR A 1 377 ? -19.099 -14.560 42.232 1.00 95.69 377 TYR A C 1
ATOM 3024 O O . TYR A 1 377 ? -18.044 -14.548 41.597 1.00 95.69 377 TYR A O 1
ATOM 3032 N N . ASP A 1 378 ? -20.275 -14.814 41.657 1.00 95.94 378 ASP A N 1
ATOM 3033 C CA . ASP A 1 378 ? -20.405 -15.115 40.228 1.00 95.94 378 ASP A CA 1
ATOM 3034 C C . ASP A 1 378 ? -19.982 -13.907 39.382 1.00 95.94 378 ASP A C 1
ATOM 3036 O O . ASP A 1 378 ? -19.212 -14.037 38.424 1.00 95.94 378 ASP A O 1
ATOM 3040 N N . ARG A 1 379 ? -20.401 -12.695 39.781 1.00 95.19 379 ARG A N 1
ATOM 3041 C CA . ARG A 1 379 ? -19.975 -11.461 39.107 1.00 95.19 379 ARG A CA 1
ATOM 3042 C C . ARG A 1 379 ? -18.483 -11.198 39.293 1.00 95.19 379 ARG A C 1
ATOM 3044 O O . ARG A 1 379 ? -17.832 -10.798 38.334 1.00 95.19 379 ARG A O 1
ATOM 3051 N N . VAL A 1 380 ? -17.929 -11.468 40.477 1.00 94.75 380 VAL A N 1
ATOM 3052 C CA . VAL A 1 380 ? -16.482 -11.351 40.739 1.00 94.75 380 VAL A CA 1
ATOM 3053 C C . VAL A 1 380 ? -15.673 -12.221 39.772 1.00 94.75 380 VAL A C 1
ATOM 3055 O O . VAL A 1 380 ? -14.729 -11.726 39.158 1.00 94.75 380 VAL A O 1
ATOM 3058 N N . GLN A 1 381 ? -16.053 -13.491 39.586 1.00 95.19 381 GLN A N 1
ATOM 3059 C CA . GLN A 1 381 ? -15.357 -14.392 38.659 1.00 95.19 381 GLN A CA 1
ATOM 3060 C C . GLN A 1 381 ? -15.441 -13.905 37.209 1.00 95.19 381 GLN A C 1
ATOM 3062 O O . GLN A 1 381 ? -14.431 -13.900 36.503 1.00 95.19 381 GLN A O 1
ATOM 3067 N N . LEU A 1 382 ? -16.622 -13.455 36.779 1.00 94.44 382 LEU A N 1
ATOM 3068 C CA . LEU A 1 382 ? -16.830 -12.940 35.427 1.00 94.44 382 LEU A CA 1
ATOM 3069 C C . LEU A 1 382 ? -16.002 -11.674 35.158 1.00 94.44 382 LEU A C 1
ATOM 3071 O O . LEU A 1 382 ? -15.287 -11.616 34.162 1.00 94.44 382 LEU A O 1
ATOM 3075 N N . VAL A 1 383 ? -16.036 -10.693 36.064 1.00 93.75 383 VAL A N 1
ATOM 3076 C CA . VAL A 1 383 ? -15.270 -9.441 35.927 1.00 93.75 383 VAL A CA 1
ATOM 3077 C C . VAL A 1 383 ? -13.766 -9.714 35.956 1.00 93.75 383 VAL A C 1
ATOM 3079 O O . VAL A 1 383 ? -13.012 -9.132 35.179 1.00 93.75 383 VAL A O 1
ATOM 3082 N N . GLN A 1 384 ? -13.311 -10.644 36.800 1.00 94.44 384 GLN A N 1
ATOM 3083 C CA . GLN A 1 384 ? -11.909 -11.056 36.837 1.00 94.44 384 GLN A CA 1
ATOM 3084 C C . GLN A 1 384 ? -11.472 -11.712 35.518 1.00 94.44 384 GLN A C 1
ATOM 3086 O O . GLN A 1 384 ? -10.369 -11.450 35.036 1.00 94.44 384 GLN A O 1
ATOM 3091 N N . TYR A 1 385 ? -12.330 -12.536 34.911 1.00 92.75 385 TYR A N 1
ATOM 3092 C CA . TYR A 1 385 ? -12.077 -13.120 33.595 1.00 92.75 385 TYR A CA 1
ATOM 3093 C C . TYR A 1 385 ? -12.005 -12.047 32.498 1.00 92.75 385 TYR A C 1
ATOM 3095 O O . TYR A 1 385 ? -11.055 -12.038 31.713 1.00 92.75 385 TYR A O 1
ATOM 3103 N N . GLU A 1 386 ? -12.957 -11.112 32.466 1.00 92.12 386 GLU A N 1
ATOM 3104 C CA . GLU A 1 386 ? -12.969 -9.993 31.513 1.00 92.12 386 GLU A CA 1
ATOM 3105 C C . GLU A 1 386 ? -11.719 -9.118 31.657 1.00 92.12 386 GLU A C 1
ATOM 3107 O O . GLU A 1 386 ? -11.065 -8.799 30.663 1.00 92.12 386 GLU A O 1
ATOM 3112 N N . LYS A 1 387 ? -11.320 -8.808 32.896 1.00 92.75 387 LYS A N 1
ATOM 3113 C CA . LYS A 1 387 ? -10.093 -8.067 33.194 1.00 92.75 387 LYS A CA 1
ATOM 3114 C C . LYS A 1 387 ? -8.856 -8.789 32.656 1.00 92.75 387 LYS A C 1
ATOM 3116 O O . LYS A 1 387 ? -8.055 -8.180 31.951 1.00 92.75 387 LYS A O 1
ATOM 3121 N N . GLN A 1 388 ? -8.721 -10.091 32.917 1.00 91.75 388 GLN A N 1
ATOM 3122 C CA . GLN A 1 388 ? -7.604 -10.888 32.396 1.00 91.75 388 GLN A CA 1
ATOM 3123 C C . GLN A 1 388 ? -7.590 -10.944 30.863 1.00 91.75 388 GLN A C 1
ATOM 3125 O O . GLN A 1 388 ? -6.515 -10.937 30.257 1.00 91.75 388 GLN A O 1
ATOM 3130 N N . CYS A 1 389 ? -8.761 -11.008 30.223 1.00 89.25 389 CYS A N 1
ATOM 3131 C CA . CYS A 1 389 ? -8.859 -10.968 28.767 1.00 89.25 389 CYS A CA 1
ATOM 3132 C C . CYS A 1 389 ? -8.395 -9.618 28.217 1.00 89.25 389 CYS A C 1
ATOM 3134 O O . CYS A 1 389 ? -7.624 -9.572 27.258 1.00 89.25 389 CYS A O 1
ATOM 3136 N N . LEU A 1 390 ? -8.803 -8.526 28.860 1.00 89.31 390 LEU A N 1
ATOM 3137 C CA . LEU A 1 390 ? -8.461 -7.170 28.455 1.00 89.31 390 LEU A CA 1
ATOM 3138 C C . LEU A 1 390 ? -6.979 -6.825 28.704 1.00 89.31 390 LEU A C 1
ATOM 3140 O O . LEU A 1 390 ? -6.351 -6.179 27.867 1.00 89.31 390 LEU A O 1
ATOM 3144 N N . GLU A 1 391 ? -6.378 -7.319 29.790 1.00 89.00 391 GLU A N 1
ATOM 3145 C CA . GLU A 1 391 ? -4.933 -7.208 30.055 1.00 89.00 391 GLU A CA 1
ATOM 3146 C C . GLU A 1 391 ? -4.098 -7.939 28.994 1.00 89.00 391 GLU A C 1
ATOM 3148 O O . GLU A 1 391 ? -3.055 -7.442 28.557 1.00 89.00 391 GLU A O 1
ATOM 3153 N N . LYS A 1 392 ? -4.580 -9.101 28.534 1.00 87.81 392 LYS A N 1
ATOM 3154 C CA . LYS A 1 392 ? -3.961 -9.885 27.453 1.00 87.81 392 LYS A CA 1
ATOM 3155 C C . LYS A 1 392 ? -4.293 -9.353 26.058 1.00 87.81 392 LYS A C 1
ATOM 3157 O O . LYS A 1 392 ? -3.673 -9.791 25.085 1.00 87.81 392 LYS A O 1
ATOM 3162 N N . ALA A 1 393 ? -5.239 -8.419 25.940 1.00 85.44 393 ALA A N 1
ATOM 3163 C CA . ALA A 1 393 ? -5.669 -7.883 24.661 1.00 85.44 393 ALA A CA 1
ATOM 3164 C C . ALA A 1 393 ? -4.523 -7.173 23.929 1.00 85.44 393 ALA A C 1
ATOM 3166 O O . ALA A 1 393 ? -3.819 -6.311 24.462 1.00 85.44 393 ALA A O 1
ATOM 3167 N N . ASN A 1 394 ? -4.358 -7.517 22.657 1.00 81.75 394 ASN A N 1
ATOM 3168 C CA . ASN A 1 394 ? -3.458 -6.835 21.753 1.00 81.75 394 ASN A CA 1
ATOM 3169 C C . ASN A 1 394 ? -4.051 -5.487 21.348 1.00 81.75 394 ASN A C 1
ATOM 3171 O O . ASN A 1 394 ? -5.152 -5.400 20.814 1.00 81.75 394 ASN A O 1
ATOM 3175 N N . ILE A 1 395 ? -3.259 -4.434 21.526 1.00 77.75 395 ILE A N 1
ATOM 3176 C CA . ILE A 1 395 ? -3.620 -3.069 21.122 1.00 77.75 395 ILE A CA 1
ATOM 3177 C C . ILE A 1 395 ? -3.582 -2.935 19.592 1.00 77.75 395 ILE A C 1
ATOM 3179 O O . ILE A 1 395 ? -4.280 -2.117 18.996 1.00 77.75 395 ILE A O 1
ATOM 3183 N N . TRP A 1 396 ? -2.764 -3.758 18.931 1.00 75.12 396 TRP A N 1
ATOM 3184 C CA . TRP A 1 396 ? -2.720 -3.809 17.478 1.00 75.12 396 TRP A CA 1
ATOM 3185 C C . TRP A 1 396 ? -3.899 -4.620 16.929 1.00 75.12 396 TRP A C 1
ATOM 3187 O O . TRP A 1 396 ? -4.056 -5.770 17.344 1.00 75.12 396 TRP A O 1
ATOM 3197 N N . PRO A 1 397 ? -4.626 -4.118 15.907 1.00 68.25 397 PRO A N 1
ATOM 3198 C CA . PRO A 1 397 ? -5.750 -4.832 15.286 1.00 68.25 397 PRO A CA 1
ATOM 3199 C C . PRO A 1 397 ? -5.422 -6.246 14.768 1.00 68.25 397 PRO A C 1
ATOM 3201 O O . PRO A 1 397 ? -6.324 -7.028 14.493 1.00 68.25 397 PRO A O 1
ATOM 3204 N N . ASN A 1 398 ? -4.131 -6.566 14.612 1.00 68.81 398 ASN A N 1
ATOM 3205 C CA . ASN A 1 398 ? -3.603 -7.843 14.120 1.00 68.81 398 ASN A CA 1
ATOM 3206 C C . ASN A 1 398 ? -2.731 -8.605 15.121 1.00 68.81 398 ASN A C 1
ATOM 3208 O O . ASN A 1 398 ? -2.092 -9.590 14.745 1.00 68.81 398 ASN A O 1
ATOM 3212 N N . GLY A 1 399 ? -2.636 -8.132 16.360 1.00 75.25 399 GLY A N 1
ATOM 3213 C CA . GLY A 1 399 ? -1.673 -8.641 17.325 1.00 75.25 399 GLY A CA 1
ATOM 3214 C C . GLY A 1 399 ? -0.310 -7.953 17.239 1.00 75.25 399 GLY A C 1
ATOM 3215 O O . GLY A 1 399 ? 0.208 -7.656 16.157 1.00 75.25 399 GLY A O 1
ATOM 3216 N N . ASN A 1 400 ? 0.308 -7.735 18.402 1.00 75.25 400 ASN A N 1
ATOM 3217 C CA . ASN A 1 400 ? 1.578 -7.009 18.517 1.00 75.25 400 ASN A CA 1
ATOM 3218 C C . ASN A 1 400 ? 2.712 -7.715 17.749 1.00 75.25 400 ASN A C 1
ATOM 3220 O O . ASN A 1 400 ? 3.541 -7.069 17.108 1.00 75.25 400 ASN A O 1
ATOM 3224 N N . ALA A 1 401 ? 2.729 -9.052 17.774 1.00 79.19 401 ALA A N 1
ATOM 3225 C CA . ALA A 1 401 ? 3.755 -9.858 17.116 1.00 79.19 401 ALA A CA 1
ATOM 3226 C C . ALA A 1 401 ? 3.704 -9.753 15.584 1.00 79.19 401 ALA A C 1
ATOM 3228 O O . ALA A 1 401 ? 4.747 -9.602 14.947 1.00 79.19 401 ALA A O 1
ATOM 3229 N N . ARG A 1 402 ? 2.506 -9.802 14.979 1.00 76.94 402 ARG A N 1
ATOM 3230 C CA . ARG A 1 402 ? 2.354 -9.666 13.521 1.00 76.94 402 ARG A CA 1
ATOM 3231 C C . ARG A 1 402 ? 2.718 -8.260 13.063 1.00 76.94 402 ARG A C 1
ATOM 3233 O O . ARG A 1 402 ? 3.477 -8.127 12.110 1.00 76.94 402 ARG A O 1
ATOM 3240 N N . ALA A 1 403 ? 2.252 -7.232 13.776 1.00 75.25 403 ALA A N 1
ATOM 3241 C CA . ALA A 1 403 ? 2.615 -5.847 13.487 1.00 75.25 403 ALA A CA 1
ATOM 3242 C C . ALA A 1 403 ? 4.139 -5.645 13.527 1.00 75.25 403 ALA A C 1
ATOM 3244 O O . ALA A 1 403 ? 4.709 -5.115 12.577 1.00 75.25 403 ALA A O 1
ATOM 3245 N N . LYS A 1 404 ? 4.813 -6.155 14.570 1.00 79.62 404 LYS A N 1
ATOM 3246 C CA . LYS A 1 404 ? 6.278 -6.100 14.676 1.00 79.62 404 LYS A CA 1
ATOM 3247 C C . LYS A 1 404 ? 6.963 -6.791 13.494 1.00 79.62 404 LYS A C 1
ATOM 3249 O O . LYS A 1 404 ? 7.847 -6.193 12.900 1.00 79.62 404 LYS A O 1
ATOM 3254 N N . ARG A 1 405 ? 6.533 -8.003 13.115 1.00 82.00 405 ARG A N 1
ATOM 3255 C CA . ARG A 1 405 ? 7.099 -8.730 11.960 1.00 82.00 405 ARG A CA 1
ATOM 3256 C C . ARG A 1 405 ? 6.979 -7.931 10.664 1.00 82.00 405 ARG A C 1
ATOM 3258 O O . ARG A 1 405 ? 7.975 -7.780 9.968 1.00 82.00 405 ARG A O 1
ATOM 3265 N N . TYR A 1 406 ? 5.798 -7.393 10.361 1.00 78.94 406 TYR A N 1
ATOM 3266 C CA . TYR A 1 406 ? 5.606 -6.585 9.154 1.00 78.94 406 TYR A CA 1
ATOM 3267 C C . TYR A 1 406 ? 6.457 -5.319 9.164 1.00 78.94 406 TYR A C 1
ATOM 3269 O O . TYR A 1 406 ? 7.090 -5.016 8.159 1.00 78.94 406 TYR A O 1
ATOM 3277 N N . LEU A 1 407 ? 6.518 -4.609 10.294 1.00 77.25 407 LEU A N 1
ATOM 3278 C CA . LEU A 1 407 ? 7.355 -3.416 10.423 1.00 77.25 407 LEU A CA 1
ATOM 3279 C C . LEU A 1 407 ? 8.835 -3.747 10.242 1.00 77.25 407 LEU A C 1
ATOM 3281 O O . LEU A 1 407 ? 9.522 -3.033 9.524 1.00 77.25 407 LEU A O 1
ATOM 3285 N N . THR A 1 408 ? 9.314 -4.845 10.829 1.00 81.56 408 THR A N 1
ATOM 3286 C CA . THR A 1 408 ? 10.691 -5.307 10.637 1.00 81.56 408 THR A CA 1
ATOM 3287 C C . THR A 1 408 ? 10.965 -5.646 9.174 1.00 81.56 408 THR A C 1
ATOM 3289 O O . THR A 1 408 ? 11.983 -5.210 8.652 1.00 81.56 408 THR A O 1
ATOM 3292 N N . ILE A 1 409 ? 10.064 -6.365 8.494 1.00 82.88 409 ILE A N 1
ATOM 3293 C CA . ILE A 1 409 ? 10.229 -6.715 7.074 1.00 82.88 409 ILE A CA 1
ATOM 3294 C C . ILE A 1 409 ? 10.234 -5.458 6.201 1.00 82.88 409 ILE A C 1
ATOM 3296 O O . ILE A 1 409 ? 11.138 -5.290 5.393 1.00 82.88 409 ILE A O 1
ATOM 3300 N N . ILE A 1 410 ? 9.264 -4.556 6.372 1.00 78.75 410 ILE A N 1
ATOM 3301 C CA . ILE A 1 410 ? 9.176 -3.321 5.580 1.00 78.75 410 ILE A CA 1
ATOM 3302 C C . ILE A 1 410 ? 10.393 -2.436 5.838 1.00 78.75 410 ILE A C 1
ATOM 3304 O O . ILE A 1 410 ? 10.975 -1.928 4.888 1.00 78.75 410 ILE A O 1
ATOM 3308 N N . PHE A 1 411 ? 10.808 -2.280 7.097 1.00 79.62 411 PHE A N 1
ATOM 3309 C CA . PHE A 1 411 ? 11.998 -1.508 7.440 1.00 79.62 411 PHE A CA 1
ATOM 3310 C C . PHE A 1 411 ? 13.261 -2.133 6.846 1.00 79.62 411 PHE A C 1
ATOM 3312 O O . PHE A 1 411 ? 14.062 -1.414 6.265 1.00 79.62 411 PHE A O 1
ATOM 3319 N N . ALA A 1 412 ? 13.425 -3.455 6.931 1.00 81.50 412 ALA A N 1
ATOM 3320 C CA . ALA A 1 412 ? 14.561 -4.154 6.340 1.00 81.50 412 ALA A CA 1
ATOM 3321 C C . ALA A 1 412 ? 14.583 -4.004 4.812 1.00 81.50 412 ALA A C 1
ATOM 3323 O O . ALA A 1 412 ? 15.626 -3.686 4.251 1.00 81.50 412 ALA A O 1
ATOM 3324 N N . LEU A 1 413 ? 13.440 -4.166 4.140 1.00 80.81 413 LEU A N 1
ATOM 3325 C CA . LEU A 1 413 ? 13.335 -3.985 2.692 1.00 80.81 413 LEU A CA 1
ATOM 3326 C C . LEU A 1 413 ? 13.572 -2.527 2.279 1.00 80.81 413 LEU A C 1
ATOM 3328 O O . LEU A 1 413 ? 14.282 -2.290 1.311 1.00 80.81 413 LEU A O 1
ATOM 3332 N N . ALA A 1 414 ? 13.033 -1.551 3.013 1.00 76.75 414 ALA A N 1
ATOM 3333 C CA . ALA A 1 414 ? 13.248 -0.131 2.740 1.00 76.75 414 ALA A CA 1
ATOM 3334 C C . ALA A 1 414 ? 14.708 0.276 2.988 1.00 76.75 414 ALA A C 1
ATOM 3336 O O . ALA A 1 414 ? 15.315 0.934 2.146 1.00 76.75 414 ALA A O 1
ATOM 3337 N N . ALA A 1 415 ? 15.297 -0.172 4.101 1.00 77.31 415 ALA A N 1
ATOM 3338 C CA . ALA A 1 415 ? 16.709 0.023 4.401 1.00 77.31 415 ALA A CA 1
ATOM 3339 C C . ALA A 1 415 ? 17.588 -0.651 3.347 1.00 77.31 415 ALA A C 1
ATOM 3341 O O . ALA A 1 415 ? 18.536 -0.035 2.891 1.00 77.31 415 ALA A O 1
ATOM 3342 N N . GLY A 1 416 ? 17.249 -1.862 2.901 1.00 75.88 416 GLY A N 1
ATOM 3343 C CA . GLY A 1 416 ? 17.958 -2.557 1.829 1.00 75.88 416 GLY A CA 1
ATOM 3344 C C . GLY A 1 416 ? 17.801 -1.893 0.465 1.00 75.88 416 GLY A C 1
ATOM 3345 O O . GLY A 1 416 ? 18.746 -1.882 -0.316 1.00 75.88 416 GLY A O 1
ATOM 3346 N N . ALA A 1 417 ? 16.637 -1.312 0.171 1.00 74.62 417 ALA A N 1
ATOM 3347 C CA . ALA A 1 417 ? 16.393 -0.602 -1.082 1.00 74.62 417 ALA A CA 1
ATOM 3348 C C . ALA A 1 417 ? 17.140 0.738 -1.128 1.00 74.62 417 ALA A C 1
ATOM 3350 O O . ALA A 1 417 ? 17.640 1.130 -2.179 1.00 74.62 417 ALA A O 1
ATOM 3351 N N . PHE A 1 418 ? 17.248 1.425 0.011 1.00 73.56 418 PHE A N 1
ATOM 3352 C CA . PHE A 1 418 ? 18.015 2.663 0.136 1.00 73.56 418 PHE A CA 1
ATOM 3353 C C . PHE A 1 418 ? 19.525 2.399 0.245 1.00 73.56 418 PHE A C 1
ATOM 3355 O O . PHE A 1 418 ? 20.341 3.113 -0.331 1.00 73.56 418 PHE A O 1
ATOM 3362 N N . ALA A 1 419 ? 19.888 1.357 0.988 1.00 74.25 419 ALA A N 1
ATOM 3363 C CA . ALA A 1 419 ? 21.239 1.041 1.416 1.00 74.25 419 ALA A CA 1
ATOM 3364 C C . ALA A 1 419 ? 21.398 -0.473 1.661 1.00 74.25 419 ALA A C 1
ATOM 3366 O O . ALA A 1 419 ? 21.342 -0.939 2.803 1.00 74.25 419 ALA A O 1
ATOM 3367 N N . PRO A 1 420 ? 21.646 -1.270 0.611 1.00 72.00 420 PRO A N 1
ATOM 3368 C CA . PRO A 1 420 ? 21.830 -2.718 0.735 1.00 72.00 420 PRO A CA 1
ATOM 3369 C C . PRO A 1 420 ? 22.833 -3.159 1.822 1.00 72.00 420 PRO A C 1
ATOM 3371 O O . PRO A 1 420 ? 22.555 -4.146 2.507 1.00 72.00 420 PRO A O 1
ATOM 3374 N N . PRO A 1 421 ? 23.946 -2.438 2.083 1.00 68.81 421 PRO A N 1
ATOM 3375 C CA . PRO A 1 421 ? 24.834 -2.779 3.194 1.00 68.81 421 PRO A CA 1
ATOM 3376 C C . PRO A 1 421 ? 24.179 -2.644 4.577 1.00 68.81 421 PRO A C 1
ATOM 3378 O O . PRO A 1 421 ? 24.474 -3.438 5.468 1.00 68.81 421 PRO A O 1
ATOM 3381 N N . LEU A 1 422 ? 23.249 -1.695 4.769 1.00 68.44 422 LEU A N 1
ATOM 3382 C CA . LEU A 1 422 ? 22.480 -1.594 6.015 1.00 68.44 422 LEU A CA 1
ATOM 3383 C C . LEU A 1 422 ? 21.599 -2.822 6.219 1.00 68.44 422 LEU A C 1
ATOM 3385 O O . LEU A 1 422 ? 21.476 -3.283 7.347 1.00 68.44 422 LEU A O 1
ATOM 3389 N N . LEU A 1 423 ? 21.027 -3.394 5.154 1.00 71.31 423 LEU A N 1
ATOM 3390 C CA . LEU A 1 423 ? 20.309 -4.664 5.257 1.00 71.31 423 LEU A CA 1
ATOM 3391 C C . LEU A 1 423 ? 21.245 -5.783 5.723 1.00 71.31 423 LEU A C 1
ATOM 3393 O O . LEU A 1 423 ? 20.863 -6.548 6.601 1.00 71.31 423 LEU A O 1
ATOM 3397 N N . ALA A 1 424 ? 22.471 -5.854 5.203 1.00 65.75 424 ALA A N 1
ATOM 3398 C CA . ALA A 1 424 ? 23.451 -6.843 5.649 1.00 65.75 424 ALA A CA 1
ATOM 3399 C C . ALA A 1 424 ? 23.819 -6.663 7.136 1.00 65.75 424 ALA A C 1
ATOM 3401 O O . ALA A 1 424 ? 23.897 -7.651 7.861 1.00 65.75 424 ALA A O 1
ATOM 3402 N N . ILE A 1 425 ? 23.947 -5.420 7.615 1.00 64.62 425 ILE A N 1
ATOM 3403 C CA . ILE A 1 425 ? 24.155 -5.095 9.038 1.00 64.62 425 ILE A CA 1
ATOM 3404 C C . ILE A 1 425 ? 22.927 -5.462 9.879 1.00 64.62 425 ILE A C 1
ATOM 3406 O O . ILE A 1 425 ? 23.073 -6.050 10.944 1.00 64.62 425 ILE A O 1
ATOM 3410 N N . VAL A 1 426 ? 21.713 -5.151 9.418 1.00 67.19 426 VAL A N 1
ATOM 3411 C CA . VAL A 1 426 ? 20.460 -5.480 10.118 1.00 67.19 426 VAL A CA 1
ATOM 3412 C C . VAL A 1 426 ? 20.268 -6.992 10.195 1.00 67.19 426 VAL A C 1
ATOM 3414 O O . VAL A 1 426 ? 19.893 -7.504 11.249 1.00 67.19 426 VAL A O 1
ATOM 3417 N N . LEU A 1 427 ? 20.557 -7.720 9.114 1.00 67.00 427 LEU A N 1
ATOM 3418 C CA . LEU A 1 427 ? 20.533 -9.178 9.091 1.00 67.00 427 LEU A CA 1
ATOM 3419 C C . LEU A 1 427 ? 21.608 -9.732 10.022 1.00 67.00 427 LEU A C 1
ATOM 3421 O O . LEU A 1 427 ? 21.272 -10.514 10.901 1.00 67.00 427 LEU A O 1
ATOM 3425 N N . ALA A 1 428 ? 22.858 -9.279 9.920 1.00 61.78 428 ALA A N 1
ATOM 3426 C CA . ALA A 1 428 ? 23.943 -9.722 10.795 1.00 61.78 428 ALA A CA 1
ATOM 3427 C C . ALA A 1 428 ? 23.701 -9.395 12.271 1.00 61.78 428 ALA A C 1
ATOM 3429 O O . ALA A 1 428 ? 24.028 -10.215 13.115 1.00 61.78 428 ALA A O 1
ATOM 3430 N N . GLY A 1 429 ? 23.087 -8.254 12.585 1.00 58.31 429 GLY A N 1
ATOM 3431 C CA . GLY A 1 429 ? 22.681 -7.860 13.936 1.00 58.31 429 GLY A CA 1
ATOM 3432 C C . GLY A 1 429 ? 21.500 -8.677 14.469 1.00 58.31 429 GLY A C 1
ATOM 3433 O O . GLY A 1 429 ? 21.477 -9.088 15.624 1.00 58.31 429 GLY A O 1
ATOM 3434 N N . SER A 1 430 ? 20.534 -9.004 13.608 1.00 58.12 430 SER A N 1
ATOM 3435 C CA . SER A 1 430 ? 19.420 -9.898 13.961 1.00 58.12 430 SER A CA 1
ATOM 3436 C C . SER A 1 430 ? 19.898 -11.343 14.150 1.00 58.12 430 SER A C 1
ATOM 3438 O O . SER A 1 430 ? 19.410 -12.060 15.023 1.00 58.12 430 SER A O 1
ATOM 3440 N N . PHE A 1 431 ? 20.887 -11.761 13.355 1.00 49.94 431 PHE A N 1
ATOM 3441 C CA . PHE A 1 431 ? 21.617 -13.008 13.537 1.00 49.94 431 PHE A CA 1
ATOM 3442 C C . PHE A 1 431 ? 22.546 -12.944 14.748 1.00 49.94 431 PHE A C 1
ATOM 3444 O O . PHE A 1 431 ? 22.729 -13.980 15.370 1.00 49.94 431 PHE A O 1
ATOM 3451 N N . SER A 1 432 ? 23.087 -11.781 15.131 1.00 46.12 432 SER A N 1
ATOM 3452 C CA . SER A 1 432 ? 23.969 -11.629 16.291 1.00 46.12 432 SER A CA 1
ATOM 3453 C C . SER A 1 432 ? 23.208 -11.668 17.609 1.00 46.12 432 SER A C 1
ATOM 3455 O O . SER A 1 432 ? 23.705 -12.284 18.533 1.00 46.12 432 SER A O 1
ATOM 3457 N N . ASP A 1 433 ? 21.967 -11.190 17.706 1.00 48.12 433 ASP A N 1
ATOM 3458 C CA . ASP A 1 433 ? 21.127 -11.463 18.887 1.00 48.12 433 ASP A CA 1
ATOM 3459 C C . ASP A 1 433 ? 20.777 -12.964 19.019 1.00 48.12 433 ASP A C 1
ATOM 3461 O O . ASP A 1 433 ? 20.623 -13.490 20.127 1.00 48.12 433 ASP A O 1
ATOM 3465 N N . GLY A 1 434 ? 20.708 -13.682 17.891 1.00 43.69 434 GLY A N 1
ATOM 3466 C CA . GLY A 1 434 ? 20.608 -15.145 17.837 1.00 43.69 434 GLY A CA 1
ATOM 3467 C C . GLY A 1 434 ? 21.924 -15.856 18.178 1.00 43.69 434 GLY A C 1
ATOM 3468 O O . GLY A 1 434 ? 21.925 -16.785 18.979 1.00 43.69 434 GLY A O 1
ATOM 3469 N N . LEU A 1 435 ? 23.052 -15.388 17.639 1.00 36.41 435 LEU A N 1
ATOM 3470 C CA . LEU A 1 435 ? 24.397 -15.931 17.836 1.00 36.41 435 LEU A CA 1
ATOM 3471 C C . LEU A 1 435 ? 24.942 -15.596 19.219 1.00 36.41 435 LEU A C 1
ATOM 3473 O O . LEU A 1 435 ? 25.591 -16.441 19.797 1.00 36.41 435 LEU A O 1
ATOM 3477 N N . VAL A 1 436 ? 24.640 -14.445 19.814 1.00 45.62 436 VAL A N 1
ATOM 3478 C CA . VAL A 1 436 ? 24.997 -14.098 21.200 1.00 45.62 436 VAL A CA 1
ATOM 3479 C C . VAL A 1 436 ? 24.203 -14.968 22.175 1.00 45.62 436 VAL A C 1
ATOM 3481 O O . VAL A 1 436 ? 24.755 -15.403 23.183 1.00 45.62 436 VAL A O 1
ATOM 3484 N N . LYS A 1 437 ? 22.942 -15.310 21.866 1.00 45.38 437 LYS A N 1
ATOM 3485 C CA . LYS A 1 437 ? 22.188 -16.331 22.615 1.00 45.38 437 LYS A CA 1
ATOM 3486 C C . LYS A 1 437 ? 22.746 -17.742 22.411 1.00 45.38 437 LYS A C 1
ATOM 3488 O O . LYS A 1 437 ? 22.824 -18.489 23.381 1.00 45.38 437 LYS A O 1
ATOM 3493 N N . TYR A 1 438 ? 23.177 -18.090 21.199 1.00 37.50 438 TYR A N 1
ATOM 3494 C CA . TYR A 1 438 ? 23.763 -19.396 20.874 1.00 37.50 438 TYR A CA 1
ATOM 3495 C C . TYR A 1 438 ? 25.176 -19.565 21.468 1.00 37.50 438 TYR A C 1
ATOM 3497 O O . TYR A 1 438 ? 25.486 -20.603 22.039 1.00 37.50 438 TYR A O 1
ATOM 3505 N N . PHE A 1 439 ? 26.002 -18.516 21.450 1.00 39.59 439 PHE A N 1
ATOM 3506 C CA . PHE A 1 439 ? 27.316 -18.455 22.090 1.00 39.59 439 PHE A CA 1
ATOM 3507 C C . PHE A 1 439 ? 27.188 -18.417 23.614 1.00 39.59 439 PHE A C 1
ATOM 3509 O O . PHE A 1 439 ? 27.955 -19.099 24.280 1.00 39.59 439 PHE A O 1
ATOM 3516 N N . LYS A 1 440 ? 26.190 -17.729 24.192 1.00 46.25 440 LYS A N 1
ATOM 3517 C CA . LYS A 1 440 ? 25.898 -17.858 25.632 1.00 46.25 440 LYS A CA 1
ATOM 3518 C C . LYS A 1 440 ? 25.486 -19.282 26.015 1.00 46.25 440 LYS A C 1
ATOM 3520 O O . LYS A 1 440 ? 25.897 -19.738 27.070 1.00 46.25 440 LYS A O 1
ATOM 3525 N N . LEU A 1 441 ? 24.746 -19.999 25.166 1.00 38.28 441 LEU A N 1
ATOM 3526 C CA . LEU A 1 441 ? 24.377 -21.405 25.396 1.00 38.28 441 LEU A CA 1
ATOM 3527 C C . LEU A 1 441 ? 25.561 -22.376 25.238 1.00 38.28 441 LEU A C 1
ATOM 3529 O O . LEU A 1 441 ? 25.691 -23.300 26.033 1.00 38.28 441 LEU A O 1
ATOM 3533 N N . ILE A 1 442 ? 26.454 -22.142 24.274 1.00 41.78 442 ILE A N 1
ATOM 3534 C CA . ILE A 1 442 ? 27.641 -22.985 24.042 1.00 41.78 442 ILE A CA 1
ATOM 3535 C C . ILE A 1 442 ? 28.755 -22.707 25.066 1.00 41.78 442 ILE A C 1
ATOM 3537 O O . ILE A 1 442 ? 29.464 -23.628 25.465 1.00 41.78 442 ILE A O 1
ATOM 3541 N N . PHE A 1 443 ? 28.896 -21.468 25.547 1.00 41.06 443 PHE A N 1
ATOM 3542 C CA . PHE A 1 443 ? 29.919 -21.105 26.536 1.00 41.06 443 PHE A CA 1
ATOM 3543 C C . PHE A 1 443 ? 29.449 -21.185 27.997 1.00 41.06 443 PHE A C 1
ATOM 3545 O O . PHE A 1 443 ? 30.293 -21.134 28.885 1.00 41.06 443 PHE A O 1
ATOM 3552 N N . HIS A 1 444 ? 28.153 -21.377 28.285 1.00 40.34 444 HIS A N 1
ATOM 3553 C CA . HIS A 1 444 ? 27.695 -21.772 29.631 1.00 40.34 444 HIS A CA 1
ATOM 3554 C C . HIS A 1 444 ? 27.649 -23.290 29.864 1.00 40.34 444 HIS A C 1
ATOM 3556 O O . HIS A 1 444 ? 27.500 -23.699 31.009 1.00 40.34 444 HIS A O 1
ATOM 3562 N N . SER A 1 445 ? 27.850 -24.144 28.850 1.00 38.06 445 SER A N 1
ATOM 3563 C CA . SER A 1 445 ? 27.928 -25.605 29.056 1.00 38.06 445 SER A CA 1
ATOM 3564 C C . SER A 1 445 ? 29.351 -26.132 29.321 1.00 38.06 445 SER A C 1
ATOM 3566 O O . SER A 1 445 ? 29.582 -27.338 29.250 1.00 38.06 445 SER A O 1
ATOM 3568 N N . ARG A 1 446 ? 30.325 -25.249 29.586 1.00 38.59 446 ARG A N 1
ATOM 3569 C CA . ARG A 1 446 ? 31.706 -25.618 29.963 1.00 38.59 446 ARG A CA 1
ATOM 3570 C C . ARG A 1 446 ? 32.160 -25.076 31.319 1.00 38.59 446 ARG A C 1
ATOM 3572 O O . ARG A 1 446 ? 33.329 -25.204 31.665 1.00 38.59 446 ARG A O 1
ATOM 3579 N N . THR A 1 447 ? 31.236 -24.532 32.101 1.00 46.34 447 THR A N 1
ATOM 3580 C CA . THR A 1 447 ? 31.447 -24.240 33.524 1.00 46.34 447 THR A CA 1
ATOM 3581 C C . THR A 1 447 ? 30.209 -24.664 34.306 1.00 46.34 447 THR A C 1
ATOM 3583 O O . THR A 1 447 ? 29.432 -23.827 34.763 1.00 46.34 447 THR A O 1
ATOM 3586 N N . ALA A 1 448 ? 30.018 -25.977 34.384 1.00 39.31 448 ALA A N 1
ATOM 3587 C CA . ALA A 1 448 ? 29.313 -26.682 35.445 1.00 39.31 448 ALA A CA 1
ATOM 3588 C C . ALA A 1 448 ? 30.062 -27.995 35.677 1.00 39.31 448 ALA A C 1
ATOM 3590 O O . ALA A 1 448 ? 30.381 -28.649 34.653 1.00 39.31 448 ALA A O 1
#

pLDDT: mean 76.45, std 16.94, range [36.41, 97.56]

Foldseek 3Di:
DLCPLPDVVSCLLQDQLVVLLVVQLVCLCVLAVVLLVVLVQQWDDFPPATLGQCRLCCSNPVRNHVLSNLSSLLSVLSVLLLVLVVVCVVVVQKDFDPVDPDDPLSVLLNVLSSVCLVVLLVVLLVLLVVLLCLLCVQVVCLLVVLADPPQFQDASRQSDDSHCLPPRVPPVDDDPDDVSVSSSVSSVVSRVSVSVSVSVSSSSLSSSLVSVLSSLLSVLCCQPPPPRSMHGQFDLLDPLLQSPLLSVQVSVVSVLVSLLVLLLVLLVSLQVLLCRQPVDHSVVLQVVLLCCVVDPDPVGHQPPPPPPPVVNVVPCQQVPRSDRPSSLSVLCSSQVSNLVSSVPSQVSLLVRLVVVLVVVLVVLVVQLVVCVVVVVVVSNVVSVSSNVSSVSRASHNNHPVVVVVSSLSSVLSSCCSRGVSVNVVSVVVVVVVVVVVVCCVVVVVVPD

Secondary structure (DSSP, 8-state):
-TTTT-HHHHHHHTS-HHHHHHHHHHHHIIIIIHHHHHTT-S--B-SS-B-STTTSHIIIIIIIIIHHHHHHHHHHHHHHHHHHHHHHHHTTSEEE-TT-----HHHHHHHHHHHHHHHHHHHHHHHHHHHHHHHHHHHHHHHHHS---TTSPPPTT-SS-GGGTTTTT--TT--TTHHHHHHHHHHHHHHHHHHHHHHHHHHHHHHHHHHHHHHHHHHHHHHHSTT-SEEE---TT-TTSSTT-HHHHHHHHHHHHHHHHHHHHHHHHHHHHHHHHHTS-HHHHHHHHHHHHHS--TTS----SGGGHHHHHHSGGG--TT--HHHHHHHHHHHHIIIIIHHHHHHHHHHHHHHHHHHHHHHHHHHHHHHHHTT-HHHHHHHHHHHHHHHH--SSTT-HHHHHHHHHHHHHHHHHHH-HHHHHHHHHHHHHHHHHHHHHHHHSTT--